Protein AF-A0A5C6DAE5-F1 (afdb_monomer_lite)

pLDDT: mean 75.75, std 17.37, range [28.56, 96.56]

Secondary structure (DSSP, 8-state):
--------SSSSHHHHHHHHHHHHHHHHHHHHHHSPP--SS-S-HHHHHHHHHHH---HHHHHHHHHHHHHHHHHHHHHHHHHHHTTTS-HHHHHHHHHHHHHHHHHHHHHHHHSSPPPHHHHHHHHHHHHHHHHHHHHHTT-HHHHHHHHHHHHHHHHGGG--S--HHHHHHHHHHHHHHHHTTTTSPSBHHHHHHHHHHHHHHHHHHSTTT-SHHHHHHHHHHHHHHHS-HHHHHHTTS---GGGHHHHHHHHHHB-BTTBHHHHHHHHHHHHHHHHHHH-HHHHHHHHHHHHH--SSSS-B-HHHHHHHHHHHHHHHHHHS-HHHHHHHHHHHHT---HHHHS---TT---SB-HHHHHHTS-GGG-HHHHHHHHHHHHHHHT-TTTS-------

Sequence (398 aa):
MEAIVNQSSSGLRPKSERAIWGVCLIAWFVALCVVPDPRPLGAPDWSVAAMRSLFGLSEPAARAVATIALRSLGLGVLGILTSLLLSSVPMRWAVPTVLIAAPLLAVASQWVNYGYFPIQTQWLLGVISAVFGALAGISFRRSQIALIAMAVLGIGLLVWGTSTGISDELDGAARVTAQHLLAHADEIPAGDAGFNALVDSAFTFAADNSHGTDAVLPNEAAILALGVILGEEKVAEVAGRAIDLGRMNEFKALRNRIQLRGRNDLARHFWVSAALRVLSDESRSMAVGIGKEMMDATPGGSGFSFVDLTADRAGTLFAERATINAASAEEVQMQVRRGISSEDLCPEIQGLPEGISRDDFQTVYGGLGGPETAKIVQEIQLRLSTCKALHRGQGSLQ

Radius of gyration: 26.94 Å; chains: 1; bounding box: 65×54×102 Å

Foldseek 3Di:
DDDDDDDDDPPDPPPVQLVVLVVVLVVLLVLLLAQQQDDPPFAAVVQLVVQCVVPVDDSSVSRVVSSLVVLLQSLLQSLLSLLSSCLPPDPVPSLVCSLVVSLVSQQVSVCSNVVHRDDPVRSVSSSVSSNNSNVLNPVCSVPPVSVVVVVVVVVVVVVVSPCLADHPLLLVLLLVLLVQCLVCLVVQAFEQSNVLVLLLSQLLVLVVVCPVPRLQSSLLSSLLSQLCLQADPVSCVSNPDDDPPVCVVSSVVSLVRYYQLRHSLLSHLLSVLLNLLSSCVVRVVSSVVVVVVVVVPPPPDQADWVLSVQSSVLSNLLSCQCRVDRVSVVVLSVVSVVGDGSCLRGFDSPPTDGSAHPCCCCPVQVHCPRPNVVVSVVVSVVRNVSRNSRDDPPPDPD

Organism: NCBI:txid2528016

Structure (mmCIF, N/CA/C/O backbone):
data_AF-A0A5C6DAE5-F1
#
_entry.id   AF-A0A5C6DAE5-F1
#
loop_
_atom_site.group_PDB
_atom_site.id
_atom_site.type_symbol
_atom_site.label_atom_id
_atom_site.label_alt_id
_atom_site.label_comp_id
_atom_site.label_asym_id
_atom_site.label_entity_id
_atom_site.label_seq_id
_atom_site.pdbx_PDB_ins_code
_atom_site.Cartn_x
_atom_site.Cartn_y
_atom_site.Cartn_z
_atom_site.occupancy
_atom_site.B_iso_or_equiv
_atom_site.auth_seq_id
_atom_site.auth_comp_id
_atom_site.auth_asym_id
_atom_site.auth_atom_id
_atom_site.pdbx_PDB_model_num
ATOM 1 N N . MET A 1 1 ? 19.853 26.015 -74.378 1.00 40.41 1 MET A N 1
ATOM 2 C CA . MET A 1 1 ? 19.519 26.901 -73.245 1.00 40.41 1 MET A CA 1
ATOM 3 C C . MET A 1 1 ? 18.985 26.020 -72.122 1.00 40.41 1 MET A C 1
ATOM 5 O O . MET A 1 1 ? 17.813 26.074 -71.801 1.00 40.41 1 MET A O 1
ATOM 9 N N . GLU A 1 2 ? 19.839 25.151 -71.582 1.00 39.53 2 GLU A N 1
ATOM 10 C CA . GLU A 1 2 ? 19.525 24.297 -70.431 1.00 39.53 2 GLU A CA 1
ATOM 11 C C . GLU A 1 2 ? 20.581 24.603 -69.379 1.00 39.53 2 GLU A C 1
ATOM 13 O O . GLU A 1 2 ? 21.715 24.128 -69.418 1.00 39.53 2 GLU A O 1
ATOM 18 N N . ALA A 1 3 ? 20.226 25.554 -68.523 1.00 42.75 3 ALA A N 1
ATOM 19 C CA . ALA A 1 3 ? 21.028 25.951 -67.393 1.00 42.75 3 ALA A CA 1
ATOM 20 C C . ALA A 1 3 ? 20.814 24.937 -66.263 1.00 42.75 3 ALA A C 1
ATOM 22 O O . ALA A 1 3 ? 19.704 24.766 -65.773 1.00 42.75 3 ALA A O 1
ATOM 23 N N . ILE A 1 4 ? 21.906 24.281 -65.875 1.00 48.81 4 ILE A N 1
ATOM 24 C CA . ILE A 1 4 ? 22.367 24.180 -64.486 1.00 48.81 4 ILE A CA 1
ATOM 25 C C . ILE A 1 4 ? 21.236 23.977 -63.459 1.00 48.81 4 ILE A C 1
ATOM 27 O O . ILE A 1 4 ? 20.808 24.912 -62.789 1.00 48.81 4 ILE A O 1
ATOM 31 N N . VAL A 1 5 ? 20.836 22.723 -63.250 1.00 43.25 5 VAL A N 1
ATOM 32 C CA . VAL A 1 5 ? 20.283 22.271 -61.964 1.00 43.25 5 VAL A CA 1
ATOM 33 C C . VAL A 1 5 ? 21.135 21.102 -61.493 1.00 43.25 5 VAL A C 1
ATOM 35 O O . VAL A 1 5 ? 20.778 19.934 -61.585 1.00 43.25 5 VAL A O 1
ATOM 38 N N . ASN A 1 6 ? 22.332 21.440 -61.032 1.00 46.44 6 ASN A N 1
ATOM 39 C CA . ASN A 1 6 ? 23.142 20.561 -60.212 1.00 46.44 6 ASN A CA 1
ATOM 40 C C . ASN A 1 6 ? 23.713 21.408 -59.079 1.00 46.44 6 ASN A C 1
ATOM 42 O O . ASN A 1 6 ? 24.723 22.075 -59.279 1.00 46.44 6 ASN A O 1
ATOM 46 N N . GLN A 1 7 ? 23.019 21.441 -57.937 1.00 43.59 7 GLN A N 1
ATOM 47 C CA . GLN A 1 7 ? 23.599 21.536 -56.593 1.00 43.59 7 GLN A CA 1
ATOM 48 C C . GLN A 1 7 ? 22.512 21.656 -55.515 1.00 43.59 7 GLN A C 1
ATOM 50 O O . GLN A 1 7 ? 21.490 22.303 -55.710 1.00 43.59 7 GLN A O 1
ATOM 55 N N . SER A 1 8 ? 22.842 21.106 -54.339 1.00 41.59 8 SER A N 1
ATOM 56 C CA . SER A 1 8 ? 22.259 21.385 -53.017 1.00 41.59 8 SER A CA 1
ATOM 57 C C . SER A 1 8 ? 21.104 20.498 -52.522 1.00 41.59 8 SER A C 1
ATOM 59 O O . SER A 1 8 ? 19.985 20.961 -52.311 1.00 41.59 8 SER A O 1
ATOM 61 N N . SER A 1 9 ? 21.410 19.252 -52.138 1.00 42.53 9 SER A N 1
ATOM 62 C CA . SER A 1 9 ? 20.609 18.550 -51.113 1.00 42.53 9 SER A CA 1
ATOM 63 C C . SER A 1 9 ? 21.412 17.669 -50.138 1.00 42.53 9 SER A C 1
ATOM 65 O O . SER A 1 9 ? 20.855 16.753 -49.532 1.00 42.53 9 SER A O 1
ATOM 67 N N . SER A 1 10 ? 22.709 17.932 -49.932 1.00 44.72 10 SER A N 1
ATOM 68 C CA . SER A 1 10 ? 23.581 17.093 -49.082 1.00 44.72 10 SER A CA 1
ATOM 69 C C . SER A 1 10 ? 24.294 17.836 -47.939 1.00 44.72 10 SER A C 1
ATOM 71 O O . SER A 1 10 ? 25.328 17.372 -47.469 1.00 44.72 10 SER A O 1
ATOM 73 N N . GLY A 1 11 ? 23.774 18.983 -47.478 1.00 40.56 11 GLY A N 1
ATOM 74 C CA . GLY A 1 11 ? 24.494 19.861 -46.534 1.00 40.56 11 GLY A CA 1
ATOM 75 C C . GLY A 1 11 ? 23.953 19.995 -45.101 1.00 40.56 11 GLY A C 1
ATOM 76 O O . GLY A 1 11 ? 24.667 20.510 -44.249 1.00 40.56 11 GLY A O 1
ATOM 77 N N . LEU A 1 12 ? 22.723 19.561 -44.793 1.00 42.66 12 LEU A N 1
ATOM 78 C CA . LEU A 1 12 ? 22.034 19.974 -43.546 1.00 42.66 12 LEU A CA 1
ATOM 79 C C . LEU A 1 12 ? 21.714 18.851 -42.538 1.00 42.66 12 LEU A C 1
ATOM 81 O O . LEU A 1 12 ? 21.172 19.128 -41.472 1.00 42.66 12 LEU A O 1
ATOM 85 N N . ARG A 1 13 ? 22.084 17.594 -42.812 1.00 52.09 13 ARG A N 1
ATOM 86 C CA . ARG A 1 13 ? 21.663 16.430 -41.999 1.00 52.09 13 ARG A CA 1
ATOM 87 C C . ARG A 1 13 ? 22.359 16.188 -40.633 1.00 52.09 13 ARG A C 1
ATOM 89 O O . ARG A 1 13 ? 21.715 15.592 -39.776 1.00 52.09 13 ARG A O 1
ATOM 96 N N . PRO A 1 14 ? 23.601 16.631 -40.328 1.00 54.12 14 PRO A N 1
ATOM 97 C CA . PRO A 1 14 ? 24.291 16.140 -39.123 1.00 54.12 14 PRO A CA 1
ATOM 98 C C . PRO A 1 14 ? 23.874 16.824 -37.809 1.00 54.12 14 PRO A C 1
ATOM 100 O O . PRO A 1 14 ? 24.087 16.261 -36.735 1.00 54.12 14 PRO A O 1
ATOM 103 N N . LYS A 1 15 ? 23.303 18.039 -37.852 1.00 57.81 15 LYS A N 1
ATOM 104 C CA . LYS A 1 15 ? 22.892 18.764 -36.631 1.00 57.81 15 LYS A CA 1
ATOM 105 C C . LYS A 1 15 ? 21.556 18.266 -36.071 1.00 57.81 15 LYS A C 1
ATOM 107 O O . LYS A 1 15 ? 21.418 18.191 -34.853 1.00 57.81 15 LYS A O 1
ATOM 112 N N . SER A 1 16 ? 20.609 17.893 -36.933 1.00 67.62 16 SER A N 1
ATOM 113 C CA . SER A 1 16 ? 19.294 17.387 -36.518 1.00 67.62 16 SER A CA 1
ATOM 114 C C . SER A 1 16 ? 19.384 16.005 -35.867 1.00 67.62 16 SER A C 1
ATOM 116 O O . SER A 1 16 ? 18.737 15.770 -34.854 1.00 67.62 16 SER A O 1
ATOM 118 N N . GLU A 1 17 ? 20.237 15.113 -36.378 1.00 74.00 17 GLU A N 1
ATOM 119 C CA . GLU A 1 17 ? 20.403 13.761 -35.819 1.00 74.00 17 GLU A CA 1
ATOM 120 C C . GLU A 1 17 ? 21.031 13.772 -34.418 1.00 74.00 17 GLU A C 1
ATOM 122 O O . GLU A 1 17 ? 20.565 13.064 -33.527 1.00 74.00 17 GLU A O 1
ATOM 127 N N . ARG A 1 18 ? 22.041 14.624 -34.175 1.00 80.12 18 ARG A N 1
ATOM 128 C CA . ARG A 1 18 ? 22.619 14.804 -32.827 1.00 80.12 18 ARG A CA 1
ATOM 129 C C . ARG A 1 18 ? 21.577 15.273 -31.816 1.00 80.12 18 ARG A C 1
ATOM 131 O O . ARG A 1 18 ? 21.576 14.796 -30.686 1.00 80.12 18 ARG A O 1
ATOM 138 N N . ALA A 1 19 ? 20.719 16.212 -32.218 1.00 82.75 19 ALA A N 1
ATOM 139 C CA . ALA A 1 19 ? 19.679 16.749 -31.349 1.00 82.75 19 ALA A CA 1
ATOM 140 C C . ALA A 1 19 ? 18.670 15.662 -30.952 1.00 82.75 19 ALA A C 1
ATOM 142 O O . ALA A 1 19 ? 18.341 15.548 -29.776 1.00 82.75 19 ALA A O 1
ATOM 143 N N . ILE A 1 20 ? 18.261 14.813 -31.901 1.00 85.00 20 ILE A N 1
ATOM 144 C CA . ILE A 1 20 ? 17.355 13.684 -31.644 1.00 85.00 20 ILE A CA 1
ATOM 145 C C . ILE A 1 20 ? 17.976 12.711 -30.636 1.00 85.00 20 ILE A C 1
ATOM 147 O O . ILE A 1 20 ? 17.359 12.416 -29.616 1.00 85.00 20 ILE A O 1
ATOM 151 N N . TRP A 1 21 ? 19.220 12.270 -30.859 1.00 86.88 21 TRP A N 1
ATOM 152 C CA . TRP A 1 21 ? 19.885 11.353 -29.926 1.00 86.88 21 TRP A CA 1
ATOM 153 C C . TRP A 1 21 ? 20.117 11.970 -28.548 1.00 86.88 21 TRP A C 1
ATOM 155 O O . TRP A 1 21 ? 20.034 11.262 -27.549 1.00 86.88 21 TRP A O 1
ATOM 165 N N . GLY A 1 22 ? 20.366 13.280 -28.482 1.00 87.25 22 GLY A N 1
ATOM 166 C CA . GLY A 1 22 ? 20.482 14.010 -27.221 1.00 87.25 22 GLY A CA 1
ATOM 167 C C . GLY A 1 22 ? 19.173 14.004 -26.437 1.00 87.25 22 GLY A C 1
ATOM 168 O O . GLY A 1 22 ? 19.177 13.677 -25.254 1.00 87.25 22 GLY A O 1
ATOM 169 N N . VAL A 1 23 ? 18.050 14.285 -27.105 1.00 86.38 23 VAL A N 1
ATOM 170 C CA . VAL A 1 23 ? 16.715 14.218 -26.493 1.00 86.38 23 VAL A CA 1
ATOM 171 C C . VAL A 1 23 ? 16.398 12.795 -26.036 1.00 86.38 23 VAL A C 1
ATOM 173 O O . VAL A 1 23 ? 15.984 12.614 -24.896 1.00 86.38 23 VAL A O 1
ATOM 176 N N . CYS A 1 24 ? 16.653 11.779 -26.866 1.00 85.38 24 CYS A N 1
ATOM 177 C CA . CYS A 1 24 ? 16.439 10.380 -26.490 1.00 85.38 24 CYS A CA 1
ATOM 178 C C . CYS A 1 24 ? 17.307 9.956 -25.297 1.00 85.38 24 CYS A C 1
ATOM 180 O O . CYS A 1 24 ? 16.807 9.283 -24.402 1.00 85.38 24 CYS A O 1
ATOM 182 N N . LEU A 1 25 ? 18.584 10.356 -25.258 1.00 89.38 25 LEU A N 1
ATOM 183 C CA . LEU A 1 25 ? 19.484 10.050 -24.144 1.00 89.38 25 LEU A CA 1
ATOM 184 C C . LEU A 1 25 ? 19.008 10.701 -22.846 1.00 89.38 25 LEU A C 1
ATOM 186 O O . LEU A 1 25 ? 18.979 10.034 -21.819 1.00 89.38 25 LEU A O 1
ATOM 190 N N . ILE A 1 26 ? 18.620 11.979 -22.892 1.00 89.50 26 ILE A N 1
ATOM 191 C CA . ILE A 1 26 ? 18.103 12.695 -21.720 1.00 89.50 26 ILE A CA 1
ATOM 192 C C . ILE A 1 26 ? 16.798 12.053 -21.248 1.00 89.50 26 ILE A C 1
ATOM 194 O O . ILE A 1 26 ? 16.673 11.753 -20.066 1.00 89.50 26 ILE A O 1
ATOM 198 N N . ALA A 1 27 ? 15.855 11.794 -22.156 1.00 84.38 27 ALA A N 1
ATOM 199 C CA . ALA A 1 27 ? 14.585 11.158 -21.822 1.00 84.38 27 ALA A CA 1
ATOM 200 C C . ALA A 1 27 ? 14.795 9.771 -21.194 1.00 84.38 27 ALA A C 1
ATOM 202 O O . ALA A 1 27 ? 14.205 9.474 -20.160 1.00 84.38 27 ALA A O 1
ATOM 203 N N . TRP A 1 28 ? 15.683 8.953 -21.766 1.00 86.38 28 TRP A N 1
ATOM 204 C CA . TRP A 1 28 ? 16.008 7.626 -21.240 1.00 86.38 28 TRP A CA 1
ATOM 205 C C . TRP A 1 28 ? 16.737 7.688 -19.894 1.00 86.38 28 TRP A C 1
ATOM 207 O O . TRP A 1 28 ? 16.429 6.921 -18.989 1.00 86.38 28 TRP A O 1
ATOM 217 N N . PHE A 1 29 ? 17.672 8.625 -19.726 1.00 87.06 29 PHE A N 1
ATOM 218 C CA . PHE A 1 29 ? 18.364 8.846 -18.456 1.00 87.06 29 PHE A CA 1
ATOM 219 C C . PHE A 1 29 ? 17.387 9.268 -17.355 1.00 87.06 29 PHE A C 1
ATOM 221 O O . PHE A 1 29 ? 17.397 8.686 -16.276 1.00 87.06 29 PHE A O 1
ATOM 228 N N . VAL A 1 30 ? 16.507 10.233 -17.637 1.00 82.56 30 VAL A N 1
ATOM 229 C CA . VAL A 1 30 ? 15.461 10.661 -16.698 1.00 82.56 30 VAL A CA 1
ATOM 230 C C . VAL A 1 30 ? 14.520 9.502 -16.376 1.00 82.56 30 VAL A C 1
ATOM 232 O O . VAL A 1 30 ? 14.197 9.304 -15.208 1.00 82.56 30 VAL A O 1
ATOM 235 N N . ALA A 1 31 ? 14.140 8.693 -17.370 1.00 77.81 31 ALA A N 1
ATOM 236 C CA . ALA A 1 31 ? 13.346 7.493 -17.139 1.00 77.81 31 ALA A CA 1
ATOM 237 C C . ALA A 1 31 ? 14.058 6.526 -16.180 1.00 77.81 31 ALA A C 1
ATOM 239 O O . ALA A 1 31 ? 13.460 6.126 -15.193 1.00 77.81 31 ALA A O 1
ATOM 240 N N . LEU A 1 32 ? 15.346 6.223 -16.373 1.00 78.19 32 LEU A N 1
ATOM 241 C CA . LEU A 1 32 ? 16.106 5.370 -15.445 1.00 78.19 32 LEU A CA 1
ATOM 242 C C . LEU A 1 32 ? 16.263 5.984 -14.041 1.00 78.19 32 LEU A C 1
ATOM 244 O O . LEU A 1 32 ? 16.355 5.254 -13.058 1.00 78.19 32 LEU A O 1
ATOM 248 N N . CYS A 1 33 ? 16.274 7.312 -13.922 1.00 78.25 33 CYS A N 1
ATOM 249 C CA . CYS A 1 33 ? 16.315 7.998 -12.630 1.00 78.25 33 CYS A CA 1
ATOM 250 C C . CYS A 1 33 ? 14.985 7.923 -11.864 1.00 78.25 33 CYS A C 1
ATOM 252 O O . CYS A 1 33 ? 15.006 7.903 -10.638 1.00 78.25 33 CYS A O 1
ATOM 254 N N . VAL A 1 34 ? 13.846 7.922 -12.567 1.00 66.19 34 VAL A N 1
ATOM 255 C CA . VAL A 1 34 ? 12.504 8.058 -11.965 1.00 66.19 34 VAL A CA 1
ATOM 256 C C . VAL A 1 34 ? 11.750 6.730 -11.902 1.00 66.19 34 VAL A C 1
ATOM 258 O O . VAL A 1 34 ? 11.001 6.498 -10.955 1.00 66.19 34 VAL A O 1
ATOM 261 N N . VAL A 1 35 ? 11.936 5.851 -12.889 1.00 60.59 35 VAL A N 1
ATOM 262 C CA . VAL A 1 35 ? 11.288 4.537 -12.935 1.00 60.59 35 VAL A CA 1
ATOM 263 C C . VAL A 1 35 ? 11.887 3.675 -11.824 1.00 60.59 35 VAL A C 1
ATOM 265 O O . VAL A 1 35 ? 13.099 3.453 -11.830 1.00 60.59 35 VAL A O 1
ATOM 268 N N . PRO A 1 36 ? 11.086 3.196 -10.859 1.00 53.03 36 PRO A N 1
ATOM 269 C CA . PRO A 1 36 ? 11.596 2.401 -9.753 1.00 53.03 36 PRO A CA 1
ATOM 270 C C . PRO A 1 36 ? 12.278 1.140 -10.290 1.00 53.03 36 PRO A C 1
ATOM 272 O O . PRO A 1 36 ? 11.660 0.292 -10.928 1.00 53.03 36 PRO A O 1
ATOM 275 N N . ASP A 1 37 ? 13.582 1.035 -10.054 1.00 46.72 37 ASP A N 1
ATOM 276 C CA . ASP A 1 37 ? 14.372 -0.122 -10.449 1.00 46.72 37 ASP A CA 1
ATOM 277 C C . ASP A 1 37 ? 14.017 -1.296 -9.512 1.00 46.72 37 ASP A C 1
ATOM 279 O O . ASP A 1 37 ? 14.016 -1.109 -8.288 1.00 46.72 37 ASP A O 1
ATOM 283 N N . PRO A 1 38 ? 13.718 -2.504 -10.028 1.00 42.84 38 PRO A N 1
ATOM 284 C CA . PRO A 1 38 ? 13.190 -3.602 -9.222 1.00 42.84 38 PRO A CA 1
ATOM 285 C C . PRO A 1 38 ? 14.114 -3.966 -8.057 1.00 42.84 38 PRO A C 1
ATOM 287 O O . PRO A 1 38 ? 15.206 -4.511 -8.231 1.00 42.84 38 PRO A O 1
ATOM 290 N N . ARG A 1 39 ? 13.667 -3.698 -6.834 1.00 41.66 39 ARG A N 1
ATOM 291 C CA . ARG A 1 39 ? 14.134 -4.370 -5.617 1.00 41.66 39 ARG A CA 1
ATOM 292 C C . ARG A 1 39 ? 12.960 -5.190 -5.079 1.00 41.66 39 ARG A C 1
ATOM 294 O O . ARG A 1 39 ? 11.820 -4.848 -5.352 1.00 41.66 39 ARG A O 1
ATOM 301 N N . PRO A 1 40 ? 13.221 -6.194 -4.244 1.00 34.19 40 PRO A N 1
ATOM 302 C CA . PRO A 1 40 ? 13.257 -7.636 -4.524 1.00 34.19 40 PRO A CA 1
ATOM 303 C C . PRO A 1 40 ? 11.964 -8.293 -5.083 1.00 34.19 40 PRO A C 1
ATOM 305 O O . PRO A 1 40 ? 11.825 -9.505 -4.963 1.00 34.19 40 PRO A O 1
ATOM 308 N N . LEU A 1 41 ? 11.058 -7.547 -5.720 1.00 33.72 41 LEU A N 1
ATOM 309 C CA . LEU A 1 41 ? 9.794 -8.031 -6.299 1.00 33.72 41 LEU A CA 1
ATOM 310 C C . LEU A 1 41 ? 9.605 -7.471 -7.735 1.00 33.72 41 LEU A C 1
ATOM 312 O O . LEU A 1 41 ? 8.686 -6.721 -8.001 1.00 33.72 41 LEU A O 1
ATOM 316 N N . GLY A 1 42 ? 10.558 -7.543 -8.671 1.00 55.66 42 GLY A N 1
ATOM 317 C CA . GLY A 1 42 ? 10.928 -8.735 -9.442 1.00 55.66 42 GLY A CA 1
ATOM 318 C C . GLY A 1 42 ? 10.317 -8.649 -10.856 1.00 55.66 42 GLY A C 1
ATOM 319 O O . GLY A 1 42 ? 9.166 -8.278 -10.992 1.00 55.66 42 GLY A O 1
ATOM 320 N N . ALA A 1 43 ? 11.098 -8.911 -11.910 1.00 55.22 43 ALA A N 1
ATOM 321 C CA . ALA A 1 43 ? 10.703 -8.786 -13.325 1.00 55.22 43 ALA A CA 1
ATOM 322 C C . ALA A 1 43 ? 9.276 -9.291 -13.680 1.00 55.22 43 ALA A C 1
ATOM 324 O O . ALA A 1 43 ? 8.832 -10.254 -13.062 1.00 55.22 43 ALA A O 1
ATOM 325 N N . PRO A 1 44 ? 8.602 -8.731 -14.714 1.00 58.53 44 PRO A N 1
ATOM 326 C CA . PRO A 1 44 ? 7.220 -9.082 -15.063 1.00 58.53 44 PRO A CA 1
ATOM 327 C C . PRO A 1 44 ? 7.004 -10.587 -15.241 1.00 58.53 44 PRO A C 1
ATOM 329 O O . PRO A 1 44 ? 7.869 -11.258 -15.813 1.00 58.53 44 PRO A O 1
ATOM 332 N N . ASP A 1 45 ? 5.834 -11.105 -14.874 1.00 62.59 45 ASP A N 1
ATOM 333 C CA . ASP A 1 45 ? 5.568 -12.551 -14.871 1.00 62.59 45 ASP A CA 1
ATOM 334 C C . ASP A 1 45 ? 5.739 -13.206 -16.237 1.00 62.59 45 ASP A C 1
ATOM 336 O O . ASP A 1 45 ? 6.257 -14.315 -16.321 1.00 62.59 45 ASP A O 1
ATOM 340 N N . TRP A 1 46 ? 5.429 -12.508 -17.333 1.00 66.31 46 TRP A N 1
ATOM 341 C CA . TRP A 1 46 ? 5.700 -13.019 -18.681 1.00 66.31 46 TRP A CA 1
ATOM 342 C C . TRP A 1 46 ? 7.197 -13.258 -18.921 1.00 66.31 46 TRP A C 1
ATOM 344 O O . TRP A 1 46 ? 7.573 -14.201 -19.613 1.00 66.31 46 TRP A O 1
ATOM 354 N N . SER A 1 47 ? 8.068 -12.424 -18.346 1.00 66.19 47 SER A N 1
ATOM 355 C CA . SER A 1 47 ? 9.520 -12.543 -18.486 1.00 66.19 47 SER A CA 1
ATOM 356 C C . SER A 1 47 ? 10.069 -13.645 -17.585 1.00 66.19 47 SER A C 1
ATOM 358 O O . SER A 1 47 ? 10.951 -14.394 -18.001 1.00 66.19 47 SER A O 1
ATOM 360 N N . VAL A 1 48 ? 9.491 -13.818 -16.393 1.00 69.50 48 VAL A N 1
ATOM 361 C CA . VAL A 1 48 ? 9.788 -14.944 -15.501 1.00 69.50 48 VAL A CA 1
ATOM 362 C C . VAL A 1 48 ? 9.330 -16.249 -16.145 1.00 69.50 48 VAL A C 1
ATOM 364 O O . VAL A 1 48 ? 10.115 -17.187 -16.235 1.00 69.50 48 VAL A O 1
ATOM 367 N N . ALA A 1 49 ? 8.113 -16.300 -16.684 1.00 72.00 49 ALA A N 1
ATOM 368 C CA . ALA A 1 49 ? 7.575 -17.430 -17.434 1.00 72.00 49 ALA A CA 1
ATOM 369 C C . ALA A 1 49 ? 8.416 -17.736 -18.680 1.00 72.00 49 ALA A C 1
ATOM 371 O O . ALA A 1 49 ? 8.727 -18.899 -18.938 1.00 72.00 49 ALA A O 1
ATOM 372 N N . ALA A 1 50 ? 8.877 -16.711 -19.404 1.00 74.44 50 ALA A N 1
ATOM 373 C CA . ALA A 1 50 ? 9.815 -16.881 -20.507 1.00 74.44 50 ALA A CA 1
ATOM 374 C C . ALA A 1 50 ? 11.126 -17.513 -20.018 1.00 74.44 50 ALA A C 1
ATOM 376 O O . ALA A 1 50 ? 11.547 -18.521 -20.577 1.00 74.44 50 ALA A O 1
ATOM 377 N N . MET A 1 51 ? 11.731 -17.012 -18.935 1.00 81.00 51 MET A N 1
ATOM 378 C CA . MET A 1 51 ? 12.954 -17.598 -18.369 1.00 81.00 51 MET A CA 1
ATOM 379 C C . MET A 1 51 ? 12.742 -19.034 -17.866 1.00 81.00 51 MET A C 1
ATOM 381 O O . MET A 1 51 ? 13.606 -19.886 -18.065 1.00 81.00 51 MET A O 1
ATOM 385 N N . ARG A 1 52 ? 11.581 -19.339 -17.276 1.00 82.88 52 ARG A N 1
ATOM 386 C CA . ARG A 1 52 ? 11.202 -20.703 -16.871 1.00 82.88 52 ARG A CA 1
ATOM 387 C C . ARG A 1 52 ? 11.064 -21.623 -18.081 1.00 82.88 52 ARG A C 1
ATOM 389 O O . ARG A 1 52 ? 11.613 -22.717 -18.068 1.00 82.88 52 ARG A O 1
ATOM 396 N N . SER A 1 53 ? 10.381 -21.174 -19.133 1.00 85.00 53 SER A N 1
ATOM 397 C CA . SER A 1 53 ? 10.146 -21.970 -20.345 1.00 85.00 53 SER A CA 1
ATOM 398 C C . SER A 1 53 ? 11.417 -22.199 -21.169 1.00 85.00 53 SER A C 1
ATOM 400 O O . SER A 1 53 ? 11.620 -23.291 -21.687 1.00 85.00 53 SER A O 1
ATOM 402 N N . LEU A 1 54 ? 12.290 -21.191 -21.261 1.00 82.12 54 LEU A N 1
ATOM 403 C CA . LEU A 1 54 ? 13.506 -21.237 -22.072 1.00 82.12 54 LEU A CA 1
ATOM 404 C C . LEU A 1 54 ? 14.654 -21.967 -21.372 1.00 82.12 54 LEU A C 1
ATOM 406 O O . LEU A 1 54 ? 15.445 -22.631 -22.037 1.00 82.12 54 LEU A O 1
ATOM 410 N N . PHE A 1 55 ? 14.762 -21.832 -20.046 1.00 82.12 55 PHE A N 1
ATOM 411 C CA . PHE A 1 55 ? 15.928 -22.295 -19.288 1.00 82.12 55 PHE A CA 1
ATOM 412 C C . PHE A 1 55 ? 15.599 -23.314 -18.189 1.00 82.12 55 PHE A C 1
ATOM 414 O O . PHE A 1 55 ? 16.509 -23.756 -17.492 1.00 82.12 55 PHE A O 1
ATOM 421 N N . GLY A 1 56 ? 14.329 -23.696 -18.008 1.00 84.38 56 GLY A N 1
ATOM 422 C CA . GLY A 1 56 ? 13.918 -24.688 -17.005 1.00 84.38 56 GLY A CA 1
ATOM 423 C C . GLY A 1 56 ? 14.197 -24.264 -15.558 1.00 84.38 56 GLY A C 1
ATOM 424 O O . GLY A 1 56 ? 14.409 -25.110 -14.693 1.00 84.38 56 GLY A O 1
ATOM 425 N N . LEU A 1 57 ? 14.263 -22.957 -15.296 1.00 78.38 57 LEU A N 1
ATOM 426 C CA . LEU A 1 57 ? 14.642 -22.408 -13.994 1.00 78.38 57 LEU A CA 1
ATOM 427 C C . LEU A 1 57 ? 13.507 -22.531 -12.967 1.00 78.38 57 LEU A C 1
ATOM 429 O O . LEU A 1 57 ? 12.327 -22.457 -13.314 1.00 78.38 57 LEU A O 1
ATOM 433 N N . SER A 1 58 ? 13.869 -22.640 -11.684 1.00 74.56 58 SER A N 1
ATOM 434 C CA . SER A 1 58 ? 12.918 -22.423 -10.589 1.00 74.56 58 SER A CA 1
ATOM 435 C C . SER A 1 58 ? 12.421 -20.978 -10.608 1.00 74.56 58 SER A C 1
ATOM 437 O O . SER A 1 58 ? 13.120 -20.083 -11.077 1.00 74.56 58 SER A O 1
ATOM 439 N N . GLU A 1 59 ? 11.221 -20.723 -10.095 1.00 73.00 59 GLU A N 1
ATOM 440 C CA . GLU A 1 59 ? 10.626 -19.384 -10.118 1.00 73.00 59 GLU A CA 1
ATOM 441 C C . GLU A 1 59 ? 11.502 -18.293 -9.470 1.00 73.00 59 GLU A C 1
ATOM 443 O O . GLU A 1 59 ? 11.710 -17.261 -10.116 1.00 73.00 59 GLU A O 1
ATOM 448 N N . PRO A 1 60 ? 12.144 -18.522 -8.303 1.00 59.53 60 PRO A N 1
ATOM 449 C CA . PRO A 1 60 ? 13.066 -17.542 -7.729 1.00 59.53 60 PRO A CA 1
ATOM 450 C C . PRO A 1 60 ? 14.280 -17.275 -8.629 1.00 59.53 60 PRO A C 1
ATOM 452 O O . PRO A 1 60 ? 14.706 -16.129 -8.789 1.00 59.53 60 PRO A O 1
ATOM 455 N N . ALA A 1 61 ? 14.827 -18.321 -9.259 1.00 67.44 61 ALA A N 1
ATOM 456 C CA . ALA A 1 61 ? 15.962 -18.193 -10.167 1.00 67.44 61 ALA A CA 1
ATOM 457 C C . ALA A 1 61 ? 15.565 -17.481 -11.468 1.00 67.44 61 ALA A C 1
ATOM 459 O O . ALA A 1 61 ? 16.281 -16.597 -11.930 1.00 67.44 61 ALA A O 1
ATOM 460 N N . ALA A 1 62 ? 14.402 -17.807 -12.029 1.00 70.38 62 ALA A N 1
ATOM 461 C CA . ALA A 1 62 ? 13.853 -17.159 -13.211 1.00 70.38 62 ALA A CA 1
ATOM 462 C C . ALA A 1 62 ? 13.589 -15.669 -12.965 1.00 70.38 62 ALA A C 1
ATOM 464 O O . ALA A 1 62 ? 13.954 -14.844 -13.799 1.00 70.38 62 ALA A O 1
ATOM 465 N N . ARG A 1 63 ? 13.033 -15.314 -11.800 1.00 68.56 63 ARG A N 1
ATOM 466 C CA . ARG A 1 63 ? 12.783 -13.925 -11.392 1.00 68.56 63 ARG A CA 1
ATOM 467 C C . ARG A 1 63 ? 14.085 -13.149 -11.208 1.00 68.56 63 ARG A C 1
ATOM 469 O O . ARG A 1 63 ? 14.203 -12.028 -11.707 1.00 68.56 63 ARG A O 1
ATOM 476 N N . ALA A 1 64 ? 15.095 -13.753 -10.581 1.00 63.00 64 ALA A N 1
ATOM 477 C CA . ALA A 1 64 ? 16.421 -13.151 -10.449 1.00 63.00 64 ALA A CA 1
ATOM 478 C C . ALA A 1 64 ? 17.090 -12.925 -11.817 1.00 63.00 64 ALA A C 1
ATOM 480 O O . ALA A 1 64 ? 17.564 -11.824 -12.104 1.00 63.00 64 ALA A O 1
ATOM 481 N N . VAL A 1 65 ? 17.079 -13.938 -12.686 1.00 72.00 65 VAL A N 1
ATOM 482 C CA . VAL A 1 65 ? 17.682 -13.875 -14.026 1.00 72.00 65 VAL A CA 1
ATOM 483 C C . VAL A 1 65 ? 16.970 -12.852 -14.907 1.00 72.00 65 VAL A C 1
ATOM 485 O O . VAL A 1 65 ? 17.635 -12.010 -15.507 1.00 72.00 65 VAL A O 1
ATOM 488 N N . ALA A 1 66 ? 15.637 -12.864 -14.942 1.00 72.19 66 ALA A N 1
ATOM 489 C CA . ALA A 1 66 ? 14.845 -11.894 -15.694 1.00 72.19 66 ALA A CA 1
ATOM 490 C C . ALA A 1 66 ? 15.122 -10.458 -15.220 1.00 72.19 66 ALA A C 1
ATOM 492 O O . ALA A 1 66 ? 15.318 -9.556 -16.035 1.00 72.19 66 ALA A O 1
ATOM 493 N N . THR A 1 67 ? 15.240 -10.253 -13.906 1.00 68.75 67 THR A N 1
ATOM 494 C CA . THR A 1 67 ? 15.545 -8.941 -13.318 1.00 68.75 67 THR A CA 1
ATOM 495 C C . THR A 1 67 ? 16.933 -8.446 -13.725 1.00 68.75 67 THR A C 1
ATOM 497 O O . THR A 1 67 ? 17.093 -7.298 -14.141 1.00 68.75 67 THR A O 1
ATOM 500 N N . ILE A 1 68 ? 17.948 -9.311 -13.643 1.00 71.69 68 ILE A N 1
ATOM 501 C CA . ILE A 1 68 ? 19.320 -8.984 -14.055 1.00 71.69 68 ILE A CA 1
ATOM 502 C C . ILE A 1 68 ? 19.379 -8.693 -15.558 1.00 71.69 68 ILE A C 1
ATOM 504 O O . ILE A 1 68 ? 20.023 -7.724 -15.968 1.00 71.69 68 ILE A O 1
ATOM 508 N N . ALA A 1 69 ? 18.697 -9.492 -16.378 1.00 76.69 69 ALA A N 1
ATOM 509 C CA . ALA A 1 69 ? 18.660 -9.320 -17.825 1.00 76.69 69 ALA A CA 1
ATOM 510 C C . ALA A 1 69 ? 18.035 -7.973 -18.224 1.00 76.69 69 ALA A C 1
ATOM 512 O O . ALA A 1 69 ? 18.645 -7.216 -18.980 1.00 76.69 69 ALA A O 1
ATOM 513 N N . LEU A 1 70 ? 16.866 -7.633 -17.672 1.00 74.38 70 LEU A N 1
ATOM 514 C CA . LEU A 1 70 ? 16.170 -6.378 -17.977 1.00 74.38 70 LEU A CA 1
ATOM 515 C C . LEU A 1 70 ? 16.966 -5.148 -17.526 1.00 74.38 70 LEU A C 1
ATOM 517 O O . LEU A 1 70 ? 17.098 -4.186 -18.282 1.00 74.38 70 LEU A O 1
ATOM 521 N N . ARG A 1 71 ? 17.575 -5.201 -16.336 1.00 75.44 71 ARG A N 1
ATOM 522 C CA . ARG A 1 71 ? 18.475 -4.144 -15.845 1.00 75.44 71 ARG A CA 1
ATOM 523 C C . ARG A 1 71 ? 19.665 -3.927 -16.761 1.00 75.44 71 ARG A C 1
ATOM 525 O O . ARG A 1 71 ? 19.994 -2.793 -17.110 1.00 75.44 71 ARG A O 1
ATOM 532 N N . SER A 1 72 ? 20.295 -5.026 -17.166 1.00 80.81 72 SER A N 1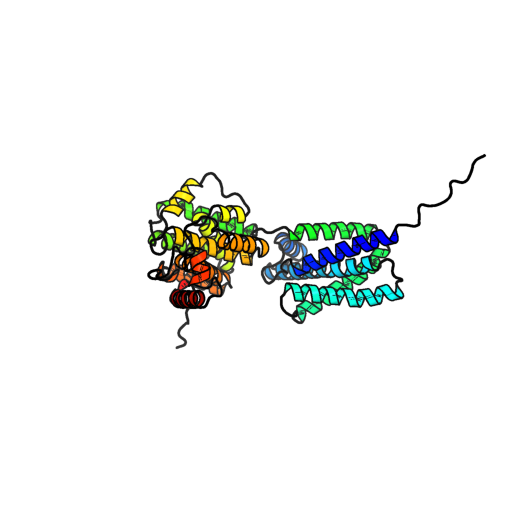
ATOM 533 C CA . SER A 1 72 ? 21.448 -4.974 -18.061 1.00 80.81 72 SER A CA 1
ATOM 534 C C . SER A 1 72 ? 21.064 -4.369 -19.409 1.00 80.81 72 SER A C 1
ATOM 536 O O . SER A 1 72 ? 21.808 -3.581 -19.986 1.00 80.81 72 SER A O 1
ATOM 538 N N . LEU A 1 73 ? 19.863 -4.680 -19.893 1.00 81.88 73 LEU A N 1
ATOM 539 C CA . LEU A 1 73 ? 19.337 -4.139 -21.135 1.00 81.88 73 LEU A CA 1
ATOM 540 C C . LEU A 1 73 ? 19.075 -2.629 -21.040 1.00 81.88 73 LEU A C 1
ATOM 542 O O . LEU A 1 73 ? 19.545 -1.882 -21.895 1.00 81.88 73 LEU A O 1
ATOM 546 N N . GLY A 1 74 ? 18.397 -2.161 -19.985 1.00 82.06 74 GLY A N 1
ATOM 547 C CA . GLY A 1 74 ? 18.095 -0.738 -19.794 1.00 82.06 74 GLY A CA 1
ATOM 548 C C . GLY A 1 74 ? 19.349 0.137 -19.671 1.00 82.06 74 GLY A C 1
ATOM 549 O O . GLY A 1 74 ? 19.457 1.180 -20.324 1.00 82.06 74 GLY A O 1
ATOM 550 N N . LEU A 1 75 ? 20.343 -0.331 -18.911 1.00 86.69 75 LEU A N 1
ATOM 551 C CA . LEU A 1 75 ? 21.650 0.324 -18.769 1.00 86.69 75 LEU A CA 1
ATOM 552 C C . LEU A 1 75 ? 22.490 0.206 -20.053 1.00 86.69 75 LEU A C 1
ATOM 554 O O . LEU A 1 75 ? 23.226 1.126 -20.412 1.00 86.69 75 LEU A O 1
ATOM 558 N N . GLY A 1 76 ? 22.343 -0.891 -20.798 1.00 86.94 76 GLY A N 1
ATOM 559 C CA . GLY A 1 76 ? 22.942 -1.059 -22.120 1.00 86.94 76 GLY A CA 1
ATOM 560 C C . GLY A 1 76 ? 22.399 -0.064 -23.149 1.00 86.94 76 GLY A C 1
ATOM 561 O O . GLY A 1 76 ? 23.176 0.538 -23.892 1.00 86.94 76 GLY A O 1
ATOM 562 N N . VAL A 1 77 ? 21.088 0.193 -23.159 1.00 86.38 77 VAL A N 1
ATOM 563 C CA . VAL A 1 77 ? 20.466 1.201 -24.039 1.00 86.38 77 VAL A CA 1
ATOM 564 C C . VAL A 1 77 ? 21.054 2.591 -23.788 1.00 86.38 77 VAL A C 1
ATOM 566 O O . VAL A 1 77 ? 21.358 3.303 -24.745 1.00 86.38 77 VAL A O 1
ATOM 569 N N . LEU A 1 78 ? 21.324 2.953 -22.531 1.00 88.75 78 LEU A N 1
ATOM 570 C CA . LEU A 1 78 ? 22.008 4.205 -22.188 1.00 88.75 78 LEU A CA 1
ATOM 571 C C . LEU A 1 78 ? 23.393 4.307 -22.862 1.00 88.75 78 LEU A C 1
ATOM 573 O O . LEU A 1 78 ? 23.745 5.347 -23.430 1.00 88.75 78 LEU A O 1
ATOM 577 N N . GLY A 1 79 ? 24.164 3.214 -22.864 1.00 89.38 79 GLY A N 1
ATOM 578 C CA . GLY A 1 79 ? 25.447 3.132 -23.568 1.00 89.38 79 GLY A CA 1
ATOM 579 C C . GLY A 1 79 ? 25.315 3.274 -25.086 1.00 89.38 79 GLY A C 1
ATOM 580 O O . GLY A 1 79 ? 26.088 4.004 -25.715 1.00 89.38 79 GLY A O 1
ATOM 581 N N . ILE A 1 80 ? 24.293 2.650 -25.676 1.00 88.25 80 ILE A N 1
ATOM 582 C CA . ILE A 1 80 ? 23.989 2.758 -27.110 1.00 88.25 80 ILE A CA 1
ATOM 583 C C . ILE A 1 80 ? 23.650 4.207 -27.476 1.00 88.25 80 ILE A C 1
ATOM 585 O O . ILE A 1 80 ? 24.247 4.758 -28.401 1.00 88.25 80 ILE A O 1
ATOM 589 N N . LEU A 1 81 ? 22.749 4.852 -26.732 1.00 88.88 81 LEU A N 1
ATOM 590 C CA . LEU A 1 81 ? 22.330 6.236 -26.972 1.00 88.88 81 LEU A CA 1
ATOM 591 C C . LEU A 1 81 ? 23.499 7.219 -26.831 1.00 88.88 81 LEU A C 1
ATOM 593 O O . LEU A 1 81 ? 23.664 8.106 -27.669 1.00 88.88 81 LEU A O 1
ATOM 597 N N . THR A 1 82 ? 24.371 7.008 -25.842 1.00 90.88 82 THR A N 1
ATOM 598 C CA . THR A 1 82 ? 25.608 7.791 -25.681 1.00 90.88 82 THR A CA 1
ATOM 599 C C . THR A 1 82 ? 26.518 7.648 -26.908 1.00 90.88 82 THR A C 1
ATOM 601 O O . THR A 1 82 ? 27.071 8.632 -27.407 1.00 90.88 82 THR A O 1
ATOM 604 N N . SER A 1 83 ? 26.637 6.435 -27.458 1.00 89.25 83 SER A N 1
ATOM 605 C CA . SER A 1 83 ? 27.394 6.195 -28.689 1.00 89.25 83 SER A CA 1
ATOM 606 C C . SER A 1 83 ? 26.773 6.867 -29.915 1.00 89.25 83 SER A C 1
ATOM 608 O O . SER A 1 83 ? 27.501 7.439 -30.732 1.00 89.25 83 SER A O 1
ATOM 610 N N . LEU A 1 84 ? 25.446 6.839 -30.049 1.00 87.94 84 LEU A N 1
ATOM 611 C CA . LEU A 1 84 ? 24.730 7.453 -31.170 1.00 87.94 84 LEU A CA 1
ATOM 612 C C . LEU A 1 84 ? 24.767 8.986 -31.120 1.00 87.94 84 LEU A C 1
ATOM 614 O O . LEU A 1 84 ? 24.937 9.623 -32.162 1.00 87.94 84 LEU A O 1
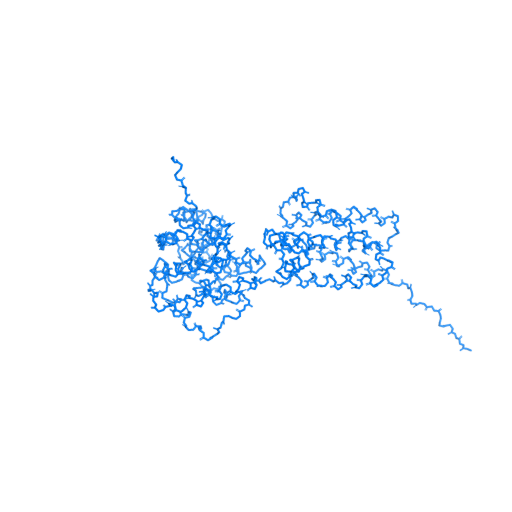ATOM 618 N N . LEU A 1 85 ? 24.742 9.587 -29.927 1.00 89.19 85 LEU A N 1
ATOM 619 C CA . LEU A 1 85 ? 24.950 11.027 -29.736 1.00 89.19 85 LEU A CA 1
ATOM 620 C C . LEU A 1 85 ? 26.309 11.486 -30.293 1.00 89.19 85 LEU A C 1
ATOM 622 O O . LEU A 1 85 ? 26.421 12.535 -30.930 1.00 89.19 85 LEU A O 1
ATOM 626 N N . LEU A 1 86 ? 27.341 10.660 -30.110 1.00 88.50 86 LEU A N 1
ATOM 627 C CA . LEU A 1 86 ? 28.708 10.907 -30.575 1.00 88.50 86 LEU A CA 1
ATOM 628 C C . LEU A 1 86 ? 28.976 10.352 -31.990 1.00 88.50 86 LEU A C 1
ATOM 630 O O . LEU A 1 86 ? 30.135 10.284 -32.409 1.00 88.50 86 LEU A O 1
ATOM 634 N N . SER A 1 87 ? 27.939 9.945 -32.738 1.00 84.38 87 SER A N 1
ATOM 635 C CA . SER A 1 87 ? 28.021 9.320 -34.081 1.00 84.38 87 SER A CA 1
ATOM 636 C C . SER A 1 87 ? 28.861 10.095 -35.093 1.00 84.38 87 SER A C 1
ATOM 638 O O . SER A 1 87 ? 29.548 9.514 -35.928 1.00 84.38 87 SER A O 1
ATOM 640 N N . SER A 1 88 ? 28.847 11.413 -34.977 1.00 83.12 88 SER A N 1
ATOM 641 C CA . SER A 1 88 ? 29.467 12.361 -35.905 1.00 83.12 88 SER A CA 1
ATOM 642 C C . SER A 1 88 ? 30.767 12.959 -35.359 1.00 83.12 88 SER A C 1
ATOM 644 O O . SER A 1 88 ? 31.321 13.884 -35.950 1.00 83.12 88 SER A O 1
ATOM 646 N N . VAL A 1 89 ? 31.254 12.446 -34.226 1.00 86.06 89 VAL A N 1
ATOM 647 C CA . VAL A 1 89 ? 32.616 12.672 -33.731 1.00 86.06 89 VAL A CA 1
ATOM 648 C C . VAL A 1 89 ? 33.528 11.574 -34.299 1.00 86.06 89 VAL A C 1
ATOM 650 O O . VAL A 1 89 ? 33.114 10.409 -34.345 1.00 86.06 89 VAL A O 1
ATOM 653 N N . PRO A 1 90 ? 34.768 11.895 -34.722 1.00 88.12 90 PRO A N 1
ATOM 654 C CA . PRO A 1 90 ? 35.712 10.899 -35.220 1.00 88.12 90 PRO A CA 1
ATOM 655 C C . PRO A 1 90 ? 35.958 9.775 -34.208 1.00 88.12 90 PRO A C 1
ATOM 657 O O . PRO A 1 90 ? 36.120 10.036 -33.017 1.00 88.12 90 PRO A O 1
ATOM 660 N N . MET A 1 91 ? 36.074 8.535 -34.692 1.00 83.62 91 MET A N 1
ATOM 661 C CA . MET A 1 91 ? 36.164 7.323 -33.861 1.00 83.62 91 MET A CA 1
ATOM 662 C C . MET A 1 91 ? 37.244 7.396 -32.767 1.00 83.62 91 MET A C 1
ATOM 664 O O . MET A 1 91 ? 36.997 6.998 -31.635 1.00 83.62 91 MET A O 1
ATOM 668 N N . ARG A 1 92 ? 38.412 7.975 -33.085 1.00 87.12 92 ARG A N 1
ATOM 669 C CA . ARG A 1 92 ? 39.548 8.131 -32.156 1.00 87.12 92 ARG A CA 1
ATOM 670 C C . ARG A 1 92 ? 39.204 8.917 -30.882 1.00 87.12 92 ARG A C 1
ATOM 672 O O . ARG A 1 92 ? 39.817 8.690 -29.850 1.00 87.12 92 ARG A O 1
ATOM 679 N N . TRP A 1 93 ? 38.228 9.820 -30.971 1.00 87.88 93 TRP A N 1
ATOM 680 C CA . TRP A 1 93 ? 37.735 10.621 -29.852 1.00 87.88 93 TRP A CA 1
ATOM 681 C C . TRP A 1 93 ? 36.417 10.069 -29.316 1.00 87.88 93 TRP A C 1
ATOM 683 O O . TRP A 1 93 ? 36.228 9.998 -28.111 1.00 87.88 93 TRP A O 1
ATOM 693 N N . ALA A 1 94 ? 35.529 9.607 -30.198 1.00 84.06 94 ALA A N 1
ATOM 694 C CA . ALA A 1 94 ? 34.236 9.074 -29.792 1.00 84.06 94 ALA A CA 1
ATOM 695 C C . ALA A 1 94 ? 34.367 7.839 -28.886 1.00 84.06 94 ALA A C 1
ATOM 697 O O . ALA A 1 94 ? 33.682 7.765 -27.875 1.00 84.06 94 ALA A O 1
ATOM 698 N N . VAL A 1 95 ? 35.253 6.891 -29.207 1.00 84.75 95 VAL A N 1
ATOM 699 C CA . VAL A 1 95 ? 35.403 5.644 -28.437 1.00 84.75 95 VAL A CA 1
ATOM 700 C C . VAL A 1 95 ? 35.798 5.894 -26.974 1.00 84.75 95 VAL A C 1
ATOM 702 O O . VAL A 1 95 ? 35.044 5.461 -26.102 1.00 84.75 95 VAL A O 1
ATOM 705 N N . PRO A 1 96 ? 36.901 6.605 -26.656 1.00 90.12 96 PRO A N 1
ATOM 706 C CA . PRO A 1 96 ? 37.259 6.852 -25.259 1.00 90.12 96 PRO A CA 1
ATOM 707 C C . PRO A 1 96 ? 36.206 7.701 -24.537 1.00 90.12 96 PRO A C 1
ATOM 709 O O . PRO A 1 96 ? 35.893 7.423 -23.383 1.00 90.12 96 PRO A O 1
ATOM 712 N N . THR A 1 97 ? 35.598 8.686 -25.210 1.00 90.00 97 THR A N 1
ATOM 713 C CA . THR A 1 97 ? 34.549 9.512 -24.597 1.00 90.00 97 THR A CA 1
ATOM 714 C C . THR A 1 97 ? 33.312 8.693 -24.234 1.00 90.00 97 THR A C 1
ATOM 716 O O . THR A 1 97 ? 32.811 8.832 -23.124 1.00 90.00 97 THR A O 1
ATOM 719 N N . VAL A 1 98 ? 32.828 7.814 -25.119 1.00 88.38 98 VAL A N 1
ATOM 720 C CA . VAL A 1 98 ? 31.652 6.972 -24.839 1.00 88.38 98 VAL A CA 1
ATOM 721 C C . VAL A 1 98 ? 31.955 5.968 -23.724 1.00 88.38 98 VAL A C 1
ATOM 723 O O . VAL A 1 98 ? 31.133 5.803 -22.828 1.00 88.38 98 VAL A O 1
ATOM 726 N N . LEU A 1 99 ? 33.129 5.324 -23.746 1.00 88.69 99 LEU A N 1
ATOM 727 C CA . LEU A 1 99 ? 33.508 4.318 -22.745 1.00 88.69 99 LEU A CA 1
ATOM 728 C C . LEU A 1 99 ? 33.673 4.892 -21.331 1.00 88.69 99 LEU A C 1
ATOM 730 O O . LEU A 1 99 ? 33.586 4.138 -20.369 1.00 88.69 99 LEU A O 1
ATOM 734 N N . ILE A 1 100 ? 33.875 6.204 -21.198 1.00 90.81 100 ILE A N 1
ATOM 735 C CA . ILE A 1 100 ? 33.903 6.901 -19.905 1.00 90.81 100 ILE A CA 1
ATOM 736 C C . ILE A 1 100 ? 32.516 7.457 -19.558 1.00 90.81 100 ILE A C 1
ATOM 738 O O . ILE A 1 100 ? 32.027 7.262 -18.447 1.00 90.81 100 ILE A O 1
ATOM 742 N N . ALA A 1 101 ? 31.857 8.134 -20.501 1.00 92.31 101 ALA A N 1
ATOM 743 C CA . ALA A 1 101 ? 30.592 8.816 -20.245 1.00 92.31 101 ALA A CA 1
ATOM 744 C C . ALA A 1 101 ? 29.436 7.843 -19.970 1.00 92.31 101 ALA A C 1
ATOM 746 O O . ALA A 1 101 ? 28.642 8.094 -19.068 1.00 92.31 101 ALA A O 1
ATOM 747 N N . ALA A 1 102 ? 29.342 6.729 -20.704 1.00 91.31 102 ALA A N 1
ATOM 748 C CA . ALA A 1 102 ? 28.234 5.789 -20.546 1.00 91.31 102 ALA A CA 1
ATOM 749 C C . ALA A 1 102 ? 28.208 5.123 -19.153 1.00 91.31 102 ALA A C 1
ATOM 751 O O . ALA A 1 102 ? 27.151 5.146 -18.523 1.00 91.31 102 ALA A O 1
ATOM 752 N N . PRO A 1 103 ? 29.330 4.605 -18.609 1.00 91.19 103 PRO A N 1
ATOM 753 C CA . PRO A 1 103 ? 29.365 4.091 -17.239 1.00 91.19 103 PRO A CA 1
ATOM 754 C C . PRO A 1 103 ? 29.074 5.148 -16.174 1.00 91.19 103 PRO A C 1
ATOM 756 O O . PRO A 1 103 ? 28.368 4.858 -15.212 1.00 91.19 103 PRO A O 1
ATOM 759 N N . LEU A 1 104 ? 29.575 6.377 -16.345 1.00 94.25 104 LEU A N 1
ATOM 760 C CA . LEU A 1 104 ? 29.299 7.468 -15.406 1.00 94.25 104 LEU A CA 1
ATOM 761 C C . LEU A 1 104 ? 27.812 7.822 -15.381 1.00 94.25 104 LEU A C 1
ATOM 763 O O . LEU A 1 104 ? 27.245 7.972 -14.304 1.00 94.25 104 LEU A O 1
ATOM 767 N N . LEU A 1 105 ? 27.168 7.904 -16.549 1.00 93.12 105 LEU A N 1
ATOM 768 C CA . LEU A 1 105 ? 25.726 8.128 -16.641 1.00 93.12 105 LEU A CA 1
ATOM 769 C C . LEU A 1 105 ? 24.938 6.947 -16.057 1.00 93.12 105 LEU A C 1
ATOM 771 O O . LEU A 1 105 ? 23.953 7.169 -15.364 1.00 93.12 105 LEU A O 1
ATOM 775 N N . ALA A 1 106 ? 25.376 5.705 -16.268 1.00 87.19 106 ALA A N 1
ATOM 776 C CA . ALA A 1 106 ? 24.727 4.534 -15.679 1.00 87.19 106 ALA A CA 1
ATOM 777 C C . ALA A 1 106 ? 24.764 4.587 -14.144 1.00 87.19 106 ALA A C 1
ATOM 779 O O . ALA A 1 106 ? 23.716 4.519 -13.503 1.00 87.19 106 ALA A O 1
ATOM 780 N N . VAL A 1 107 ? 25.941 4.816 -13.556 1.00 87.81 107 VAL A N 1
ATOM 781 C CA . VAL A 1 107 ? 26.101 4.939 -12.099 1.00 87.81 107 VAL A CA 1
ATOM 782 C C . VAL A 1 107 ? 25.351 6.156 -11.554 1.00 87.81 107 VAL A C 1
ATOM 784 O O . VAL A 1 107 ? 24.709 6.054 -10.513 1.00 87.81 107 VAL A O 1
ATOM 787 N N . ALA A 1 108 ? 25.374 7.290 -12.260 1.00 90.25 108 ALA A N 1
ATOM 788 C CA . ALA A 1 108 ? 24.621 8.479 -11.870 1.00 90.25 108 ALA A CA 1
ATOM 789 C C . ALA A 1 108 ? 23.109 8.220 -11.875 1.00 90.25 108 ALA A C 1
ATOM 791 O O . ALA A 1 108 ? 22.431 8.600 -10.925 1.00 90.25 108 ALA A O 1
ATOM 792 N N . SER A 1 109 ? 22.589 7.526 -12.895 1.00 85.12 109 SER A N 1
ATOM 793 C CA . SER A 1 109 ? 21.167 7.174 -12.958 1.00 85.12 109 SER A CA 1
ATOM 794 C C . SER A 1 109 ? 20.758 6.266 -11.800 1.00 85.12 109 SER A C 1
ATOM 796 O O . SER A 1 109 ? 19.759 6.532 -11.140 1.00 85.12 109 SER A O 1
ATOM 798 N N . GLN A 1 110 ? 21.583 5.266 -11.470 1.00 79.31 110 GLN A N 1
ATOM 799 C CA . GLN A 1 110 ? 21.363 4.387 -10.323 1.00 79.31 110 GLN A CA 1
ATOM 800 C C . GLN A 1 110 ? 21.435 5.150 -8.999 1.00 79.31 110 GLN A C 1
ATOM 802 O O . GLN A 1 110 ? 20.601 4.940 -8.131 1.00 79.31 110 GLN A O 1
ATOM 807 N N . TRP A 1 111 ? 22.400 6.056 -8.831 1.00 80.69 111 TRP A N 1
ATOM 808 C CA . TRP A 1 111 ? 22.529 6.846 -7.607 1.00 80.69 111 TRP A CA 1
ATOM 809 C C . TRP A 1 111 ? 21.305 7.741 -7.379 1.00 80.69 111 TRP A C 1
ATOM 811 O O . TRP A 1 111 ? 20.743 7.742 -6.284 1.00 80.69 111 TRP A O 1
ATOM 821 N N . VAL A 1 112 ? 20.849 8.446 -8.419 1.00 79.62 112 VAL A N 1
ATOM 822 C CA . VAL A 1 112 ? 19.627 9.262 -8.353 1.00 79.62 112 VAL A CA 1
ATOM 823 C C . VAL A 1 112 ? 18.410 8.387 -8.047 1.00 79.62 112 VAL A C 1
ATOM 825 O O . VAL A 1 112 ? 17.641 8.722 -7.152 1.00 79.62 112 VAL A O 1
ATOM 828 N N . ASN A 1 113 ? 18.277 7.243 -8.723 1.00 71.94 113 ASN A N 1
ATOM 829 C CA . ASN A 1 113 ? 17.176 6.301 -8.517 1.00 71.94 113 ASN A CA 1
ATOM 830 C C . ASN A 1 113 ? 17.147 5.720 -7.091 1.00 71.94 113 ASN A C 1
ATOM 832 O O . ASN A 1 113 ? 16.092 5.566 -6.481 1.00 71.94 113 ASN A O 1
ATOM 836 N N . TYR A 1 114 ? 18.316 5.392 -6.542 1.00 66.38 114 TYR A N 1
ATOM 837 C CA . TYR A 1 114 ? 18.447 4.712 -5.257 1.00 66.38 114 TYR A CA 1
ATOM 838 C C . TYR A 1 114 ? 18.414 5.660 -4.059 1.00 66.38 114 TYR A C 1
ATOM 840 O O . TYR A 1 114 ? 18.185 5.193 -2.944 1.00 66.38 114 TYR A O 1
ATOM 848 N N . GLY A 1 115 ? 18.689 6.952 -4.261 1.00 67.69 115 GLY A N 1
ATOM 849 C CA . GLY A 1 115 ? 18.883 7.925 -3.183 1.00 67.69 115 GLY A CA 1
ATOM 850 C C . GLY A 1 115 ? 20.172 7.714 -2.373 1.00 67.69 115 GLY A C 1
ATOM 851 O O . GLY A 1 115 ? 20.439 8.458 -1.435 1.00 67.69 115 GLY A O 1
ATOM 852 N N . TYR A 1 116 ? 20.987 6.715 -2.728 1.00 69.00 116 TYR A N 1
ATOM 853 C CA . TYR A 1 116 ? 22.287 6.412 -2.130 1.00 69.00 116 TYR A CA 1
ATOM 854 C C . TYR A 1 116 ? 23.232 5.813 -3.179 1.00 69.00 116 TYR A C 1
ATOM 856 O O . TYR A 1 116 ? 22.801 5.363 -4.242 1.00 69.00 116 TYR A O 1
ATOM 864 N N . PHE A 1 117 ? 24.534 5.817 -2.893 1.00 69.69 117 PHE A N 1
ATOM 865 C CA . PHE A 1 117 ? 25.531 5.325 -3.840 1.00 69.69 117 PHE A CA 1
ATOM 866 C C . PHE A 1 117 ? 25.420 3.795 -4.040 1.00 69.69 117 PHE A C 1
ATOM 868 O O . PHE A 1 117 ? 25.424 3.069 -3.045 1.00 69.69 117 PHE A O 1
ATOM 875 N N . PRO A 1 118 ? 25.345 3.271 -5.280 1.00 66.88 118 PRO A N 1
ATOM 876 C CA . PRO A 1 118 ? 25.057 1.854 -5.515 1.00 66.88 118 PRO A CA 1
ATOM 877 C C . PRO A 1 118 ? 26.076 0.902 -4.868 1.00 66.88 118 PRO A C 1
ATOM 879 O O . PRO A 1 118 ? 27.284 1.145 -4.896 1.00 66.88 118 PRO A O 1
ATOM 882 N N . ILE A 1 119 ? 25.599 -0.227 -4.330 1.00 64.94 119 ILE A N 1
ATOM 883 C CA . ILE A 1 119 ? 26.480 -1.260 -3.752 1.00 64.94 119 ILE A CA 1
ATOM 884 C C . ILE A 1 119 ? 27.309 -1.957 -4.839 1.00 64.94 119 ILE A C 1
ATOM 886 O O . ILE A 1 119 ? 26.997 -1.867 -6.028 1.00 64.94 119 ILE A O 1
ATOM 890 N N . GLN A 1 120 ? 28.353 -2.690 -4.436 1.00 66.06 120 GLN A N 1
ATOM 891 C CA . GLN A 1 120 ? 29.374 -3.209 -5.354 1.00 66.06 120 GLN A CA 1
ATOM 892 C C . GLN A 1 120 ? 28.815 -3.961 -6.569 1.00 66.06 120 GLN A C 1
ATOM 894 O O . GLN A 1 120 ? 29.233 -3.732 -7.700 1.00 66.06 120 GLN A O 1
ATOM 899 N N . THR A 1 121 ? 27.839 -4.834 -6.342 1.00 62.28 121 THR A N 1
ATOM 900 C CA . THR A 1 121 ? 27.202 -5.634 -7.393 1.00 62.28 121 THR A CA 1
ATOM 901 C C . THR A 1 121 ? 26.358 -4.792 -8.354 1.00 62.28 121 THR A C 1
ATOM 903 O O . THR A 1 121 ? 26.309 -5.091 -9.545 1.00 62.28 121 THR A O 1
ATOM 906 N N . GLN A 1 122 ? 25.731 -3.719 -7.869 1.00 66.25 122 GLN A N 1
ATOM 907 C CA . GLN A 1 122 ? 24.841 -2.857 -8.650 1.00 66.25 122 GLN A CA 1
ATOM 908 C C . GLN A 1 122 ? 25.612 -1.916 -9.575 1.00 66.25 122 GLN A C 1
ATOM 910 O O . GLN A 1 122 ? 25.269 -1.825 -10.756 1.00 66.25 122 GLN A O 1
ATOM 915 N N . TRP A 1 123 ? 26.662 -1.250 -9.075 1.00 77.06 123 TRP A N 1
ATOM 916 C CA . TRP A 1 123 ? 27.468 -0.382 -9.940 1.00 77.06 123 TRP A CA 1
ATOM 917 C C . TRP A 1 123 ? 28.292 -1.207 -10.933 1.00 77.06 123 TRP A C 1
ATOM 919 O O . TRP A 1 123 ? 28.406 -0.807 -12.087 1.00 77.06 123 TRP A O 1
ATOM 929 N N . LEU A 1 124 ? 28.795 -2.389 -10.545 1.00 73.75 124 LEU A N 1
ATOM 930 C CA . LEU A 1 124 ? 29.513 -3.276 -11.467 1.00 73.75 124 LEU A CA 1
ATOM 931 C C . LEU A 1 124 ? 28.619 -3.717 -12.636 1.00 73.75 124 LEU A C 1
ATOM 933 O O . LEU A 1 124 ? 29.037 -3.635 -13.792 1.00 73.75 124 LEU A O 1
ATOM 937 N N . LEU A 1 125 ? 27.376 -4.123 -12.351 1.00 75.62 125 LEU A N 1
ATOM 938 C CA . LEU A 1 125 ? 26.390 -4.466 -13.380 1.00 75.62 125 LEU A CA 1
ATOM 939 C C . LEU A 1 125 ? 26.102 -3.273 -14.303 1.00 75.62 125 LEU A C 1
ATOM 941 O O . LEU A 1 125 ? 26.075 -3.438 -15.524 1.00 75.62 125 LEU A O 1
ATOM 945 N N . GLY A 1 126 ? 25.930 -2.078 -13.729 1.00 80.44 126 GLY A N 1
ATOM 946 C CA . GLY A 1 126 ? 25.704 -0.837 -14.471 1.00 80.44 126 GLY A CA 1
ATOM 947 C C . GLY A 1 126 ? 26.850 -0.493 -15.416 1.00 80.44 126 GLY A C 1
ATOM 948 O O . GLY A 1 126 ? 26.620 -0.262 -16.603 1.00 80.44 126 GLY A O 1
ATOM 949 N N . VAL A 1 127 ? 28.089 -0.535 -14.920 1.00 81.88 127 VAL A N 1
ATOM 950 C CA . VAL A 1 127 ? 29.290 -0.267 -15.719 1.00 81.88 127 VAL A CA 1
ATOM 951 C C . VAL A 1 127 ? 29.427 -1.274 -16.855 1.00 81.88 127 VAL A C 1
ATOM 953 O O . VAL A 1 127 ? 29.566 -0.866 -18.007 1.00 81.88 127 VAL A O 1
ATOM 956 N N . ILE A 1 128 ? 29.355 -2.577 -16.563 1.00 76.00 128 ILE A N 1
ATOM 957 C CA . ILE A 1 128 ? 29.513 -3.628 -17.579 1.00 76.00 128 ILE A CA 1
ATOM 958 C C . ILE A 1 128 ? 28.453 -3.470 -18.673 1.00 76.00 128 ILE A C 1
ATOM 960 O O . ILE A 1 128 ? 28.785 -3.421 -19.858 1.00 76.00 128 ILE A O 1
ATOM 964 N N . SER A 1 129 ? 27.189 -3.317 -18.282 1.00 84.50 129 SER A N 1
ATOM 965 C CA . SER A 1 129 ? 26.068 -3.189 -19.214 1.00 84.50 129 SER A CA 1
ATOM 966 C C . SER A 1 129 ? 26.200 -1.958 -20.108 1.00 84.50 129 SER A C 1
ATOM 968 O O . SER A 1 129 ? 26.058 -2.057 -21.328 1.00 84.50 129 SER A O 1
ATOM 970 N N . ALA A 1 130 ? 26.553 -0.809 -19.526 1.00 87.06 130 ALA A N 1
ATOM 971 C CA . ALA A 1 130 ? 26.755 0.431 -20.266 1.00 87.06 130 ALA A CA 1
ATOM 972 C C . ALA A 1 130 ? 27.944 0.351 -21.237 1.00 87.06 130 ALA A C 1
ATOM 974 O O . ALA A 1 130 ? 27.854 0.868 -22.351 1.00 87.06 130 ALA A O 1
ATOM 975 N N . VAL A 1 131 ? 29.036 -0.330 -20.864 1.00 81.56 131 VAL A N 1
ATOM 976 C CA . VAL A 1 131 ? 30.185 -0.574 -21.755 1.00 81.56 131 VAL A CA 1
ATOM 977 C C . VAL A 1 131 ? 29.792 -1.474 -22.928 1.00 81.56 131 VAL A C 1
ATOM 979 O O . VAL A 1 131 ? 30.087 -1.140 -24.076 1.00 81.56 131 VAL A O 1
ATOM 982 N N . PHE A 1 132 ? 29.089 -2.582 -22.683 1.00 81.62 132 PHE A N 1
ATOM 983 C CA . PHE A 1 132 ? 28.602 -3.449 -23.762 1.00 81.62 132 PHE A CA 1
ATOM 984 C C . PHE A 1 132 ? 27.641 -2.706 -24.695 1.00 81.62 132 PHE A C 1
ATOM 986 O O . PHE A 1 132 ? 27.776 -2.790 -25.917 1.00 81.62 132 PHE A O 1
ATOM 993 N N . GLY A 1 133 ? 26.734 -1.908 -24.131 1.00 86.06 133 GLY A N 1
ATOM 994 C CA . GLY A 1 133 ? 25.857 -1.022 -24.886 1.00 86.06 133 GLY A CA 1
ATOM 995 C C . GLY A 1 133 ? 26.619 -0.005 -25.738 1.00 86.06 133 GLY A C 1
ATOM 996 O O . GLY A 1 133 ? 26.342 0.158 -26.924 1.00 86.06 133 GLY A O 1
ATOM 997 N N . ALA A 1 134 ? 27.639 0.640 -25.176 1.00 86.06 134 ALA A N 1
ATOM 998 C CA . ALA A 1 134 ? 28.507 1.565 -25.899 1.00 86.06 134 ALA A CA 1
ATOM 999 C C . ALA A 1 134 ? 29.177 0.907 -27.114 1.00 86.06 134 ALA A C 1
ATOM 1001 O O . ALA A 1 134 ? 29.132 1.454 -28.221 1.00 86.06 134 ALA A O 1
ATOM 1002 N N . LEU A 1 135 ? 29.755 -0.283 -26.928 1.00 82.94 135 LEU A N 1
ATOM 1003 C CA . LEU A 1 135 ? 30.394 -1.061 -27.994 1.00 82.94 135 LEU A CA 1
ATOM 1004 C C . LEU A 1 135 ? 29.386 -1.505 -29.068 1.00 82.94 135 LEU A C 1
ATOM 1006 O O . LEU A 1 135 ? 29.672 -1.404 -30.267 1.00 82.94 135 LEU A O 1
ATOM 1010 N N . ALA A 1 136 ? 28.185 -1.925 -28.660 1.00 82.75 136 ALA A N 1
ATOM 1011 C CA . ALA A 1 136 ? 27.093 -2.251 -29.573 1.00 82.75 136 ALA A CA 1
ATOM 1012 C C . ALA A 1 136 ? 26.663 -1.022 -30.389 1.00 82.75 136 ALA A C 1
ATOM 1014 O O . ALA A 1 136 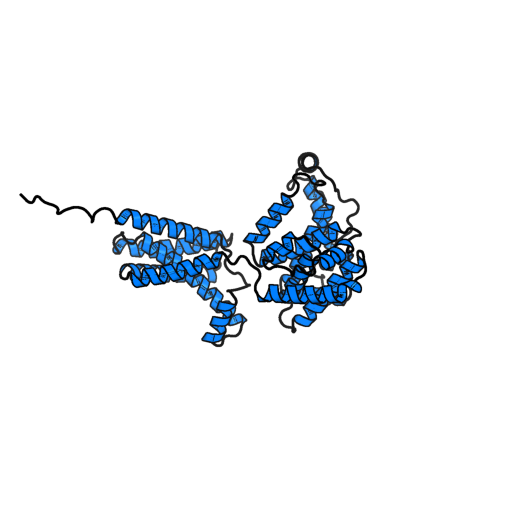? 26.618 -1.081 -31.615 1.00 82.75 136 ALA A O 1
ATOM 1015 N N . GLY A 1 137 ? 26.469 0.132 -29.746 1.00 82.56 137 GLY A N 1
ATOM 1016 C CA . GLY A 1 137 ? 26.125 1.386 -30.420 1.00 82.56 137 GLY A CA 1
ATOM 1017 C C . GLY A 1 137 ? 27.203 1.856 -31.400 1.00 82.56 137 GLY A C 1
ATOM 1018 O O . GLY A 1 137 ? 26.885 2.325 -32.491 1.00 82.56 137 GLY A O 1
ATOM 1019 N N . ILE A 1 138 ? 28.489 1.678 -31.060 1.00 82.25 138 ILE A N 1
ATOM 1020 C CA . ILE A 1 138 ? 29.610 1.946 -31.980 1.00 82.25 138 ILE A CA 1
ATOM 1021 C C . ILE A 1 138 ? 29.505 1.046 -33.221 1.00 82.25 138 ILE A C 1
ATOM 1023 O O . ILE A 1 138 ? 29.719 1.511 -34.343 1.00 82.25 138 ILE A O 1
ATOM 1027 N N . SER A 1 139 ? 29.139 -0.221 -33.027 1.00 76.88 139 SER A N 1
ATOM 1028 C CA . SER A 1 139 ? 28.947 -1.194 -34.106 1.00 76.88 139 SER A CA 1
ATOM 1029 C C . SER A 1 139 ? 27.723 -0.859 -34.970 1.00 76.88 139 SER A C 1
ATOM 1031 O O . SER A 1 139 ? 27.788 -0.954 -36.196 1.00 76.88 139 SER A O 1
ATOM 1033 N N . PHE A 1 140 ? 26.638 -0.366 -34.366 1.00 75.12 140 PHE A N 1
ATOM 1034 C CA . PHE A 1 140 ? 25.405 0.025 -35.059 1.00 75.12 140 PHE A CA 1
ATOM 1035 C C . PHE A 1 140 ? 25.545 1.273 -35.930 1.00 75.12 140 PHE A C 1
ATOM 1037 O O . PHE A 1 140 ? 24.790 1.418 -36.888 1.00 75.12 140 PHE A O 1
ATOM 1044 N N . ARG A 1 141 ? 26.582 2.101 -35.726 1.00 71.31 141 ARG A N 1
ATOM 1045 C CA . ARG A 1 141 ? 26.950 3.158 -36.692 1.00 71.31 141 ARG A CA 1
ATOM 1046 C C . ARG A 1 141 ? 27.166 2.620 -38.114 1.00 71.31 141 ARG A C 1
ATOM 1048 O O . ARG A 1 141 ? 27.149 3.398 -39.061 1.00 71.31 141 ARG A O 1
ATOM 1055 N N . ARG A 1 142 ? 27.400 1.310 -38.269 1.00 68.62 142 ARG A N 1
ATOM 1056 C CA . ARG A 1 142 ? 27.633 0.652 -39.559 1.00 68.62 142 ARG A CA 1
ATOM 1057 C C . ARG A 1 142 ? 26.387 -0.001 -40.177 1.00 68.62 142 ARG A C 1
ATOM 1059 O O . ARG A 1 142 ? 26.470 -0.395 -41.333 1.00 68.62 142 ARG A O 1
ATOM 1066 N N . SER A 1 143 ? 25.258 -0.130 -39.464 1.00 70.31 143 SER A N 1
ATOM 1067 C CA . SER A 1 143 ? 24.067 -0.846 -39.965 1.00 70.31 143 SER A CA 1
ATOM 1068 C C . SER A 1 143 ? 22.744 -0.212 -39.523 1.00 70.31 143 SER A C 1
ATOM 1070 O O . SER A 1 143 ? 22.437 -0.146 -38.334 1.00 70.31 143 SER A O 1
ATOM 1072 N N . GLN A 1 144 ? 21.914 0.187 -40.494 1.00 63.44 144 GLN A N 1
ATOM 1073 C CA . GLN A 1 144 ? 20.593 0.775 -40.232 1.00 63.44 144 GLN A CA 1
ATOM 1074 C C . GLN A 1 144 ? 19.549 -0.240 -39.741 1.00 63.44 144 GLN A C 1
ATOM 1076 O O . GLN A 1 144 ? 18.666 0.121 -38.969 1.00 63.44 144 GLN A O 1
ATOM 1081 N N . ILE A 1 145 ? 19.671 -1.515 -40.120 1.00 66.81 145 ILE A N 1
ATOM 1082 C CA . ILE A 1 145 ? 18.751 -2.577 -39.674 1.00 66.81 145 ILE A CA 1
ATOM 1083 C C . ILE A 1 145 ? 18.887 -2.797 -38.162 1.00 66.81 145 ILE A C 1
ATOM 1085 O O . ILE A 1 145 ? 17.888 -2.927 -37.458 1.00 66.81 145 ILE A O 1
ATOM 1089 N N . ALA A 1 146 ? 20.119 -2.766 -37.647 1.00 61.28 146 ALA A N 1
ATOM 1090 C CA . ALA A 1 146 ? 20.376 -2.908 -36.218 1.00 61.28 146 ALA A CA 1
ATOM 1091 C C . ALA A 1 146 ? 19.836 -1.714 -35.408 1.00 61.28 146 ALA A C 1
ATOM 1093 O O . ALA A 1 146 ? 19.312 -1.895 -34.313 1.00 61.28 146 ALA A O 1
ATOM 1094 N N . LEU A 1 147 ? 19.888 -0.506 -35.978 1.00 60.56 147 LEU A N 1
ATOM 1095 C CA . LEU A 1 147 ? 19.278 0.700 -35.409 1.00 60.56 147 LEU A CA 1
ATOM 1096 C C . LEU A 1 147 ? 17.749 0.592 -35.303 1.00 60.56 147 LEU A C 1
ATOM 1098 O O . LEU A 1 147 ? 17.190 0.947 -34.269 1.00 60.56 147 LEU A O 1
ATOM 1102 N N . ILE A 1 148 ? 17.078 0.072 -36.336 1.00 62.06 148 ILE A N 1
ATOM 1103 C CA . ILE A 1 148 ? 15.618 -0.120 -36.333 1.00 62.06 148 ILE A CA 1
ATOM 1104 C C . ILE A 1 148 ? 15.211 -1.209 -35.333 1.00 62.06 148 ILE A C 1
ATOM 1106 O O . ILE A 1 148 ? 14.303 -0.988 -34.535 1.00 62.06 148 ILE A O 1
ATOM 1110 N N . ALA A 1 149 ? 15.907 -2.352 -35.315 1.00 61.69 149 ALA A N 1
ATOM 1111 C CA . ALA A 1 149 ? 15.654 -3.420 -34.344 1.00 61.69 149 ALA A CA 1
ATOM 1112 C C . ALA A 1 149 ? 15.801 -2.921 -32.893 1.00 61.69 149 ALA A C 1
ATOM 1114 O O . ALA A 1 149 ? 14.985 -3.245 -32.033 1.00 61.69 149 ALA A O 1
ATOM 1115 N N . MET A 1 150 ? 16.788 -2.058 -32.638 1.00 62.12 150 MET A N 1
ATOM 1116 C CA . MET A 1 150 ? 16.974 -1.409 -31.341 1.00 62.12 150 MET A CA 1
ATOM 1117 C C . MET A 1 150 ? 15.904 -0.368 -31.017 1.00 62.12 150 MET A C 1
ATOM 1119 O O . MET A 1 150 ? 15.509 -0.273 -29.862 1.00 62.12 150 MET A O 1
ATOM 1123 N N . ALA A 1 151 ? 15.427 0.408 -31.994 1.00 58.44 151 ALA A N 1
ATOM 1124 C CA . ALA A 1 151 ? 14.333 1.352 -31.777 1.00 58.44 151 ALA A CA 1
ATOM 1125 C C . ALA A 1 151 ? 13.045 0.617 -31.375 1.00 58.44 151 ALA A C 1
ATOM 1127 O O . ALA A 1 151 ? 12.370 1.043 -30.448 1.00 58.44 151 ALA A O 1
ATOM 1128 N N . VAL A 1 152 ? 12.753 -0.529 -32.000 1.00 61.97 152 VAL A N 1
ATOM 1129 C CA . VAL A 1 152 ? 11.626 -1.399 -31.621 1.00 61.97 152 VAL A CA 1
ATOM 1130 C C . VAL A 1 152 ? 11.807 -1.953 -30.206 1.00 61.97 152 VAL A C 1
ATOM 1132 O O . VAL A 1 152 ? 10.880 -1.899 -29.402 1.00 61.97 152 VAL A O 1
ATOM 1135 N N . LEU A 1 153 ? 13.009 -2.427 -29.873 1.00 56.69 153 LEU A N 1
ATOM 1136 C CA . LEU A 1 153 ? 13.325 -2.959 -28.547 1.00 56.69 153 LEU A CA 1
ATOM 1137 C C . LEU A 1 153 ? 13.260 -1.867 -27.459 1.00 56.69 153 LEU A C 1
ATOM 1139 O O . LEU A 1 153 ? 12.728 -2.100 -26.379 1.00 56.69 153 LEU A O 1
ATOM 1143 N N . GLY A 1 154 ? 13.715 -0.651 -27.773 1.00 51.84 154 GLY A N 1
ATOM 1144 C CA . GLY A 1 154 ? 13.614 0.534 -26.920 1.00 51.84 154 GLY A CA 1
ATOM 1145 C C . GLY A 1 154 ? 12.184 1.056 -26.762 1.00 51.84 154 GLY A C 1
ATOM 1146 O O . GLY A 1 154 ? 11.820 1.457 -25.666 1.00 51.84 154 GLY A O 1
ATOM 1147 N N . ILE A 1 155 ? 11.348 1.003 -27.805 1.00 53.09 155 ILE A N 1
ATOM 1148 C CA . ILE A 1 155 ? 9.912 1.329 -27.723 1.00 53.09 155 ILE A CA 1
ATOM 1149 C C . ILE A 1 155 ? 9.176 0.292 -26.867 1.00 53.09 155 ILE A C 1
ATOM 1151 O O . ILE A 1 155 ? 8.378 0.677 -26.016 1.00 53.09 155 ILE A O 1
ATOM 1155 N N . GLY A 1 156 ? 9.485 -1.001 -27.014 1.00 50.81 156 GLY A N 1
ATOM 1156 C CA . GLY A 1 156 ? 8.966 -2.050 -26.127 1.00 50.81 156 GLY A CA 1
ATOM 1157 C C . GLY A 1 156 ? 9.338 -1.804 -24.662 1.00 50.81 156 GLY A C 1
ATOM 1158 O O . GLY A 1 156 ? 8.499 -1.940 -23.774 1.00 50.81 156 GLY A O 1
ATOM 1159 N N . LEU A 1 157 ? 10.563 -1.330 -24.418 1.00 50.69 157 LEU A N 1
ATOM 1160 C CA . LEU A 1 157 ? 11.013 -0.881 -23.101 1.00 50.69 157 LEU A CA 1
ATOM 1161 C C . LEU A 1 157 ? 10.508 0.523 -22.701 1.00 50.69 157 LEU A C 1
ATOM 1163 O O . LEU A 1 157 ? 10.695 0.918 -21.564 1.00 50.69 157 LEU A O 1
ATOM 1167 N N . LEU A 1 158 ? 9.875 1.317 -23.563 1.00 41.25 158 LEU A N 1
ATOM 1168 C CA . LEU A 1 158 ? 9.201 2.560 -23.149 1.00 41.25 158 LEU A CA 1
ATOM 1169 C C . LEU A 1 158 ? 7.750 2.280 -22.751 1.00 41.25 158 LEU A C 1
ATOM 1171 O O . LEU A 1 158 ? 7.276 2.815 -21.753 1.00 41.25 158 LEU A O 1
ATOM 1175 N N . VAL A 1 159 ? 7.077 1.378 -23.473 1.00 44.69 159 VAL A N 1
ATOM 1176 C CA . VAL A 1 159 ? 5.759 0.839 -23.093 1.00 44.69 159 VAL A CA 1
ATOM 1177 C C . VAL A 1 159 ? 5.843 0.098 -21.743 1.00 44.69 159 VAL A C 1
ATOM 1179 O O . VAL A 1 159 ? 4.938 0.220 -20.921 1.00 44.69 159 VAL A O 1
ATOM 1182 N N . TRP A 1 160 ? 6.977 -0.557 -21.456 1.00 44.34 160 TRP A N 1
ATOM 1183 C CA . TRP A 1 160 ? 7.361 -1.129 -20.149 1.00 44.34 160 TRP A CA 1
ATOM 1184 C C . TRP A 1 160 ? 7.200 -0.177 -18.951 1.00 44.34 160 TRP A C 1
ATOM 1186 O O . TRP A 1 160 ? 6.752 -0.614 -17.898 1.00 44.34 160 TRP A O 1
ATOM 1196 N N . GLY A 1 161 ? 7.514 1.116 -19.092 1.00 38.81 161 GLY A N 1
ATOM 1197 C CA . GLY A 1 161 ? 7.452 2.084 -17.985 1.00 38.81 161 GLY A CA 1
ATOM 1198 C C . GLY A 1 161 ? 6.037 2.526 -17.592 1.00 38.81 161 GLY A C 1
ATOM 1199 O O . GLY A 1 161 ? 5.887 3.342 -16.687 1.00 38.81 161 GLY A O 1
ATOM 1200 N N . THR A 1 162 ? 5.009 2.021 -18.281 1.00 38.53 162 THR A N 1
ATOM 1201 C CA . THR A 1 162 ? 3.606 2.426 -18.091 1.00 38.53 162 THR A CA 1
ATOM 1202 C C . THR A 1 162 ? 2.708 1.334 -17.514 1.00 38.53 162 THR A C 1
ATOM 1204 O O . THR A 1 162 ? 1.529 1.597 -17.293 1.00 38.53 162 THR A O 1
ATOM 1207 N N . SER A 1 163 ? 3.224 0.132 -17.209 1.00 41.28 163 SER A N 1
ATOM 1208 C CA . SER A 1 163 ? 2.442 -0.863 -16.459 1.00 41.28 163 SER A CA 1
ATOM 1209 C C . SER A 1 163 ? 2.422 -0.494 -14.973 1.00 41.28 163 SER A C 1
ATOM 1211 O O . SER A 1 163 ? 3.104 -1.090 -14.145 1.00 41.28 163 SER A O 1
ATOM 1213 N N . THR A 1 164 ? 1.671 0.548 -14.640 1.00 45.69 164 THR A N 1
ATOM 1214 C CA . THR A 1 164 ? 1.470 1.057 -13.279 1.00 45.69 164 THR A CA 1
ATOM 1215 C C . THR A 1 164 ? 0.346 0.303 -12.558 1.00 45.69 164 THR A C 1
ATOM 1217 O O . THR A 1 164 ? -0.491 0.936 -11.927 1.00 45.69 164 THR A O 1
ATOM 1220 N N . GLY A 1 165 ? 0.264 -1.022 -12.708 1.00 51.31 165 GLY A N 1
ATOM 1221 C CA . GLY A 1 165 ? -0.842 -1.835 -12.190 1.00 51.31 165 GLY A CA 1
ATOM 1222 C C . GLY A 1 165 ? -0.370 -3.010 -11.339 1.00 51.31 165 GLY A C 1
ATOM 1223 O O . GLY A 1 165 ? 0.759 -3.467 -11.491 1.00 51.31 165 GLY A O 1
ATOM 1224 N N . ILE A 1 166 ? -1.263 -3.482 -10.468 1.00 55.16 166 ILE A N 1
ATOM 1225 C CA . ILE A 1 166 ? -1.129 -4.709 -9.668 1.00 55.16 166 ILE A CA 1
ATOM 1226 C C . ILE A 1 166 ? -0.842 -5.907 -10.598 1.00 55.16 166 ILE A C 1
ATOM 1228 O O . ILE A 1 166 ? -1.363 -5.939 -11.719 1.00 55.16 166 ILE A O 1
ATOM 1232 N N . SER A 1 167 ? -0.042 -6.888 -10.159 1.00 64.06 167 SER A N 1
ATOM 1233 C CA . SER A 1 167 ? 0.164 -8.133 -10.919 1.00 64.06 167 SER A CA 1
ATOM 1234 C C . SER A 1 167 ? -1.166 -8.856 -11.187 1.00 64.06 167 SER A C 1
ATOM 1236 O O . SER A 1 167 ? -2.102 -8.786 -10.387 1.00 64.06 167 SER A O 1
ATOM 1238 N N . ASP A 1 168 ? -1.265 -9.571 -12.315 1.00 65.88 168 ASP A N 1
ATOM 1239 C CA . ASP A 1 168 ? -2.474 -10.341 -12.661 1.00 65.88 168 ASP A CA 1
ATOM 1240 C C . ASP A 1 168 ? -2.827 -11.374 -11.580 1.00 65.88 168 ASP A C 1
ATOM 1242 O O . ASP A 1 168 ? -4.000 -11.670 -11.347 1.00 65.88 168 ASP A O 1
ATOM 1246 N N . GLU A 1 169 ? -1.803 -11.903 -10.911 1.00 66.38 169 GLU A N 1
ATOM 1247 C CA . GLU A 1 169 ? -1.931 -12.870 -9.828 1.00 66.38 169 GLU A CA 1
ATOM 1248 C C . GLU A 1 169 ? -2.521 -12.238 -8.561 1.00 66.38 169 GLU A C 1
ATOM 1250 O O . GLU A 1 169 ? -3.498 -12.757 -8.021 1.00 66.38 169 GLU A O 1
ATOM 1255 N N . LEU A 1 170 ? -1.993 -11.089 -8.123 1.00 74.56 170 LEU A N 1
ATOM 1256 C CA . LEU A 1 170 ? -2.465 -10.399 -6.921 1.00 74.56 170 LEU A CA 1
ATOM 1257 C C . LEU A 1 170 ? -3.886 -9.845 -7.106 1.00 74.56 170 LEU A C 1
ATOM 1259 O O . LEU A 1 170 ? -4.724 -9.960 -6.215 1.00 74.56 170 LEU A O 1
ATOM 1263 N N . ASP A 1 171 ? -4.197 -9.313 -8.286 1.00 71.69 171 ASP A N 1
ATOM 1264 C CA . ASP A 1 171 ? -5.549 -8.883 -8.655 1.00 71.69 171 ASP A CA 1
ATOM 1265 C C . ASP A 1 171 ? -6.535 -10.070 -8.721 1.00 71.69 171 ASP A C 1
ATOM 1267 O O . ASP A 1 171 ? -7.663 -9.990 -8.222 1.00 71.69 171 ASP A O 1
ATOM 1271 N N . GLY A 1 172 ? -6.108 -11.213 -9.269 1.00 72.31 172 GLY A N 1
ATOM 1272 C CA . GLY A 1 172 ? -6.879 -12.457 -9.232 1.00 72.31 172 GLY A CA 1
ATOM 1273 C C . GLY A 1 172 ? -7.157 -12.931 -7.802 1.00 72.31 172 GLY A C 1
ATOM 1274 O O . GLY A 1 172 ? -8.308 -13.201 -7.451 1.00 72.31 172 GLY A O 1
ATOM 1275 N N . ALA A 1 173 ? -6.126 -12.969 -6.958 1.00 80.88 173 ALA A N 1
ATOM 1276 C CA . ALA A 1 173 ? -6.228 -13.383 -5.563 1.00 80.88 173 ALA A CA 1
ATOM 1277 C C . ALA A 1 173 ? -7.121 -12.437 -4.744 1.00 80.88 173 ALA A C 1
ATOM 1279 O O . ALA A 1 173 ? -8.012 -12.898 -4.030 1.00 80.88 173 ALA A O 1
ATOM 1280 N N . ALA A 1 174 ? -6.960 -11.118 -4.894 1.00 84.44 174 ALA A N 1
ATOM 1281 C CA . ALA A 1 174 ? -7.786 -10.124 -4.208 1.00 84.44 174 ALA A CA 1
ATOM 1282 C C . ALA A 1 174 ? -9.269 -10.266 -4.579 1.00 84.44 174 ALA A C 1
ATOM 1284 O O . ALA A 1 174 ? -10.143 -10.170 -3.715 1.00 84.44 174 ALA A O 1
ATOM 1285 N N . ARG A 1 175 ? -9.575 -10.564 -5.850 1.00 81.62 175 ARG A N 1
ATOM 1286 C CA . ARG A 1 175 ? -10.950 -10.831 -6.293 1.00 81.62 175 ARG A CA 1
ATOM 1287 C C . ARG A 1 175 ? -11.540 -12.088 -5.677 1.00 81.62 175 ARG A C 1
ATOM 1289 O O . ARG A 1 175 ? -12.688 -12.050 -5.236 1.00 81.62 175 ARG A O 1
ATOM 1296 N N . VAL A 1 176 ? -10.779 -13.179 -5.633 1.00 82.44 176 VAL A N 1
ATOM 1297 C CA . VAL A 1 176 ? -11.225 -14.429 -5.002 1.00 82.44 176 VAL A CA 1
ATOM 1298 C C . VAL A 1 176 ? -11.492 -14.204 -3.511 1.00 82.44 176 VAL A C 1
ATOM 1300 O O . VAL A 1 176 ? -12.553 -14.587 -3.018 1.00 82.44 176 VAL A O 1
ATOM 1303 N N . THR A 1 177 ? -10.601 -13.498 -2.812 1.00 88.38 177 THR A N 1
ATOM 1304 C CA . THR A 1 177 ? -10.801 -13.145 -1.400 1.00 88.38 177 THR A CA 1
ATOM 1305 C C . THR A 1 177 ? -12.033 -12.260 -1.207 1.00 88.38 177 THR A C 1
ATOM 1307 O O . THR A 1 177 ? -12.858 -12.534 -0.339 1.00 88.38 177 THR A O 1
ATOM 1310 N N . ALA A 1 178 ? -12.235 -11.239 -2.047 1.00 86.75 178 ALA A N 1
ATOM 1311 C CA . ALA A 1 178 ? -13.421 -10.388 -1.966 1.00 86.75 178 ALA A CA 1
ATOM 1312 C C . ALA A 1 178 ? -14.721 -11.181 -2.187 1.00 86.75 178 ALA A C 1
ATOM 1314 O O . ALA A 1 178 ? -15.696 -10.987 -1.463 1.00 86.75 178 ALA A O 1
ATOM 1315 N N . GLN A 1 179 ? -14.741 -12.106 -3.150 1.00 85.12 179 GLN A N 1
ATOM 1316 C CA . GLN A 1 179 ? -15.887 -12.986 -3.386 1.00 85.12 179 GLN A CA 1
ATOM 1317 C C . GLN A 1 179 ? -16.170 -13.897 -2.187 1.00 85.12 179 GLN A C 1
ATOM 1319 O O . GLN A 1 179 ? -17.336 -14.053 -1.823 1.00 85.12 179 GLN A O 1
ATOM 1324 N N . HIS A 1 180 ? -15.128 -14.451 -1.559 1.00 88.88 180 HIS A N 1
ATOM 1325 C CA . HIS A 1 180 ? -15.253 -15.259 -0.347 1.00 88.88 180 HIS A CA 1
ATOM 1326 C C . HIS A 1 180 ? -15.887 -14.464 0.804 1.00 88.88 180 HIS A C 1
ATOM 1328 O O . HIS A 1 180 ? -16.840 -14.937 1.425 1.00 88.88 180 HIS A O 1
ATOM 1334 N N . LEU A 1 181 ? -15.419 -13.234 1.037 1.00 90.12 181 LEU A N 1
ATOM 1335 C CA . LEU A 1 181 ? -15.953 -12.349 2.076 1.00 90.12 181 LEU A CA 1
ATOM 1336 C C . LEU A 1 181 ? -17.415 -11.970 1.817 1.00 90.12 181 LEU A C 1
ATOM 1338 O O . LEU A 1 181 ? -18.238 -11.991 2.730 1.00 90.12 181 LEU A O 1
ATOM 1342 N N . LEU A 1 182 ? -17.763 -11.658 0.567 1.00 86.25 182 LEU A N 1
ATOM 1343 C CA . LEU A 1 182 ? -19.136 -11.302 0.205 1.00 86.25 182 LEU A CA 1
ATOM 1344 C C . LEU A 1 182 ? -20.100 -12.486 0.268 1.00 86.25 182 LEU A C 1
ATOM 1346 O O . LEU A 1 182 ? -21.281 -12.286 0.527 1.00 86.25 182 LEU A O 1
ATOM 1350 N N . ALA A 1 183 ? -19.628 -13.710 0.016 1.00 87.44 183 ALA A N 1
ATOM 1351 C CA . ALA A 1 183 ? -20.459 -14.908 0.126 1.00 87.44 183 ALA A CA 1
ATOM 1352 C C . ALA A 1 183 ? -20.942 -15.160 1.565 1.00 87.44 183 ALA A C 1
ATOM 1354 O O . ALA A 1 183 ? -22.006 -15.741 1.747 1.00 87.44 183 ALA A O 1
ATOM 1355 N N . HIS A 1 184 ? -20.198 -14.673 2.562 1.00 87.81 184 HIS A N 1
ATOM 1356 C CA . HIS A 1 184 ? -20.522 -14.794 3.987 1.00 87.81 184 HIS A CA 1
ATOM 1357 C C . HIS A 1 184 ? -20.919 -13.444 4.608 1.00 87.81 184 HIS A C 1
ATOM 1359 O O . HIS A 1 184 ? -20.971 -13.305 5.829 1.00 87.81 184 HIS A O 1
ATOM 1365 N N . ALA A 1 185 ? -21.208 -12.425 3.788 1.00 85.94 185 ALA A N 1
ATOM 1366 C CA . ALA A 1 185 ? -21.471 -11.072 4.272 1.00 85.94 185 ALA A CA 1
ATOM 1367 C C . ALA A 1 185 ? -22.683 -10.988 5.208 1.00 85.94 185 ALA A C 1
ATOM 1369 O O . ALA A 1 185 ? -22.693 -10.124 6.081 1.00 85.94 185 ALA A O 1
ATOM 1370 N N . ASP A 1 186 ? -23.676 -11.865 5.061 1.00 86.69 186 ASP A N 1
ATOM 1371 C CA . ASP A 1 186 ? -24.866 -11.894 5.921 1.00 86.69 186 ASP A CA 1
ATOM 1372 C C . ASP A 1 186 ? -24.566 -12.405 7.342 1.00 86.69 186 ASP A C 1
ATOM 1374 O O . ASP A 1 186 ? -25.293 -12.087 8.283 1.00 86.69 186 ASP A O 1
ATOM 1378 N N . GLU A 1 187 ? -23.473 -13.152 7.519 1.00 90.06 187 GLU A N 1
ATOM 1379 C CA . GLU A 1 187 ? -23.047 -13.719 8.807 1.00 90.06 187 GLU A CA 1
ATOM 1380 C C . GLU A 1 187 ? -22.183 -12.742 9.618 1.00 90.06 187 GLU A C 1
ATOM 1382 O O . GLU A 1 187 ? -22.057 -12.864 10.838 1.00 90.06 187 GLU A O 1
ATOM 1387 N N . ILE A 1 188 ? -21.604 -11.737 8.956 1.00 92.44 188 ILE A N 1
ATOM 1388 C CA . ILE A 1 188 ? -20.750 -10.738 9.599 1.00 92.44 188 ILE A CA 1
ATOM 1389 C C . ILE A 1 188 ? -21.615 -9.848 10.510 1.00 92.44 188 ILE A C 1
ATOM 1391 O O . ILE A 1 188 ? -22.585 -9.263 10.027 1.00 92.44 188 ILE A O 1
ATOM 1395 N N . PRO A 1 189 ? -21.299 -9.662 11.803 1.00 94.75 189 PRO A N 1
ATOM 1396 C CA . PRO A 1 189 ? -22.045 -8.754 12.679 1.00 94.75 189 PRO A CA 1
ATOM 1397 C C . PRO A 1 189 ? -21.821 -7.275 12.312 1.00 94.75 189 PRO A C 1
ATOM 1399 O O . PRO A 1 189 ? -20.963 -6.939 11.503 1.00 94.75 189 PRO A O 1
ATOM 1402 N N . ALA A 1 190 ? -22.627 -6.361 12.853 1.00 95.00 190 ALA A N 1
ATOM 1403 C CA . ALA A 1 190 ? -22.405 -4.919 12.687 1.00 95.00 190 ALA A CA 1
ATOM 1404 C C . ALA A 1 190 ? -21.399 -4.375 13.722 1.00 95.00 190 ALA A C 1
ATOM 1406 O O . ALA A 1 190 ? -21.083 -5.038 14.712 1.00 95.00 190 ALA A O 1
ATOM 1407 N N . GLY A 1 191 ? -20.927 -3.148 13.506 1.00 95.94 191 GLY A N 1
ATOM 1408 C CA . GLY A 1 191 ? -20.015 -2.450 14.409 1.00 95.94 191 GLY A CA 1
ATOM 1409 C C . GLY A 1 191 ? -18.588 -3.005 14.379 1.00 95.94 191 GLY A C 1
ATOM 1410 O O . GLY A 1 191 ? -18.159 -3.598 13.386 1.00 95.94 191 GLY A O 1
ATOM 1411 N N . ASP A 1 192 ? -17.872 -2.827 15.488 1.00 96.06 192 ASP A N 1
ATOM 1412 C CA . ASP A 1 192 ? -16.480 -3.270 15.665 1.00 96.06 192 ASP A CA 1
ATOM 1413 C C . ASP A 1 192 ? -16.340 -4.798 15.598 1.00 96.06 192 ASP A C 1
ATOM 1415 O O . ASP A 1 192 ? -15.374 -5.323 15.048 1.00 96.06 192 ASP A O 1
ATOM 1419 N N . ALA A 1 193 ? -17.350 -5.537 16.072 1.00 96.00 193 ALA A N 1
ATOM 1420 C CA . ALA A 1 193 ? -17.385 -6.992 15.941 1.00 96.00 193 ALA A CA 1
ATOM 1421 C C . ALA A 1 193 ? -17.364 -7.430 14.468 1.00 96.00 193 ALA A C 1
ATOM 1423 O O . ALA A 1 193 ? -16.732 -8.428 14.126 1.00 96.00 193 ALA A O 1
ATOM 1424 N N . GLY A 1 194 ? -18.030 -6.670 13.593 1.00 95.75 194 GLY A N 1
ATOM 1425 C CA . GLY A 1 194 ? -18.021 -6.919 12.157 1.00 95.75 194 GLY A CA 1
ATOM 1426 C C . GLY A 1 194 ? -16.652 -6.693 11.530 1.00 95.75 194 GLY A C 1
ATOM 1427 O O . GLY A 1 194 ? -16.222 -7.479 10.691 1.00 95.75 194 GLY A O 1
ATOM 1428 N N . PHE A 1 195 ? -15.952 -5.641 11.957 1.00 96.12 195 PHE A N 1
ATOM 1429 C CA . PHE A 1 195 ? -14.589 -5.364 11.507 1.00 96.12 195 PHE A CA 1
ATOM 1430 C C . PHE A 1 195 ? -13.647 -6.512 11.874 1.00 96.12 195 PHE A C 1
ATOM 1432 O O . PHE A 1 195 ? -12.926 -7.009 11.013 1.00 96.12 195 PHE A O 1
ATOM 1439 N N . ASN A 1 196 ? -13.727 -6.993 13.117 1.00 96.19 196 ASN A N 1
ATOM 1440 C CA . ASN A 1 196 ? -12.917 -8.116 13.594 1.00 96.19 196 ASN A CA 1
ATOM 1441 C C . ASN A 1 196 ? -13.223 -9.401 12.814 1.00 96.19 196 ASN A C 1
ATOM 1443 O O . ASN A 1 196 ? -12.300 -10.080 12.377 1.00 96.19 196 ASN A O 1
ATOM 1447 N N . ALA A 1 197 ? -14.505 -9.696 12.576 1.00 95.75 197 ALA A N 1
ATOM 1448 C CA . ALA A 1 197 ? -14.926 -10.862 11.800 1.00 95.75 197 ALA A CA 1
ATOM 1449 C C . ALA A 1 197 ? -14.445 -10.810 10.338 1.00 95.75 197 ALA A C 1
ATOM 1451 O O . ALA A 1 197 ? -14.078 -11.837 9.774 1.00 95.75 197 ALA A O 1
ATOM 1452 N N . LEU A 1 198 ? -14.404 -9.623 9.722 1.00 95.06 198 LEU A N 1
ATOM 1453 C CA . LEU A 1 198 ? -13.880 -9.458 8.363 1.00 95.06 198 LEU A CA 1
ATOM 1454 C C . LEU A 1 198 ? -12.363 -9.632 8.293 1.00 95.06 198 LEU A C 1
ATOM 1456 O O . LEU A 1 198 ? -11.880 -10.266 7.357 1.00 95.06 198 LEU A O 1
ATOM 1460 N N . VAL A 1 199 ? -11.617 -9.110 9.274 1.00 96.44 199 VAL A N 1
ATOM 1461 C CA . VAL A 1 199 ? -10.171 -9.369 9.384 1.00 96.44 199 VAL A CA 1
ATOM 1462 C C . VAL A 1 199 ? -9.927 -10.866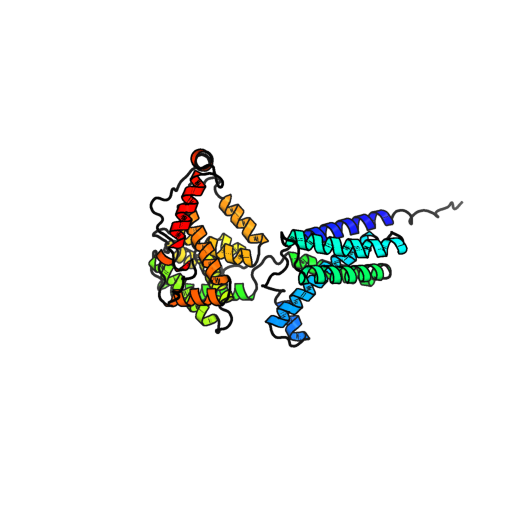 9.540 1.00 96.44 199 VAL A C 1
ATOM 1464 O O . VAL A 1 199 ? -9.112 -11.429 8.811 1.00 96.44 199 VAL A O 1
ATOM 1467 N N . ASP A 1 200 ? -10.657 -11.505 10.455 1.00 95.44 200 ASP A N 1
ATOM 1468 C CA . ASP A 1 200 ? -10.541 -12.933 10.738 1.00 95.44 200 ASP A CA 1
ATOM 1469 C C . ASP A 1 200 ? -10.822 -13.791 9.505 1.00 95.44 200 ASP A C 1
ATOM 1471 O O . ASP A 1 200 ? -9.982 -14.599 9.106 1.00 95.44 200 ASP A O 1
ATOM 1475 N N . SER A 1 201 ? -11.947 -13.545 8.833 1.00 94.94 201 SER A N 1
ATOM 1476 C CA . SER A 1 201 ? -12.319 -14.260 7.614 1.00 94.94 201 SER A CA 1
ATOM 1477 C C . SER A 1 201 ? -11.292 -14.054 6.495 1.00 94.94 201 SER A C 1
ATOM 1479 O O . SER A 1 201 ? -10.841 -15.028 5.890 1.00 94.94 201 SER A O 1
ATOM 1481 N N . ALA A 1 202 ? -10.848 -12.816 6.253 1.00 94.88 202 ALA A N 1
ATOM 1482 C CA . ALA A 1 202 ? -9.926 -12.513 5.160 1.00 94.88 202 ALA A CA 1
ATOM 1483 C C . ALA A 1 202 ? -8.538 -13.129 5.373 1.00 94.88 202 ALA A C 1
ATOM 1485 O O . ALA A 1 202 ? -7.977 -13.713 4.449 1.00 94.88 202 ALA A O 1
ATOM 1486 N N . PHE A 1 203 ? -7.981 -13.020 6.582 1.00 95.06 203 PHE A N 1
ATOM 1487 C CA . PHE A 1 203 ? -6.637 -13.521 6.880 1.00 95.06 203 PHE A CA 1
ATOM 1488 C C . PHE A 1 203 ? -6.610 -15.023 7.177 1.00 95.06 203 PHE A C 1
ATOM 1490 O O . PHE A 1 203 ? -5.590 -15.669 6.933 1.00 95.06 203 PHE A O 1
ATOM 1497 N N . THR A 1 204 ? -7.720 -15.612 7.630 1.00 92.69 204 THR A N 1
ATOM 1498 C CA . THR A 1 204 ? -7.868 -17.074 7.668 1.00 92.69 204 THR A CA 1
ATOM 1499 C C . THR A 1 204 ? -7.900 -17.636 6.253 1.00 92.69 204 THR A C 1
ATOM 1501 O O . THR A 1 204 ? -7.130 -18.551 5.955 1.00 92.69 204 THR A O 1
ATOM 1504 N N . PHE A 1 205 ? -8.687 -17.024 5.359 1.00 90.50 205 PHE A N 1
ATOM 1505 C CA . PHE A 1 205 ? -8.706 -17.384 3.944 1.00 90.50 205 PHE A CA 1
ATOM 1506 C C . PHE A 1 205 ? -7.329 -17.196 3.293 1.00 90.50 205 PHE A C 1
ATOM 1508 O O . PHE A 1 205 ? -6.857 -18.092 2.597 1.00 90.50 205 PHE A O 1
ATOM 1515 N N . ALA A 1 206 ? -6.639 -16.084 3.565 1.00 88.62 206 ALA A N 1
ATOM 1516 C CA . ALA A 1 206 ? -5.272 -15.858 3.099 1.00 88.62 206 ALA A CA 1
ATOM 1517 C C . ALA A 1 206 ? -4.330 -16.983 3.548 1.00 88.62 206 ALA A C 1
ATOM 1519 O O . ALA A 1 206 ? -3.640 -17.572 2.724 1.00 88.62 206 ALA A O 1
ATOM 1520 N N . ALA A 1 207 ? -4.364 -17.340 4.834 1.00 86.31 207 ALA A N 1
ATOM 1521 C CA . ALA A 1 207 ? -3.535 -18.397 5.401 1.00 86.31 207 ALA A CA 1
ATOM 1522 C C . ALA A 1 207 ? -3.796 -19.777 4.775 1.00 86.31 207 ALA A C 1
ATOM 1524 O O . ALA A 1 207 ? -2.848 -20.524 4.531 1.00 86.31 207 ALA A O 1
ATOM 1525 N N . ASP A 1 208 ? -5.056 -20.107 4.480 1.00 83.75 208 ASP A N 1
ATOM 1526 C CA . ASP A 1 208 ? -5.413 -21.361 3.804 1.00 83.75 208 ASP A CA 1
ATOM 1527 C C . ASP A 1 208 ? -4.921 -21.398 2.342 1.00 83.75 208 ASP A C 1
ATOM 1529 O O . ASP A 1 208 ? -4.639 -22.474 1.810 1.00 83.75 208 ASP A O 1
ATOM 1533 N N . ASN A 1 209 ? -4.748 -20.229 1.713 1.00 75.94 209 ASN A N 1
ATOM 1534 C CA . ASN A 1 209 ? -4.245 -20.077 0.345 1.00 75.94 209 ASN A CA 1
ATOM 1535 C C . ASN A 1 209 ? -2.729 -19.785 0.262 1.00 75.94 209 ASN A C 1
ATOM 1537 O O . ASN A 1 209 ? -2.182 -19.746 -0.836 1.00 75.94 209 ASN A O 1
ATOM 1541 N N . SER A 1 210 ? -2.015 -19.653 1.388 1.00 65.81 210 SER A N 1
ATOM 1542 C CA . SER A 1 210 ? -0.551 -19.447 1.417 1.00 65.81 210 SER A CA 1
ATOM 1543 C C . SER A 1 210 ? 0.267 -20.673 0.983 1.00 65.81 210 SER A C 1
ATOM 1545 O O . SER A 1 210 ? 1.487 -20.578 0.813 1.00 65.81 210 SER A O 1
ATOM 1547 N N . HIS A 1 211 ? -0.364 -21.855 0.897 1.00 60.03 211 HIS A N 1
ATOM 1548 C CA . HIS A 1 211 ? 0.259 -23.165 0.623 1.00 60.03 211 HIS A CA 1
ATOM 1549 C C . HIS A 1 211 ? 1.542 -23.471 1.439 1.00 60.03 211 HIS A C 1
ATOM 1551 O O . HIS A 1 211 ? 2.320 -24.354 1.081 1.00 60.03 211 HIS A O 1
ATOM 1557 N N . GLY A 1 212 ? 1.754 -22.767 2.559 1.00 50.53 212 GLY A N 1
ATOM 1558 C CA . GLY A 1 212 ? 2.914 -22.895 3.446 1.00 50.53 212 GLY A CA 1
ATOM 1559 C C . GLY A 1 212 ? 4.235 -22.320 2.917 1.00 50.53 212 GLY A C 1
ATOM 1560 O O . GLY A 1 212 ? 5.268 -22.575 3.530 1.00 50.53 212 GLY A O 1
ATOM 1561 N N . THR A 1 213 ? 4.238 -21.593 1.793 1.00 52.91 213 THR A N 1
ATOM 1562 C CA . THR A 1 213 ? 5.482 -21.088 1.170 1.00 52.91 213 THR A CA 1
ATOM 1563 C C . THR A 1 213 ? 5.465 -19.606 0.814 1.00 52.91 213 THR A C 1
ATOM 1565 O O . THR A 1 213 ? 6.540 -19.035 0.630 1.00 52.91 213 THR A O 1
ATOM 1568 N N . ASP A 1 214 ? 4.289 -18.979 0.724 1.00 70.69 214 ASP A N 1
ATOM 1569 C CA . ASP A 1 214 ? 4.158 -17.545 0.460 1.00 70.69 214 ASP A CA 1
ATOM 1570 C C . ASP A 1 214 ? 2.943 -16.963 1.192 1.00 70.69 214 ASP A C 1
ATOM 1572 O O . ASP A 1 214 ? 1.810 -17.065 0.732 1.00 70.69 214 ASP A O 1
ATOM 1576 N N . ALA A 1 215 ? 3.178 -16.378 2.368 1.00 83.12 215 ALA A N 1
ATOM 1577 C CA . ALA A 1 215 ? 2.143 -15.701 3.147 1.00 83.12 215 ALA A CA 1
ATOM 1578 C C . ALA A 1 215 ? 1.990 -14.211 2.790 1.00 83.12 215 ALA A C 1
ATOM 1580 O O . ALA A 1 215 ? 1.036 -13.580 3.242 1.00 83.12 215 ALA A O 1
ATOM 1581 N N . VAL A 1 216 ? 2.909 -13.638 2.002 1.00 86.75 216 VAL A N 1
ATOM 1582 C CA . VAL A 1 216 ? 2.893 -12.203 1.677 1.00 86.75 216 VAL A CA 1
ATOM 1583 C C . VAL A 1 216 ? 1.808 -11.917 0.647 1.00 86.75 216 VAL A C 1
ATOM 1585 O O . VAL A 1 216 ? 0.908 -11.130 0.932 1.00 86.75 216 VAL A O 1
ATOM 1588 N N . LEU A 1 217 ? 1.833 -12.614 -0.491 1.00 84.06 217 LEU A N 1
ATOM 1589 C CA . LEU A 1 217 ? 0.875 -12.399 -1.579 1.00 84.06 217 LEU A CA 1
ATOM 1590 C C . LEU A 1 217 ? -0.596 -12.599 -1.131 1.00 84.06 217 LEU A C 1
ATOM 1592 O O . LEU A 1 217 ? -1.430 -11.733 -1.411 1.00 84.06 217 LEU A O 1
ATOM 1596 N N . PRO A 1 218 ? -0.964 -13.657 -0.376 1.00 86.25 218 PRO A N 1
ATOM 1597 C CA . PRO A 1 218 ? -2.327 -13.797 0.143 1.00 86.25 218 PRO A CA 1
ATOM 1598 C C . PRO A 1 218 ? -2.726 -12.698 1.137 1.00 86.25 218 PRO A C 1
ATOM 1600 O O . PRO A 1 218 ? -3.894 -12.308 1.179 1.00 86.25 218 PRO A O 1
ATOM 1603 N N . ASN A 1 219 ? -1.783 -12.174 1.928 1.00 94.44 219 ASN A N 1
ATOM 1604 C CA . ASN A 1 219 ? -2.051 -11.055 2.833 1.00 94.44 219 ASN A CA 1
ATOM 1605 C C . ASN A 1 219 ? -2.279 -9.751 2.059 1.00 94.44 219 ASN A C 1
ATOM 1607 O O . ASN A 1 219 ? -3.211 -9.011 2.375 1.00 94.44 219 ASN A O 1
ATOM 1611 N N . GLU A 1 220 ? -1.480 -9.480 1.027 1.00 91.12 220 GLU A N 1
ATOM 1612 C CA . GLU A 1 220 ? -1.695 -8.353 0.112 1.00 91.12 220 GLU A CA 1
ATOM 1613 C C . GLU A 1 220 ? -3.074 -8.446 -0.544 1.00 91.12 220 GLU A C 1
ATOM 1615 O O . GLU A 1 220 ? -3.833 -7.476 -0.539 1.00 91.12 220 GLU A O 1
ATOM 1620 N N . ALA A 1 221 ? -3.446 -9.638 -1.019 1.00 89.75 221 ALA A N 1
ATOM 1621 C CA . ALA A 1 221 ? -4.756 -9.904 -1.597 1.00 89.75 221 ALA A CA 1
ATOM 1622 C C . ALA A 1 221 ? -5.897 -9.645 -0.599 1.00 89.75 221 ALA A C 1
ATOM 1624 O O . ALA A 1 221 ? -6.898 -9.021 -0.954 1.00 89.75 221 ALA A O 1
ATOM 1625 N N . ALA A 1 222 ? -5.749 -10.085 0.654 1.00 94.44 222 ALA A N 1
ATOM 1626 C CA . ALA A 1 222 ? -6.722 -9.836 1.717 1.00 94.44 222 ALA A CA 1
ATOM 1627 C C . ALA A 1 222 ? -6.870 -8.343 2.039 1.00 94.44 222 ALA A C 1
ATOM 1629 O O . ALA A 1 222 ? -7.992 -7.842 2.141 1.00 94.44 222 ALA A O 1
ATOM 1630 N N . ILE A 1 223 ? -5.756 -7.615 2.141 1.00 94.69 223 ILE A N 1
ATOM 1631 C CA . ILE A 1 223 ? -5.759 -6.169 2.387 1.00 94.69 223 ILE A CA 1
ATOM 1632 C C . ILE A 1 223 ? -6.427 -5.425 1.231 1.00 94.69 223 ILE A C 1
ATOM 1634 O O . ILE A 1 223 ? -7.254 -4.548 1.473 1.00 94.69 223 ILE A O 1
ATOM 1638 N N . LEU A 1 224 ? -6.114 -5.780 -0.017 1.00 89.25 224 LEU A N 1
ATOM 1639 C CA . LEU A 1 224 ? -6.720 -5.151 -1.190 1.00 89.25 224 LEU A CA 1
ATOM 1640 C C . LEU A 1 224 ? -8.216 -5.453 -1.283 1.00 89.25 224 LEU A C 1
ATOM 1642 O O . LEU A 1 224 ? -9.003 -4.542 -1.534 1.00 89.25 224 LEU A O 1
ATOM 1646 N N . ALA A 1 225 ? -8.628 -6.693 -1.011 1.00 90.00 225 ALA A N 1
ATOM 1647 C CA . ALA A 1 225 ? -10.036 -7.073 -0.957 1.00 90.00 225 ALA A CA 1
ATOM 1648 C C . ALA A 1 225 ? -10.806 -6.254 0.092 1.00 90.00 225 ALA A C 1
ATOM 1650 O O . ALA A 1 225 ? -11.877 -5.720 -0.199 1.00 90.00 225 ALA A O 1
ATOM 1651 N N . LEU A 1 226 ? -10.251 -6.100 1.297 1.00 93.19 226 LEU A N 1
ATOM 1652 C CA . LEU A 1 226 ? -10.858 -5.298 2.360 1.00 93.19 226 LEU A CA 1
ATOM 1653 C C . LEU A 1 226 ? -10.822 -3.796 2.049 1.00 93.19 226 LEU A C 1
ATOM 1655 O O . LEU A 1 226 ? -11.810 -3.111 2.294 1.00 93.19 226 LEU A O 1
ATOM 1659 N N . GLY A 1 227 ? -9.751 -3.291 1.433 1.00 89.44 227 GLY A N 1
ATOM 1660 C CA . GLY A 1 227 ? -9.660 -1.926 0.903 1.00 89.44 227 GLY A CA 1
ATOM 1661 C C . GLY A 1 227 ? -10.734 -1.623 -0.134 1.00 89.44 227 GLY A C 1
ATOM 1662 O O . GLY A 1 227 ? -11.334 -0.554 -0.126 1.00 89.44 227 GLY A O 1
ATOM 1663 N N . VAL A 1 228 ? -11.044 -2.596 -0.981 1.00 83.88 228 VAL A N 1
ATOM 1664 C CA . VAL A 1 228 ? -12.126 -2.520 -1.959 1.00 83.88 228 VAL A CA 1
ATOM 1665 C C . VAL A 1 228 ? -13.504 -2.555 -1.286 1.00 83.88 228 VAL A C 1
ATOM 1667 O O . VAL A 1 228 ? -14.365 -1.713 -1.567 1.00 83.88 228 VAL A O 1
ATOM 1670 N N . ILE A 1 229 ? -13.732 -3.512 -0.383 1.00 86.25 229 ILE A N 1
ATOM 1671 C CA . ILE A 1 229 ? -15.030 -3.693 0.274 1.00 86.25 229 ILE A CA 1
ATOM 1672 C C . ILE A 1 229 ? -15.343 -2.498 1.176 1.00 86.25 229 ILE A C 1
ATOM 1674 O O . ILE A 1 229 ? -16.407 -1.881 1.065 1.00 86.25 229 ILE A O 1
ATOM 1678 N N . LEU A 1 230 ? -14.405 -2.151 2.052 1.00 87.06 230 LEU A N 1
ATOM 1679 C CA . LEU A 1 230 ? -14.597 -1.210 3.148 1.00 87.06 230 LEU A CA 1
ATOM 1680 C C . LEU A 1 230 ? -14.061 0.196 2.858 1.00 87.06 230 LEU A C 1
ATOM 1682 O O . LEU A 1 230 ? -14.457 1.115 3.564 1.00 87.06 230 LEU A O 1
ATOM 1686 N N . GLY A 1 231 ? -13.207 0.391 1.850 1.00 73.75 231 GLY A N 1
ATOM 1687 C CA . GLY A 1 231 ? -12.620 1.697 1.527 1.00 73.75 231 GLY A CA 1
ATOM 1688 C C . GLY A 1 231 ? -13.500 2.594 0.652 1.00 73.75 231 GLY A C 1
ATOM 1689 O O . GLY A 1 231 ? -14.722 2.517 0.697 1.00 73.75 231 GLY A O 1
ATOM 1690 N N . GLU A 1 232 ? -12.908 3.489 -0.139 1.00 68.00 232 GLU A N 1
ATOM 1691 C CA . GLU A 1 232 ? -13.642 4.363 -1.072 1.00 68.00 232 GLU A CA 1
ATOM 1692 C C . GLU A 1 232 ? -13.703 3.792 -2.498 1.00 68.00 232 GLU A C 1
ATOM 1694 O O . GLU A 1 232 ? -12.881 2.964 -2.882 1.00 68.00 232 GLU A O 1
ATOM 1699 N N . GLU A 1 233 ? -14.655 4.268 -3.316 1.00 59.31 233 GLU A N 1
ATOM 1700 C CA . GLU A 1 233 ? -14.763 3.893 -4.743 1.00 59.31 233 GLU A CA 1
ATOM 1701 C C . GLU A 1 233 ? -13.452 4.155 -5.514 1.00 59.31 233 GLU A C 1
ATOM 1703 O O . GLU A 1 233 ? -13.097 3.384 -6.400 1.00 59.31 233 GLU A O 1
ATOM 1708 N N . LYS A 1 234 ? -12.652 5.147 -5.105 1.00 57.84 234 LYS A N 1
ATOM 1709 C CA . LYS A 1 234 ? -11.346 5.438 -5.715 1.00 57.84 234 LYS A CA 1
ATOM 1710 C C . LYS A 1 234 ? -10.311 4.322 -5.538 1.00 57.84 234 LYS A C 1
ATOM 1712 O O . LYS A 1 234 ? -9.508 4.107 -6.435 1.00 57.84 234 LYS A O 1
ATOM 1717 N N . VAL A 1 235 ? -10.326 3.577 -4.427 1.00 58.97 235 VAL A N 1
ATOM 1718 C CA . VAL A 1 235 ? -9.391 2.445 -4.226 1.00 58.97 235 VAL A CA 1
ATOM 1719 C C . VAL A 1 235 ? -9.669 1.335 -5.243 1.00 58.97 235 VAL A C 1
ATOM 1721 O O . VAL A 1 235 ? -8.743 0.721 -5.769 1.00 58.97 235 VAL A O 1
ATOM 1724 N N . ALA A 1 236 ? -10.944 1.133 -5.581 1.00 58.41 236 ALA A N 1
ATOM 1725 C CA . ALA A 1 236 ? -11.365 0.201 -6.619 1.00 58.41 236 ALA A CA 1
ATOM 1726 C C . ALA A 1 236 ? -10.937 0.634 -8.029 1.00 58.41 236 ALA A C 1
ATOM 1728 O O . ALA A 1 236 ? -10.506 -0.198 -8.824 1.00 58.41 236 ALA A O 1
ATOM 1729 N N . GLU A 1 237 ? -11.046 1.928 -8.341 1.00 59.06 237 GLU A N 1
ATOM 1730 C CA . GLU A 1 237 ? -10.611 2.484 -9.629 1.00 59.06 237 GLU A CA 1
ATOM 1731 C C . GLU A 1 237 ? -9.092 2.359 -9.817 1.00 59.06 237 GLU A C 1
ATOM 1733 O O . GLU A 1 237 ? -8.614 2.019 -10.899 1.00 59.06 237 GLU A O 1
ATOM 1738 N N . VAL A 1 238 ? -8.337 2.569 -8.738 1.00 51.44 238 VAL A N 1
ATOM 1739 C CA . VAL A 1 238 ? -6.868 2.516 -8.692 1.00 51.44 238 VAL A CA 1
ATOM 1740 C C . VAL A 1 238 ? -6.333 1.092 -8.824 1.00 51.44 238 VAL A C 1
ATOM 1742 O O . VAL A 1 238 ? -5.301 0.885 -9.458 1.00 51.44 238 VAL A O 1
ATOM 1745 N N . ALA A 1 239 ? -7.060 0.089 -8.323 1.00 52.81 239 ALA A N 1
ATOM 1746 C CA . ALA A 1 239 ? -6.747 -1.315 -8.594 1.00 52.81 239 ALA A CA 1
ATOM 1747 C C . ALA A 1 239 ? -6.876 -1.685 -10.091 1.00 52.81 239 ALA A C 1
ATOM 1749 O O . ALA A 1 239 ? -6.500 -2.780 -10.504 1.00 52.81 239 ALA A O 1
ATOM 1750 N N . GLY A 1 240 ? -7.360 -0.761 -10.932 1.00 46.22 240 GLY A N 1
ATOM 1751 C CA . GLY A 1 240 ? -7.164 -0.779 -12.378 1.00 46.22 240 GLY A CA 1
ATOM 1752 C C . GLY A 1 240 ? -8.052 -1.755 -13.139 1.00 46.22 240 GLY A C 1
ATOM 1753 O O . GLY A 1 240 ? -7.944 -1.845 -14.363 1.00 46.22 240 GLY A O 1
ATOM 1754 N N . ARG A 1 241 ? -8.944 -2.487 -12.463 1.00 52.12 241 ARG A N 1
ATOM 1755 C CA . ARG A 1 241 ? -9.867 -3.420 -13.114 1.00 52.12 241 ARG A CA 1
ATOM 1756 C C . ARG A 1 241 ? -11.218 -3.408 -12.432 1.00 52.12 241 ARG A C 1
ATOM 1758 O O . ARG A 1 241 ? -11.312 -3.581 -11.224 1.00 52.12 241 ARG A O 1
ATOM 1765 N N . ALA A 1 242 ? -12.253 -3.212 -13.249 1.00 45.34 242 ALA A N 1
ATOM 1766 C CA . ALA A 1 242 ? -13.638 -3.101 -12.826 1.00 45.34 242 ALA A CA 1
ATOM 1767 C C . ALA A 1 242 ? -13.983 -4.185 -11.799 1.00 45.34 242 ALA A C 1
ATOM 1769 O O . ALA A 1 242 ? -14.005 -5.378 -12.113 1.00 45.34 242 ALA A O 1
ATOM 1770 N N . ILE A 1 243 ? -14.258 -3.753 -10.569 1.00 49.62 243 ILE A N 1
ATOM 1771 C CA . ILE A 1 243 ? -15.077 -4.545 -9.664 1.00 49.62 243 ILE A CA 1
ATOM 1772 C C . ILE A 1 243 ? -16.385 -4.783 -10.401 1.00 49.62 243 ILE A C 1
ATOM 1774 O O . ILE A 1 243 ? -16.955 -3.849 -10.967 1.00 49.62 243 ILE A O 1
ATOM 1778 N N . ASP A 1 244 ? -16.828 -6.034 -10.417 1.00 52.16 244 ASP A N 1
ATOM 1779 C CA . ASP A 1 244 ? -18.106 -6.420 -10.991 1.00 52.16 244 ASP A CA 1
ATOM 1780 C C . ASP A 1 244 ? -19.223 -5.505 -10.448 1.00 52.16 244 ASP A C 1
ATOM 1782 O O . ASP A 1 244 ? -19.614 -5.573 -9.277 1.00 52.16 244 ASP A O 1
ATOM 1786 N N . LEU A 1 245 ? -19.696 -4.601 -11.315 1.00 48.03 245 LEU A N 1
ATOM 1787 C CA . LEU A 1 245 ? -20.662 -3.545 -11.005 1.00 48.03 245 LEU A CA 1
ATOM 1788 C C . LEU A 1 245 ? -22.001 -4.120 -10.502 1.00 48.03 245 LEU A C 1
ATOM 1790 O O . LEU A 1 245 ? -22.798 -3.391 -9.912 1.00 48.03 245 LEU A O 1
ATOM 1794 N N . GLY A 1 246 ? -22.241 -5.426 -10.678 1.00 53.81 246 GLY A N 1
ATOM 1795 C CA . GLY A 1 246 ? -23.441 -6.116 -10.210 1.00 53.81 246 GLY A CA 1
ATOM 1796 C C . GLY A 1 246 ? -23.596 -6.202 -8.685 1.00 53.81 246 GLY A C 1
ATOM 1797 O O . GLY A 1 246 ? -24.727 -6.284 -8.212 1.00 53.81 246 GLY A O 1
ATOM 1798 N N . ARG A 1 247 ? -22.507 -6.135 -7.899 1.00 64.75 247 ARG A N 1
ATOM 1799 C CA . ARG A 1 247 ? -22.551 -6.315 -6.425 1.00 64.75 247 ARG A CA 1
ATOM 1800 C C . ARG A 1 247 ? -22.309 -5.036 -5.614 1.00 64.75 247 ARG A C 1
ATOM 1802 O O . ARG A 1 247 ? -22.224 -5.093 -4.390 1.00 64.75 247 ARG A O 1
ATOM 1809 N N . MET A 1 248 ? -22.247 -3.860 -6.252 1.00 66.00 248 MET A N 1
ATOM 1810 C CA . MET A 1 248 ? -21.989 -2.564 -5.583 1.00 66.00 248 MET A CA 1
ATOM 1811 C C . MET A 1 248 ? -22.899 -2.282 -4.378 1.00 66.00 248 MET A C 1
ATOM 1813 O O . MET A 1 248 ? -22.460 -1.675 -3.401 1.00 66.00 248 MET A O 1
ATOM 1817 N N . ASN A 1 249 ? -24.156 -2.724 -4.424 1.00 72.81 249 ASN A N 1
ATOM 1818 C CA . ASN A 1 249 ? -25.100 -2.527 -3.323 1.00 72.81 249 ASN A CA 1
ATOM 1819 C C . ASN A 1 249 ? -24.735 -3.357 -2.084 1.00 72.81 249 ASN A C 1
ATOM 1821 O O . ASN A 1 249 ? -24.855 -2.857 -0.968 1.00 72.81 249 ASN A O 1
ATOM 1825 N N . GLU A 1 250 ? -24.239 -4.582 -2.271 1.00 75.88 250 GLU A N 1
ATOM 1826 C CA . GLU A 1 250 ? -23.781 -5.453 -1.182 1.00 75.88 250 GLU A CA 1
ATOM 1827 C C . GLU A 1 250 ? -22.521 -4.878 -0.527 1.00 75.88 250 GLU A C 1
ATOM 1829 O O . GLU A 1 250 ? -22.460 -4.763 0.697 1.00 75.88 250 GLU A O 1
ATOM 1834 N N . PHE A 1 251 ? -21.565 -4.403 -1.338 1.00 76.75 251 PHE A N 1
ATOM 1835 C CA . PHE A 1 251 ? -20.381 -3.697 -0.840 1.00 76.75 251 PHE A CA 1
ATOM 1836 C C . PHE A 1 251 ? -20.765 -2.478 0.002 1.00 76.75 251 PHE A C 1
ATOM 1838 O O . PHE A 1 251 ? -20.249 -2.307 1.102 1.00 76.75 251 PHE A O 1
ATOM 1845 N N . LYS A 1 252 ? -21.696 -1.641 -0.478 1.00 80.69 252 LYS A N 1
ATOM 1846 C CA . LYS A 1 252 ? -22.158 -0.451 0.257 1.00 80.69 252 LYS A CA 1
ATOM 1847 C C . LYS A 1 252 ? -22.881 -0.820 1.552 1.00 80.69 252 LYS A C 1
ATOM 1849 O O . LYS A 1 252 ? -22.640 -0.184 2.577 1.00 80.69 252 LYS A O 1
ATOM 1854 N N . ALA A 1 253 ? -23.737 -1.840 1.528 1.00 84.75 253 ALA A N 1
ATOM 1855 C CA . ALA A 1 253 ? -24.463 -2.300 2.710 1.00 84.75 253 ALA A CA 1
ATOM 1856 C C . ALA A 1 253 ? -23.512 -2.833 3.791 1.00 84.75 253 ALA A C 1
ATOM 1858 O O . ALA A 1 253 ? -23.623 -2.436 4.953 1.00 84.75 253 ALA A O 1
ATOM 1859 N N . LEU A 1 254 ? -22.544 -3.669 3.402 1.00 86.88 254 LEU A N 1
ATOM 1860 C CA . LEU A 1 254 ? -21.508 -4.162 4.304 1.00 86.88 254 LEU A CA 1
ATOM 1861 C C . LEU A 1 254 ? -20.638 -3.005 4.802 1.00 86.88 254 LEU A C 1
ATOM 1863 O O . LEU A 1 254 ? -20.507 -2.812 6.003 1.00 86.88 254 LEU A O 1
ATOM 1867 N N . ARG A 1 255 ? -20.132 -2.150 3.913 1.00 87.50 255 ARG A N 1
ATOM 1868 C CA . ARG A 1 255 ? -19.310 -0.995 4.288 1.00 87.50 255 ARG A CA 1
ATOM 1869 C C . ARG A 1 255 ? -19.980 -0.104 5.321 1.00 87.50 255 ARG A C 1
ATOM 1871 O O . ARG A 1 255 ? -19.312 0.288 6.261 1.00 87.50 255 ARG A O 1
ATOM 1878 N N . ASN A 1 256 ? -21.266 0.215 5.180 1.00 88.88 256 ASN A N 1
ATOM 1879 C CA . ASN A 1 256 ? -21.953 1.192 6.036 1.00 88.88 256 ASN A CA 1
ATOM 1880 C C . ASN A 1 256 ? -22.217 0.715 7.472 1.00 88.88 256 ASN A C 1
ATOM 1882 O O . ASN A 1 256 ? -22.472 1.544 8.345 1.00 88.88 256 ASN A O 1
ATOM 1886 N N . ARG A 1 257 ? -22.183 -0.596 7.726 1.00 92.88 257 ARG A N 1
ATOM 1887 C CA . ARG A 1 257 ? -22.470 -1.168 9.053 1.00 92.88 257 ARG A CA 1
ATOM 1888 C C . ARG A 1 257 ? -21.226 -1.586 9.830 1.00 92.88 257 ARG A C 1
ATOM 1890 O O . ARG A 1 257 ? -21.346 -1.903 11.009 1.00 92.88 257 ARG A O 1
ATOM 1897 N N . ILE A 1 258 ? -20.061 -1.609 9.188 1.00 95.19 258 ILE A N 1
ATOM 1898 C CA . ILE A 1 258 ? -18.787 -1.972 9.816 1.00 95.19 258 ILE A CA 1
ATOM 1899 C C . ILE A 1 258 ? -18.187 -0.740 10.479 1.00 95.19 258 ILE A C 1
ATOM 1901 O O . ILE A 1 258 ? -18.214 0.350 9.913 1.00 95.19 258 ILE A O 1
ATOM 1905 N N . GLN A 1 259 ? -17.674 -0.889 11.692 1.00 95.94 259 GLN A N 1
ATOM 1906 C CA . GLN A 1 259 ? -17.092 0.217 12.445 1.00 95.94 259 GLN A CA 1
ATOM 1907 C C . GLN A 1 259 ? -15.723 -0.174 12.984 1.00 95.94 259 GLN A C 1
ATOM 1909 O O . GLN A 1 259 ? -15.421 -1.351 13.128 1.00 95.94 259 GLN A O 1
ATOM 1914 N N . LEU A 1 260 ? -14.896 0.827 13.250 1.00 96.12 260 LEU A N 1
ATOM 1915 C CA . LEU A 1 260 ? -13.659 0.691 13.994 1.00 96.12 260 LEU A CA 1
ATOM 1916 C C . LEU A 1 260 ? -13.697 1.740 15.099 1.00 96.12 260 LEU A C 1
ATOM 1918 O O . LEU A 1 260 ? -13.851 2.927 14.811 1.00 96.12 260 LEU A O 1
ATOM 1922 N N . ARG A 1 261 ? -13.601 1.308 16.360 1.00 95.44 261 ARG A N 1
ATOM 1923 C CA . ARG A 1 261 ? -13.782 2.182 17.530 1.00 95.44 261 ARG A CA 1
ATOM 1924 C C . ARG A 1 261 ? -15.143 2.889 17.526 1.00 95.44 261 ARG A C 1
ATOM 1926 O O . ARG A 1 261 ? -15.245 4.069 17.858 1.00 95.44 261 ARG A O 1
ATOM 1933 N N . GLY A 1 262 ? -16.188 2.167 17.118 1.00 94.38 262 GLY A N 1
ATOM 1934 C CA . GLY A 1 262 ? -17.568 2.651 17.047 1.00 94.38 262 GLY A CA 1
ATOM 1935 C C . GLY A 1 262 ? -17.853 3.620 15.895 1.00 94.38 262 GLY A C 1
ATOM 1936 O O . GLY A 1 262 ? -18.943 4.190 15.828 1.00 94.38 262 GLY A O 1
ATOM 1937 N N . ARG A 1 263 ? -16.896 3.823 14.980 1.00 94.12 263 ARG A N 1
ATOM 1938 C CA . ARG A 1 263 ? -16.980 4.788 13.876 1.00 94.12 263 ARG A CA 1
ATOM 1939 C C . ARG A 1 263 ? -16.807 4.124 12.514 1.00 94.12 263 ARG A C 1
ATOM 1941 O O . ARG A 1 263 ? -15.888 3.339 12.297 1.00 94.12 263 ARG A O 1
ATOM 1948 N N . ASN A 1 264 ? -17.709 4.430 11.583 1.00 93.19 264 ASN A N 1
ATOM 1949 C CA . ASN A 1 264 ? -17.693 3.850 10.237 1.00 93.19 264 ASN A CA 1
ATOM 1950 C C . ASN A 1 264 ? -16.586 4.447 9.358 1.00 93.19 264 ASN A C 1
ATOM 1952 O O . ASN A 1 264 ? -15.915 3.729 8.625 1.00 93.19 264 ASN A O 1
ATOM 1956 N N . ASP A 1 265 ? -16.395 5.757 9.455 1.00 89.94 265 ASP A N 1
ATOM 1957 C CA . ASP A 1 265 ? -15.342 6.526 8.799 1.00 89.94 265 ASP A CA 1
ATOM 1958 C C . ASP A 1 265 ? -13.945 5.992 9.142 1.00 89.94 265 ASP A C 1
ATOM 1960 O O . ASP A 1 265 ? -13.141 5.781 8.238 1.00 89.94 265 ASP A O 1
ATOM 1964 N N . LEU A 1 266 ? -13.682 5.637 10.404 1.00 92.44 266 LEU A N 1
ATOM 1965 C CA . LEU A 1 266 ? -12.379 5.092 10.805 1.00 92.44 266 LEU A CA 1
ATOM 1966 C C . LEU A 1 266 ? -12.065 3.731 10.186 1.00 92.44 266 LEU A C 1
ATOM 1968 O O . LEU A 1 266 ? -10.921 3.480 9.810 1.00 92.44 266 LEU A O 1
ATOM 1972 N N . ALA A 1 267 ? -13.069 2.865 10.026 1.00 93.94 267 ALA A N 1
ATOM 1973 C CA . ALA A 1 267 ? -12.884 1.605 9.312 1.00 93.94 267 ALA A CA 1
ATOM 1974 C C . ALA A 1 267 ? -12.489 1.849 7.845 1.00 93.94 267 ALA A C 1
ATOM 1976 O O . ALA A 1 267 ? -11.653 1.123 7.307 1.00 93.94 267 ALA A O 1
ATOM 1977 N N . ARG A 1 268 ? -13.045 2.894 7.213 1.00 90.12 268 ARG A N 1
ATOM 1978 C CA . ARG A 1 268 ? -12.683 3.294 5.844 1.00 90.12 268 ARG A CA 1
ATOM 1979 C C . ARG A 1 268 ? -11.245 3.798 5.790 1.00 90.12 268 ARG A C 1
ATOM 1981 O O . ARG A 1 268 ? -10.468 3.266 5.006 1.00 90.12 268 ARG A O 1
ATOM 1988 N N . HIS A 1 269 ? -10.885 4.758 6.644 1.00 89.94 269 HIS A N 1
ATOM 1989 C CA . HIS A 1 269 ? -9.526 5.309 6.740 1.00 89.94 269 HIS A CA 1
ATOM 1990 C C . HIS A 1 269 ? -8.471 4.211 6.903 1.00 89.94 269 HIS A C 1
ATOM 1992 O O . HIS A 1 269 ? -7.504 4.143 6.141 1.00 89.94 269 HIS A O 1
ATOM 1998 N N . PHE A 1 270 ? -8.721 3.271 7.818 1.00 94.06 270 PHE A N 1
ATOM 1999 C CA . PHE A 1 270 ? -7.844 2.128 8.045 1.00 94.06 270 PHE A CA 1
ATOM 2000 C C . PHE A 1 270 ? -7.609 1.310 6.766 1.00 94.06 270 PHE A C 1
ATOM 2002 O O . PHE A 1 270 ? -6.463 1.110 6.361 1.00 94.06 270 PHE A O 1
ATOM 2009 N N . TRP A 1 271 ? -8.674 0.845 6.105 1.00 93.50 271 TRP A N 1
ATOM 2010 C CA . TRP A 1 271 ? -8.533 -0.054 4.954 1.00 93.50 271 TRP A CA 1
ATOM 2011 C C . TRP A 1 271 ? -8.080 0.645 3.678 1.00 93.50 271 TRP A C 1
ATOM 2013 O O . TRP A 1 271 ? -7.342 0.044 2.898 1.00 93.50 271 TRP A O 1
ATOM 2023 N N . VAL A 1 272 ? -8.453 1.912 3.480 1.00 86.94 272 VAL A N 1
ATOM 2024 C CA . VAL A 1 272 ? -7.914 2.729 2.385 1.00 86.94 272 VAL A CA 1
ATOM 2025 C C . VAL A 1 272 ? -6.406 2.883 2.557 1.00 86.94 272 VAL A C 1
ATOM 2027 O O . VAL A 1 272 ? -5.655 2.568 1.637 1.00 86.94 272 VAL A O 1
ATOM 2030 N N . SER A 1 273 ? -5.945 3.286 3.742 1.00 85.25 273 SER A N 1
ATOM 2031 C CA . SER A 1 273 ? -4.518 3.465 4.018 1.00 85.25 273 SER A CA 1
ATOM 2032 C C . SER A 1 273 ? -3.729 2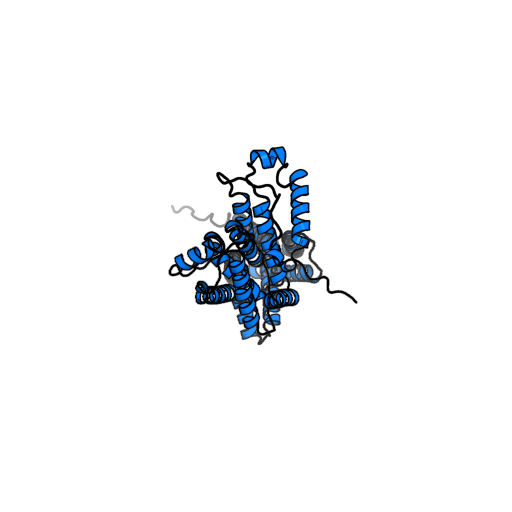.154 3.935 1.00 85.25 273 SER A C 1
ATOM 2034 O O . SER A 1 273 ? -2.634 2.127 3.371 1.00 85.25 273 SER A O 1
ATOM 2036 N N . ALA A 1 274 ? -4.295 1.045 4.419 1.00 92.19 274 ALA A N 1
ATOM 2037 C CA . ALA A 1 274 ? -3.698 -0.283 4.287 1.00 92.19 274 ALA A CA 1
ATOM 2038 C C . ALA A 1 274 ? -3.550 -0.706 2.813 1.00 92.19 274 ALA A C 1
ATOM 2040 O O . ALA A 1 274 ? -2.470 -1.121 2.391 1.00 92.19 274 ALA A O 1
ATOM 2041 N N . ALA A 1 275 ? -4.604 -0.546 2.007 1.00 88.44 275 ALA A N 1
ATOM 2042 C CA . ALA A 1 275 ? -4.567 -0.864 0.583 1.00 88.44 275 ALA A CA 1
ATOM 2043 C C . ALA A 1 275 ? -3.582 0.032 -0.173 1.00 88.44 275 ALA A C 1
ATOM 2045 O O . ALA A 1 275 ? -2.786 -0.463 -0.964 1.00 88.44 275 ALA A O 1
ATOM 2046 N N . LEU A 1 276 ? -3.556 1.336 0.117 1.00 82.19 276 LEU A N 1
ATOM 2047 C CA . LEU A 1 276 ? -2.579 2.253 -0.468 1.00 82.19 276 LEU A CA 1
ATOM 2048 C C . LEU A 1 276 ? -1.144 1.892 -0.088 1.00 82.19 276 LEU A C 1
ATOM 2050 O O . LEU A 1 276 ? -0.251 2.080 -0.912 1.00 82.19 276 LEU A O 1
ATOM 2054 N N . ARG A 1 277 ? -0.898 1.355 1.112 1.00 83.38 277 ARG A N 1
ATOM 2055 C CA . ARG A 1 277 ? 0.431 0.873 1.508 1.00 83.38 277 ARG A CA 1
ATOM 2056 C C . ARG A 1 277 ? 0.877 -0.298 0.631 1.00 83.38 277 ARG A C 1
ATOM 2058 O O . ARG A 1 277 ? 1.982 -0.227 0.099 1.00 83.38 277 ARG A O 1
ATOM 2065 N N . VAL A 1 278 ? 0.007 -1.289 0.420 1.00 84.19 278 VAL A N 1
ATOM 2066 C CA . VAL A 1 278 ? 0.257 -2.427 -0.489 1.00 84.19 278 VAL A CA 1
ATOM 2067 C C . VAL A 1 278 ? 0.484 -1.936 -1.922 1.00 84.19 278 VAL A C 1
ATOM 2069 O O . VAL A 1 278 ? 1.498 -2.239 -2.544 1.00 84.19 278 VAL A O 1
ATOM 2072 N N . LEU A 1 279 ? -0.398 -1.068 -2.420 1.00 76.25 279 LEU A N 1
ATOM 2073 C CA . LEU A 1 279 ? -0.281 -0.487 -3.759 1.00 76.25 279 LEU A CA 1
ATOM 2074 C C . LEU A 1 279 ? 0.962 0.392 -3.924 1.00 76.25 279 LEU A C 1
ATOM 2076 O O . LEU A 1 279 ? 1.470 0.507 -5.033 1.00 76.25 279 LEU A O 1
ATOM 2080 N N . SER A 1 280 ? 1.453 1.034 -2.861 1.00 67.19 280 SER A N 1
ATOM 2081 C CA . SER A 1 280 ? 2.682 1.840 -2.890 1.00 67.19 280 SER A CA 1
ATOM 2082 C C . SER A 1 280 ? 3.929 0.988 -3.046 1.00 67.19 280 SER A C 1
ATOM 2084 O O . SER A 1 280 ? 4.887 1.445 -3.671 1.00 67.19 280 SER A O 1
ATOM 2086 N N . ASP A 1 281 ? 3.937 -0.206 -2.455 1.00 62.41 281 ASP A N 1
ATOM 2087 C CA . ASP A 1 281 ? 5.049 -1.144 -2.583 1.00 62.41 281 ASP A CA 1
ATOM 2088 C C . ASP A 1 281 ? 5.066 -1.775 -3.988 1.00 62.41 281 ASP A C 1
ATOM 2090 O O . ASP A 1 281 ? 6.136 -1.860 -4.590 1.00 62.41 281 ASP A O 1
ATOM 2094 N N . GLU A 1 282 ? 3.891 -2.050 -4.567 1.00 53.12 282 GLU A N 1
ATOM 2095 C CA . GLU A 1 282 ? 3.728 -2.586 -5.931 1.00 53.12 282 GLU A CA 1
ATOM 2096 C C . GLU A 1 282 ? 3.859 -1.522 -7.047 1.00 53.12 282 GLU A C 1
ATOM 2098 O O . GLU A 1 282 ? 4.415 -1.761 -8.118 1.00 53.12 282 GLU A O 1
ATOM 2103 N N . SER A 1 283 ? 3.364 -0.302 -6.817 1.00 50.19 283 SER A N 1
ATOM 2104 C CA . SER A 1 283 ? 3.166 0.734 -7.845 1.00 50.19 283 SER A CA 1
ATOM 2105 C C . SER A 1 283 ? 3.441 2.150 -7.309 1.00 50.19 283 SER A C 1
ATOM 2107 O O . SER A 1 283 ? 2.591 3.043 -7.308 1.00 50.19 283 SER A O 1
ATOM 2109 N N . ARG A 1 284 ? 4.688 2.395 -6.876 1.00 44.16 284 ARG A N 1
ATOM 2110 C CA . ARG A 1 284 ? 5.165 3.662 -6.266 1.00 44.16 284 ARG A CA 1
ATOM 2111 C C . ARG A 1 284 ? 4.683 4.970 -6.927 1.00 44.16 284 ARG A C 1
ATOM 2113 O O . ARG A 1 284 ? 4.578 5.980 -6.237 1.00 44.16 284 ARG A O 1
ATOM 2120 N N . SER A 1 285 ? 4.397 4.992 -8.233 1.00 41.41 285 SER A N 1
ATOM 2121 C CA . SER A 1 285 ? 3.920 6.199 -8.933 1.00 41.41 285 SER A CA 1
ATOM 2122 C C . SER A 1 285 ? 2.442 6.528 -8.687 1.00 41.41 285 SER A C 1
ATOM 2124 O O . SER A 1 285 ? 2.080 7.702 -8.722 1.00 41.41 285 SER A O 1
ATOM 2126 N N . MET A 1 286 ? 1.583 5.528 -8.476 1.00 43.03 286 MET A N 1
ATOM 2127 C CA . MET A 1 286 ? 0.130 5.719 -8.382 1.00 43.03 286 MET A CA 1
ATOM 2128 C C . MET A 1 286 ? -0.286 6.105 -6.957 1.00 43.03 286 MET A C 1
ATOM 2130 O O . MET A 1 286 ? -1.063 7.037 -6.751 1.00 43.03 286 MET A O 1
ATOM 2134 N N . ALA A 1 287 ? 0.328 5.472 -5.958 1.00 44.09 287 ALA A N 1
ATOM 2135 C CA . ALA A 1 287 ? -0.014 5.688 -4.559 1.00 44.09 287 ALA A CA 1
ATOM 2136 C C . ALA A 1 287 ? 0.456 7.041 -3.988 1.00 44.09 287 ALA A C 1
ATOM 2138 O O . ALA A 1 287 ? -0.202 7.604 -3.116 1.00 44.09 287 ALA A O 1
ATOM 2139 N N . VAL A 1 288 ? 1.541 7.625 -4.520 1.00 42.50 288 VAL A N 1
ATOM 2140 C CA . VAL A 1 288 ? 1.978 8.987 -4.147 1.00 42.50 288 VAL A CA 1
ATOM 2141 C C . VAL A 1 288 ? 0.976 10.044 -4.622 1.00 42.50 288 VAL A C 1
ATOM 2143 O O . VAL A 1 288 ? 0.795 11.053 -3.944 1.00 42.50 288 VAL A O 1
ATOM 2146 N N . GLY A 1 289 ? 0.321 9.824 -5.767 1.00 40.56 289 GLY A N 1
ATOM 2147 C CA . GLY A 1 289 ? -0.736 10.701 -6.275 1.00 40.56 289 GLY A CA 1
ATOM 2148 C C . GLY A 1 289 ? -1.959 10.699 -5.361 1.00 40.56 289 GLY A C 1
ATOM 2149 O O . GLY A 1 289 ? -2.424 11.760 -4.971 1.00 40.56 289 GLY A O 1
ATOM 2150 N N . ILE A 1 290 ? -2.402 9.518 -4.925 1.00 47.47 290 ILE A N 1
ATOM 2151 C CA . ILE A 1 290 ? -3.587 9.365 -4.067 1.00 47.47 290 ILE A CA 1
ATOM 2152 C C . ILE A 1 290 ? -3.311 9.815 -2.633 1.00 47.47 290 ILE A C 1
ATOM 2154 O O . ILE A 1 290 ? -4.136 10.503 -2.047 1.00 47.47 290 ILE A O 1
ATOM 2158 N N . GLY A 1 291 ? -2.136 9.504 -2.074 1.00 46.69 291 GLY A N 1
ATOM 2159 C CA . GLY A 1 291 ? -1.738 10.021 -0.762 1.00 46.69 291 GLY A CA 1
ATOM 2160 C C . GLY A 1 291 ? -1.682 11.552 -0.740 1.00 46.69 291 GLY A C 1
ATOM 2161 O O . GLY A 1 291 ? -2.088 12.169 0.242 1.00 46.69 291 GLY A O 1
ATOM 2162 N N . LYS A 1 292 ? -1.252 12.180 -1.846 1.00 47.66 292 LYS A N 1
ATOM 2163 C CA . LYS A 1 292 ? -1.348 13.636 -2.028 1.00 47.66 292 LYS A CA 1
ATOM 2164 C C . LYS A 1 292 ? -2.789 14.094 -2.172 1.00 47.66 292 LYS A C 1
ATOM 2166 O O . LYS A 1 292 ? -3.170 15.005 -1.463 1.00 47.66 292 LYS A O 1
ATOM 2171 N N . GLU A 1 293 ? -3.597 13.445 -3.007 1.00 45.59 293 GLU A N 1
ATOM 2172 C CA . GLU A 1 293 ? -5.012 13.786 -3.165 1.00 45.59 293 GLU A CA 1
ATOM 2173 C C . GLU A 1 293 ? -5.815 13.621 -1.872 1.00 45.59 293 GLU A C 1
ATOM 2175 O O . GLU A 1 293 ? -6.733 14.396 -1.677 1.00 45.59 293 GLU A O 1
ATOM 2180 N N . MET A 1 294 ? -5.484 12.685 -0.976 1.00 48.19 294 MET A N 1
ATOM 2181 C CA . MET A 1 294 ? -6.136 12.541 0.336 1.00 48.19 294 MET A CA 1
ATOM 2182 C C . MET A 1 294 ? -5.641 13.578 1.351 1.00 48.19 294 MET A C 1
ATOM 2184 O O . MET A 1 294 ? -6.448 14.106 2.109 1.00 48.19 294 MET A O 1
ATOM 2188 N N . MET A 1 295 ? -4.350 13.939 1.330 1.00 45.22 295 MET A N 1
ATOM 2189 C CA . MET A 1 295 ? -3.843 15.089 2.099 1.00 45.22 295 MET A CA 1
ATOM 2190 C C . MET A 1 295 ? -4.398 16.427 1.577 1.00 45.22 295 MET A C 1
ATOM 2192 O O . MET A 1 295 ? -4.620 17.356 2.354 1.00 45.22 295 MET A O 1
ATOM 2196 N N . ASP A 1 296 ? -4.630 16.524 0.266 1.00 45.34 296 ASP A N 1
ATOM 2197 C CA . ASP A 1 296 ? -5.120 17.717 -0.424 1.00 45.34 296 ASP A CA 1
ATOM 2198 C C . ASP A 1 296 ? -6.654 17.777 -0.472 1.00 45.34 296 ASP A C 1
ATOM 2200 O O . ASP A 1 296 ? -7.200 18.875 -0.612 1.00 45.34 296 ASP A O 1
ATOM 2204 N N . ALA A 1 297 ? -7.358 16.646 -0.299 1.00 41.78 297 ALA A N 1
ATOM 2205 C CA . ALA A 1 297 ? -8.812 16.522 -0.169 1.00 41.78 297 ALA A CA 1
ATOM 2206 C C . ALA A 1 297 ? -9.285 17.061 1.183 1.00 41.78 297 ALA A C 1
ATOM 2208 O O . ALA A 1 297 ? -9.906 16.386 1.997 1.00 41.78 297 ALA A O 1
ATOM 2209 N N . THR A 1 298 ? -9.056 18.347 1.408 1.00 47.09 298 THR A N 1
ATOM 2210 C CA . THR A 1 298 ? -10.008 19.154 2.163 1.00 47.09 298 THR A CA 1
ATOM 2211 C C . THR A 1 298 ? -10.131 20.576 1.596 1.00 47.09 298 THR A C 1
ATOM 2213 O O . THR A 1 298 ? -9.910 21.549 2.317 1.00 47.09 298 THR A O 1
ATOM 2216 N N . PRO A 1 299 ? -10.531 20.773 0.323 1.00 32.25 299 PRO A N 1
ATOM 2217 C CA . PRO A 1 299 ? -11.202 21.994 -0.095 1.00 32.25 299 PRO A CA 1
ATOM 2218 C C . PRO A 1 299 ? -12.713 21.782 0.110 1.00 32.25 299 PRO A C 1
ATOM 2220 O O . PRO A 1 299 ? -13.399 21.257 -0.762 1.00 32.25 299 PRO A O 1
ATOM 2223 N N . GLY A 1 300 ? -13.219 22.148 1.297 1.00 44.88 300 GLY A N 1
ATOM 2224 C CA . GLY A 1 300 ? -14.660 22.172 1.617 1.00 44.88 300 GLY A CA 1
ATOM 2225 C C . GLY A 1 300 ? -15.196 21.110 2.597 1.00 44.88 300 GLY A C 1
ATOM 2226 O O . GLY A 1 300 ? -16.407 21.055 2.786 1.00 44.88 300 GLY A O 1
ATOM 2227 N N . GLY A 1 301 ? -14.337 20.283 3.211 1.00 51.78 301 GLY A N 1
ATOM 2228 C CA . GLY A 1 301 ? -14.708 19.222 4.171 1.00 51.78 301 GLY A CA 1
ATOM 2229 C C . GLY A 1 301 ? -14.505 19.584 5.654 1.00 51.78 301 GLY A C 1
ATOM 2230 O O . GLY A 1 301 ? -13.957 20.637 5.966 1.00 51.78 301 GLY A O 1
ATOM 2231 N N . SER A 1 302 ? -14.933 18.684 6.548 1.00 56.00 302 SER A N 1
ATOM 2232 C CA . SER A 1 302 ? -15.083 18.769 8.021 1.00 56.00 302 SER A CA 1
ATOM 2233 C C . SER A 1 302 ? -13.879 19.226 8.866 1.00 56.00 302 SER A C 1
ATOM 2235 O O . SER A 1 302 ? -14.009 19.287 10.085 1.00 56.00 302 SER A O 1
ATOM 2237 N N . GLY A 1 303 ? -12.743 19.578 8.262 1.00 67.56 303 GLY A N 1
ATOM 2238 C CA . GLY A 1 303 ? -11.501 19.951 8.949 1.00 67.56 303 GLY A CA 1
ATOM 2239 C C . GLY A 1 303 ? -10.532 18.778 9.151 1.00 67.56 303 GLY A C 1
ATOM 2240 O O . GLY A 1 303 ? -10.894 17.621 8.965 1.00 67.56 303 GLY A O 1
ATOM 2241 N N . PHE A 1 304 ? -9.284 19.085 9.515 1.00 75.62 304 PHE A N 1
ATOM 2242 C CA . PHE A 1 304 ? -8.241 18.121 9.864 1.00 75.62 304 PHE A CA 1
ATOM 2243 C C . PHE A 1 304 ? -8.611 17.345 11.138 1.00 75.62 304 PHE A C 1
ATOM 2245 O O . PHE A 1 304 ? -9.134 17.914 12.102 1.00 75.62 304 PHE A O 1
ATOM 2252 N N . SER A 1 305 ? -8.307 16.047 11.150 1.00 83.88 305 SER A N 1
ATOM 2253 C CA . SER A 1 305 ? -8.675 15.122 12.221 1.00 83.88 305 SER A CA 1
ATOM 2254 C C . SER A 1 305 ? -7.491 14.242 12.616 1.00 83.88 305 SER A C 1
ATOM 2256 O O . SER A 1 305 ? -7.000 13.430 11.831 1.00 83.88 305 SER A O 1
ATOM 2258 N N . PHE A 1 306 ? -7.030 14.376 13.863 1.00 85.94 306 PHE A N 1
ATOM 2259 C CA . PHE A 1 306 ? -6.024 13.468 14.423 1.00 85.94 306 PHE A CA 1
ATOM 2260 C C . PHE A 1 306 ? -6.603 12.075 14.706 1.00 85.94 306 PHE A C 1
ATOM 2262 O O . PHE A 1 306 ? -5.856 11.098 14.799 1.00 85.94 306 PHE A O 1
ATOM 2269 N N . VAL A 1 307 ? -7.929 11.979 14.815 1.00 91.50 307 VAL A N 1
ATOM 2270 C CA . VAL A 1 307 ? -8.667 10.718 14.920 1.00 91.50 307 VAL A CA 1
ATOM 2271 C C . VAL A 1 307 ? -8.547 9.940 13.603 1.00 91.50 307 VAL A C 1
ATOM 2273 O O . VAL A 1 307 ? -8.173 8.766 13.624 1.00 91.50 307 VAL A O 1
ATOM 2276 N N . ASP A 1 308 ? -8.713 10.614 12.463 1.00 88.19 308 ASP A N 1
ATOM 2277 C CA . ASP A 1 308 ? -8.587 10.006 11.130 1.00 88.19 308 ASP A CA 1
ATOM 2278 C C . ASP A 1 308 ? -7.130 9.601 10.863 1.00 88.19 308 ASP A C 1
ATOM 2280 O O . ASP A 1 308 ? -6.856 8.454 10.507 1.00 88.19 308 ASP A O 1
ATOM 2284 N N . LEU A 1 309 ? -6.174 10.487 11.189 1.00 84.44 309 LEU A N 1
ATOM 2285 C CA . LEU A 1 309 ? -4.734 10.202 11.106 1.00 84.44 309 LEU A CA 1
ATOM 2286 C C . LEU A 1 309 ? -4.333 8.950 11.905 1.00 84.44 309 LEU A C 1
ATOM 2288 O O . LEU A 1 309 ? -3.430 8.209 11.507 1.00 84.44 309 LEU A O 1
ATOM 2292 N N . THR A 1 310 ? -4.989 8.710 13.042 1.00 90.19 310 THR A N 1
ATOM 2293 C CA . THR A 1 310 ? -4.744 7.521 13.867 1.00 90.19 310 THR A CA 1
ATOM 2294 C C . THR A 1 310 ? -5.170 6.249 13.141 1.00 90.19 310 THR A C 1
ATOM 2296 O O . THR A 1 310 ? -4.393 5.292 13.100 1.00 90.19 310 THR A O 1
ATOM 2299 N N . ALA A 1 311 ? -6.354 6.241 12.521 1.00 92.62 311 ALA A N 1
ATOM 2300 C CA . ALA A 1 311 ? -6.825 5.105 11.731 1.00 92.62 311 ALA A CA 1
ATOM 2301 C C . ALA A 1 311 ? -5.973 4.886 10.470 1.00 92.62 311 ALA A C 1
ATOM 2303 O O . ALA A 1 311 ? -5.606 3.748 10.172 1.00 92.62 311 ALA A O 1
ATOM 2304 N N . ASP A 1 312 ? -5.577 5.960 9.784 1.00 87.00 312 ASP A N 1
ATOM 2305 C CA . ASP A 1 312 ? -4.701 5.888 8.611 1.00 87.00 312 ASP A CA 1
ATOM 2306 C C . ASP A 1 312 ? -3.345 5.257 8.956 1.00 87.00 312 ASP A C 1
ATOM 2308 O O . ASP A 1 312 ? -2.840 4.355 8.270 1.00 87.00 312 ASP A O 1
ATOM 2312 N N . ARG A 1 313 ? -2.746 5.698 10.071 1.00 86.69 313 ARG A N 1
ATOM 2313 C CA . ARG A 1 313 ? -1.458 5.172 10.523 1.00 86.69 313 ARG A CA 1
ATOM 2314 C C . ARG A 1 313 ? -1.569 3.725 10.990 1.00 86.69 313 ARG A C 1
ATOM 2316 O O . ARG A 1 313 ? -0.671 2.940 10.689 1.00 86.69 313 ARG A O 1
ATOM 2323 N N . ALA A 1 314 ? -2.652 3.377 11.679 1.00 94.94 314 ALA A N 1
ATOM 2324 C CA . ALA A 1 314 ? -2.954 2.009 12.075 1.00 94.94 314 ALA A CA 1
ATOM 2325 C C . ALA A 1 314 ? -3.042 1.071 10.859 1.00 94.94 314 ALA A C 1
ATOM 2327 O O . ALA A 1 314 ? -2.339 0.062 10.817 1.00 94.94 314 ALA A O 1
ATOM 2328 N N . GLY A 1 315 ? -3.804 1.452 9.828 1.00 94.25 315 GLY A N 1
ATOM 2329 C CA . GLY A 1 315 ? -3.926 0.679 8.588 1.00 94.25 315 GLY A CA 1
ATOM 2330 C C . GLY A 1 315 ? -2.592 0.506 7.862 1.00 94.25 315 GLY A C 1
ATOM 2331 O O . GLY A 1 315 ? -2.233 -0.597 7.452 1.00 94.25 315 GLY A O 1
ATOM 2332 N N . THR A 1 316 ? -1.803 1.582 7.783 1.00 88.00 316 THR A N 1
ATOM 2333 C CA . THR A 1 316 ? -0.459 1.556 7.183 1.00 88.00 316 THR A CA 1
ATOM 2334 C C . THR A 1 316 ? 0.484 0.595 7.914 1.00 88.00 316 THR A C 1
ATOM 2336 O O . THR A 1 316 ? 1.186 -0.183 7.269 1.00 88.00 316 THR A O 1
ATOM 2339 N N . LEU A 1 317 ? 0.518 0.652 9.251 1.00 90.12 317 LEU A N 1
ATOM 2340 C CA . LEU A 1 317 ? 1.375 -0.208 10.078 1.00 90.12 317 LEU A CA 1
ATOM 2341 C C . LEU A 1 317 ? 0.950 -1.675 9.999 1.00 90.12 317 LEU A C 1
ATOM 2343 O O . LEU A 1 317 ? 1.804 -2.558 9.935 1.00 90.12 317 LEU A O 1
ATOM 2347 N N . PHE A 1 318 ? -0.358 -1.933 9.980 1.00 96.56 318 PHE A N 1
ATOM 2348 C CA . PHE A 1 318 ? -0.891 -3.279 9.826 1.00 96.56 318 PHE A CA 1
ATOM 2349 C C . PHE A 1 318 ? -0.485 -3.884 8.481 1.00 96.56 318 PHE A C 1
ATOM 2351 O O . PHE A 1 318 ? 0.078 -4.977 8.456 1.00 96.56 318 PHE A O 1
ATOM 2358 N N . ALA A 1 319 ? -0.703 -3.152 7.382 1.00 93.62 319 ALA A N 1
ATOM 2359 C CA . ALA A 1 319 ? -0.309 -3.595 6.049 1.00 93.62 319 ALA A CA 1
ATOM 2360 C C . ALA A 1 319 ? 1.196 -3.860 5.968 1.00 93.62 319 ALA A C 1
ATOM 2362 O O . ALA A 1 319 ? 1.604 -4.942 5.569 1.00 93.62 319 ALA A O 1
ATOM 2363 N N . GLU A 1 320 ? 2.017 -2.921 6.446 1.00 89.88 320 GLU A N 1
ATOM 2364 C CA . GLU A 1 320 ? 3.469 -3.087 6.487 1.00 89.88 320 GLU A CA 1
ATOM 2365 C C . GLU A 1 320 ? 3.882 -4.350 7.251 1.00 89.88 320 GLU A C 1
ATOM 2367 O O . GLU A 1 320 ? 4.675 -5.144 6.751 1.00 89.88 320 GLU A O 1
ATOM 2372 N N . ARG A 1 321 ? 3.323 -4.602 8.439 1.00 93.00 321 ARG A N 1
ATOM 2373 C CA . ARG A 1 321 ? 3.646 -5.824 9.184 1.00 93.00 321 ARG A CA 1
ATOM 2374 C C . ARG A 1 321 ? 3.182 -7.085 8.455 1.00 93.00 321 ARG A C 1
ATOM 2376 O O . ARG A 1 321 ? 3.898 -8.089 8.471 1.00 93.00 321 ARG A O 1
ATOM 2383 N N . ALA A 1 322 ? 2.000 -7.047 7.855 1.00 94.19 322 ALA A N 1
ATOM 2384 C CA . ALA A 1 322 ? 1.405 -8.184 7.172 1.00 94.19 322 ALA A CA 1
ATOM 2385 C C . ALA A 1 322 ? 2.152 -8.574 5.887 1.00 94.19 322 ALA A C 1
ATOM 2387 O O . ALA A 1 322 ? 2.005 -9.717 5.458 1.00 94.19 322 ALA A O 1
ATOM 2388 N N . THR A 1 323 ? 2.950 -7.675 5.297 1.00 88.88 323 THR A N 1
ATOM 2389 C CA . THR A 1 323 ? 3.558 -7.893 3.971 1.00 88.88 323 THR A CA 1
ATOM 2390 C C . THR A 1 323 ? 5.082 -7.742 3.929 1.00 88.88 323 THR A C 1
ATOM 2392 O O . THR A 1 323 ? 5.710 -8.176 2.969 1.00 88.88 323 THR A O 1
ATOM 2395 N N . ILE A 1 324 ? 5.733 -7.215 4.978 1.00 84.00 324 ILE A N 1
ATOM 2396 C CA . ILE A 1 324 ? 7.186 -6.936 4.966 1.00 84.00 324 ILE A CA 1
ATOM 2397 C C . ILE A 1 324 ? 8.076 -8.158 4.667 1.00 84.00 324 ILE A C 1
ATOM 2399 O O . ILE A 1 324 ? 9.162 -8.008 4.107 1.00 84.00 324 ILE A O 1
ATOM 2403 N N . ASN A 1 325 ? 7.679 -9.361 5.092 1.00 82.12 325 ASN A N 1
ATOM 2404 C CA . ASN A 1 325 ? 8.316 -10.636 4.744 1.00 82.12 325 ASN A CA 1
ATOM 2405 C C . ASN A 1 325 ? 7.438 -11.819 5.179 1.00 82.12 325 ASN A C 1
ATOM 2407 O O . ASN A 1 325 ? 6.582 -11.663 6.048 1.00 82.12 325 ASN A O 1
ATOM 2411 N N . ALA A 1 326 ? 7.722 -13.012 4.646 1.00 83.38 326 ALA A N 1
ATOM 2412 C CA . ALA A 1 326 ? 6.968 -14.238 4.922 1.00 83.38 326 ALA A CA 1
ATOM 2413 C C . ALA A 1 326 ? 6.817 -14.548 6.422 1.00 83.38 326 ALA A C 1
ATOM 2415 O O . ALA A 1 326 ? 5.710 -14.796 6.882 1.00 83.38 326 ALA A O 1
ATOM 2416 N N . ALA A 1 327 ? 7.892 -14.448 7.214 1.00 83.81 327 ALA A N 1
ATOM 2417 C CA . ALA A 1 327 ? 7.824 -14.749 8.647 1.00 83.81 327 ALA A CA 1
ATOM 2418 C C . ALA A 1 327 ? 6.894 -13.787 9.408 1.00 83.81 327 ALA A C 1
ATOM 2420 O O . ALA A 1 327 ? 6.164 -14.202 10.303 1.00 83.81 327 ALA A O 1
ATOM 2421 N N . SER A 1 328 ? 6.918 -12.495 9.065 1.00 88.31 328 SER A N 1
ATOM 2422 C CA . SER A 1 328 ? 6.013 -11.495 9.646 1.00 88.31 328 SER A CA 1
ATOM 2423 C C . SER A 1 328 ? 4.569 -11.698 9.177 1.00 88.31 328 SER A C 1
ATOM 2425 O O . SER A 1 328 ? 3.641 -11.602 9.976 1.00 88.31 328 SER A O 1
ATOM 2427 N N . ALA A 1 329 ? 4.384 -12.031 7.900 1.00 89.88 329 ALA A N 1
ATOM 2428 C CA . ALA A 1 329 ? 3.087 -12.320 7.303 1.00 89.88 329 ALA A CA 1
ATOM 2429 C C . ALA A 1 329 ? 2.404 -13.534 7.961 1.00 89.88 329 ALA A C 1
ATOM 2431 O O . ALA A 1 329 ? 1.232 -13.457 8.333 1.00 89.88 329 ALA A O 1
ATOM 2432 N N . GLU A 1 330 ? 3.152 -14.617 8.185 1.00 89.19 330 GLU A N 1
ATOM 2433 C CA . GLU A 1 330 ? 2.700 -15.803 8.923 1.00 89.19 330 GLU A CA 1
ATOM 2434 C C . GLU A 1 330 ? 2.379 -15.477 10.386 1.00 89.19 330 GLU A C 1
ATOM 2436 O O . GLU A 1 330 ? 1.391 -15.964 10.934 1.00 89.19 330 GLU A O 1
ATOM 2441 N N . GLU A 1 331 ? 3.183 -14.628 11.034 1.00 91.44 331 GLU A N 1
ATOM 2442 C CA . GLU A 1 331 ? 2.936 -14.186 12.410 1.00 91.44 331 GLU A CA 1
ATOM 2443 C C . GLU A 1 331 ? 1.599 -13.440 12.528 1.00 91.44 331 GLU A C 1
ATOM 2445 O O . GLU A 1 331 ? 0.835 -13.704 13.457 1.00 91.44 331 GLU A O 1
ATOM 2450 N N . VAL A 1 332 ? 1.280 -12.572 11.560 1.00 93.88 332 VAL A N 1
ATOM 2451 C CA . VAL A 1 332 ? -0.020 -11.888 11.484 1.00 93.88 332 VAL A CA 1
ATOM 2452 C C . VAL A 1 332 ? -1.153 -12.891 11.268 1.00 93.88 332 VAL A C 1
ATOM 2454 O O . VAL A 1 332 ? -2.130 -12.859 12.012 1.00 93.88 332 VAL A O 1
ATOM 2457 N N . GLN A 1 333 ? -1.014 -13.830 10.328 1.00 92.56 333 GLN A N 1
ATOM 2458 C CA . GLN A 1 333 ? -2.014 -14.880 10.094 1.00 92.56 333 GLN A CA 1
ATOM 2459 C C . GLN A 1 333 ? -2.277 -15.718 11.360 1.00 92.56 333 GLN A C 1
ATOM 2461 O O . GLN A 1 333 ? -3.426 -15.966 11.727 1.00 92.56 333 GLN A O 1
ATOM 2466 N N . MET A 1 334 ? -1.221 -16.117 12.076 1.00 91.50 334 MET A N 1
ATOM 2467 C CA . MET A 1 334 ? -1.336 -16.842 13.345 1.00 91.50 334 MET A CA 1
ATOM 2468 C C . MET A 1 334 ? -1.979 -16.002 14.448 1.00 91.50 334 MET A C 1
ATOM 2470 O O . MET A 1 334 ? -2.740 -16.537 15.254 1.00 91.50 334 MET A O 1
ATOM 2474 N N . GLN A 1 335 ? -1.654 -14.711 14.520 1.00 92.19 335 GLN A N 1
ATOM 2475 C CA . GLN A 1 335 ? -2.247 -13.803 15.494 1.00 92.19 335 GLN A CA 1
ATOM 2476 C C . GLN A 1 335 ? -3.746 -13.648 15.249 1.00 92.19 335 GLN A C 1
ATOM 2478 O O . GLN A 1 335 ? -4.517 -13.772 16.195 1.00 92.19 335 GLN A O 1
ATOM 2483 N N . VAL A 1 336 ? -4.156 -13.462 13.993 1.00 93.00 336 VAL A N 1
ATOM 2484 C CA . VAL A 1 336 ? -5.570 -13.385 13.617 1.00 93.00 336 VAL A CA 1
ATOM 2485 C C . VAL A 1 336 ? -6.309 -14.671 13.997 1.00 93.00 336 VAL A C 1
ATOM 2487 O O . VAL A 1 336 ? -7.302 -14.598 14.713 1.00 93.00 336 VAL A O 1
ATOM 2490 N N . ARG A 1 337 ? -5.754 -15.849 13.672 1.00 89.88 337 ARG A N 1
ATOM 2491 C CA . ARG A 1 337 ? -6.339 -17.158 14.040 1.00 89.88 337 ARG A CA 1
ATOM 2492 C C . ARG A 1 337 ? -6.513 -17.377 15.548 1.00 89.88 337 ARG A C 1
ATOM 2494 O O . ARG A 1 337 ? -7.298 -18.229 15.955 1.00 89.88 337 ARG A O 1
ATOM 2501 N N . ARG A 1 338 ? -5.756 -16.670 16.393 1.00 90.38 338 ARG A N 1
ATOM 2502 C CA . ARG A 1 338 ? -5.895 -16.729 17.863 1.00 90.38 338 ARG A CA 1
ATOM 2503 C C . ARG A 1 338 ? -7.007 -15.821 18.393 1.00 90.38 338 ARG A C 1
ATOM 2505 O O . ARG A 1 338 ? -7.278 -15.854 19.592 1.00 90.38 338 ARG A O 1
ATOM 2512 N N . GLY A 1 339 ? -7.640 -15.051 17.516 1.0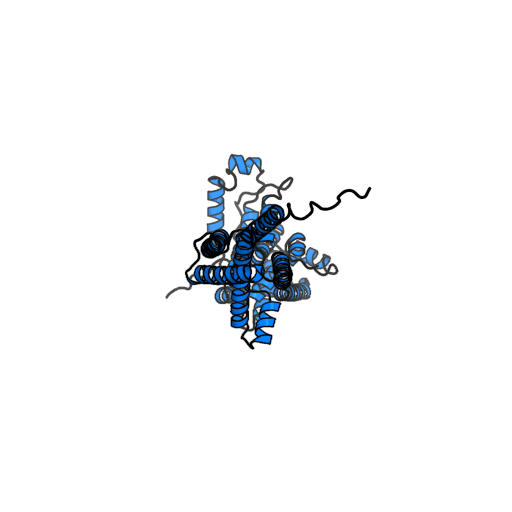0 90.12 339 GLY A N 1
ATOM 2513 C CA . GLY A 1 339 ? -8.585 -14.002 17.845 1.00 90.12 339 GLY A CA 1
ATOM 2514 C C . GLY A 1 339 ? -7.901 -12.643 17.796 1.00 90.12 339 GLY A C 1
ATOM 2515 O O . GLY A 1 339 ? -6.940 -12.390 18.524 1.00 90.12 339 GLY A O 1
ATOM 2516 N N . ILE A 1 340 ? -8.433 -11.769 16.946 1.00 91.19 340 ILE A N 1
ATOM 2517 C CA . ILE A 1 340 ? -8.048 -10.365 16.854 1.00 91.19 340 ILE A CA 1
ATOM 2518 C C . ILE A 1 340 ? -9.215 -9.486 17.279 1.00 91.19 340 ILE A C 1
ATOM 2520 O O . ILE A 1 340 ? -10.375 -9.787 16.983 1.00 91.19 340 ILE A O 1
ATOM 2524 N N . SER A 1 341 ? -8.909 -8.394 17.967 1.00 93.00 341 SER A N 1
ATOM 2525 C CA . SER A 1 341 ? -9.903 -7.383 18.296 1.00 93.00 341 SER A CA 1
ATOM 2526 C C . SER A 1 341 ? -9.553 -6.027 17.694 1.00 93.00 341 SER A C 1
ATOM 2528 O O . SER A 1 341 ? -8.422 -5.763 17.278 1.00 93.00 341 SER A O 1
ATOM 2530 N N . SER A 1 342 ? -10.538 -5.134 17.671 1.00 91.69 342 SER A N 1
ATOM 2531 C CA . SER A 1 342 ? -10.394 -3.763 17.186 1.00 91.69 342 SER A CA 1
ATOM 2532 C C . SER A 1 342 ? -9.322 -3.008 17.969 1.00 91.69 342 SER A C 1
ATOM 2534 O O . SER A 1 342 ? -8.646 -2.146 17.412 1.00 91.69 342 SER A O 1
ATOM 2536 N N . GLU A 1 343 ? -9.120 -3.369 19.240 1.00 93.31 343 GLU A N 1
ATOM 2537 C CA . GLU A 1 343 ? -8.093 -2.810 20.118 1.00 93.31 343 GLU A CA 1
ATOM 2538 C C . GLU A 1 343 ? -6.675 -3.197 19.716 1.00 93.31 343 GLU A C 1
ATOM 2540 O O . GLU A 1 343 ? -5.748 -2.417 19.927 1.00 93.31 343 GLU A O 1
ATOM 2545 N N . ASP A 1 344 ? -6.499 -4.383 19.135 1.00 94.06 344 ASP A N 1
ATOM 2546 C CA . ASP A 1 344 ? -5.194 -4.830 18.662 1.00 94.06 344 ASP A CA 1
ATOM 2547 C C . ASP A 1 344 ? -4.777 -4.109 17.375 1.00 94.06 344 ASP A C 1
ATOM 2549 O O . ASP A 1 344 ? -3.585 -4.098 17.058 1.00 94.06 344 ASP A O 1
ATOM 2553 N N . LEU A 1 345 ? -5.739 -3.527 16.648 1.00 94.88 345 LEU A N 1
ATOM 2554 C CA . LEU A 1 345 ? -5.564 -2.909 15.332 1.00 94.88 345 LEU A CA 1
ATOM 2555 C C . LEU A 1 345 ? -5.580 -1.382 15.372 1.00 94.88 345 LEU A C 1
ATOM 2557 O O . LEU A 1 345 ? -4.861 -0.762 14.601 1.00 94.88 345 LEU A O 1
ATOM 2561 N N . CYS A 1 346 ? -6.374 -0.765 16.243 1.00 95.81 346 CYS A N 1
ATOM 2562 C CA . CYS A 1 346 ? -6.481 0.687 16.354 1.00 95.81 346 CYS A CA 1
ATOM 2563 C C . CYS A 1 346 ? -6.617 1.081 17.827 1.00 95.81 346 CYS A C 1
ATOM 2565 O O . CYS A 1 346 ? -7.415 0.468 18.535 1.00 95.81 346 CYS A O 1
ATOM 2567 N N . PRO A 1 347 ? -5.886 2.084 18.336 1.00 95.31 347 PRO A N 1
ATOM 2568 C CA . PRO A 1 347 ? -5.951 2.450 19.746 1.00 95.31 347 PRO A CA 1
ATOM 2569 C C . PRO A 1 347 ? -7.225 3.235 20.087 1.00 95.31 347 PRO A C 1
ATOM 2571 O O . PRO A 1 347 ? -8.052 3.533 19.226 1.00 95.31 347 PRO A O 1
ATOM 2574 N N . GLU A 1 348 ? -7.393 3.573 21.366 1.00 94.00 348 GLU A N 1
ATOM 2575 C CA . GLU A 1 348 ? -8.433 4.508 21.798 1.00 94.00 348 GLU A CA 1
ATOM 2576 C C . GLU A 1 348 ? -8.242 5.883 21.147 1.00 94.00 348 GLU A C 1
ATOM 2578 O O . GLU A 1 348 ? -7.140 6.440 21.122 1.00 94.00 348 GLU A O 1
ATOM 2583 N N . ILE A 1 349 ? -9.344 6.438 20.648 1.00 93.88 349 ILE A N 1
ATOM 2584 C CA . ILE A 1 349 ? -9.386 7.716 19.923 1.00 93.88 349 ILE A CA 1
ATOM 2585 C C . ILE A 1 349 ? -9.862 8.875 20.806 1.00 93.88 349 ILE A C 1
ATOM 2587 O O . ILE A 1 349 ? -9.751 10.034 20.415 1.00 93.88 349 ILE A O 1
ATOM 2591 N N . GLN A 1 350 ? -10.394 8.587 22.000 1.00 93.94 350 GLN A N 1
ATOM 2592 C CA . GLN A 1 350 ? -10.923 9.613 22.893 1.00 93.94 350 GLN A CA 1
ATOM 2593 C C . GLN A 1 350 ? -9.831 10.628 23.265 1.00 93.94 350 GLN A C 1
ATOM 2595 O O . GLN A 1 350 ? -8.678 10.274 23.538 1.00 93.94 350 GLN A O 1
ATOM 2600 N N . GLY A 1 351 ? -10.212 11.906 23.263 1.00 91.69 351 GLY A N 1
ATOM 2601 C CA . GLY A 1 351 ? -9.329 13.025 23.593 1.00 91.69 351 GLY A CA 1
ATOM 2602 C C . GLY A 1 351 ? -8.418 13.499 22.457 1.00 91.69 351 GLY A C 1
ATOM 2603 O O . GLY A 1 351 ? -7.742 14.508 22.639 1.00 91.69 351 GLY A O 1
ATOM 2604 N N . LEU A 1 352 ? -8.405 12.832 21.296 1.00 92.19 352 LEU A N 1
ATOM 2605 C CA . LEU A 1 352 ? -7.682 13.333 20.127 1.00 92.19 352 LEU A CA 1
ATOM 2606 C C . LEU A 1 352 ? -8.464 14.479 19.457 1.00 92.19 352 LEU A C 1
ATOM 2608 O O . LEU A 1 352 ? -9.682 14.364 19.311 1.00 92.19 352 LEU A O 1
ATOM 2612 N N . PRO A 1 353 ? -7.804 15.575 19.034 1.00 90.38 353 PRO A N 1
ATOM 2613 C CA . PRO A 1 353 ? -8.498 16.684 18.384 1.00 90.38 353 PRO A CA 1
ATOM 2614 C C . PRO A 1 353 ? -9.016 16.317 16.987 1.00 90.38 353 PRO A C 1
ATOM 2616 O O . PRO A 1 353 ? -8.308 15.715 16.178 1.00 90.38 353 PRO A O 1
ATOM 2619 N N . GLU A 1 354 ? -10.235 16.740 16.674 1.00 87.75 354 GLU A N 1
ATOM 2620 C CA . GLU A 1 354 ? -10.862 16.571 15.362 1.00 87.75 354 GLU A CA 1
ATOM 2621 C C . GLU A 1 354 ? -11.679 17.810 14.983 1.00 87.75 354 GLU A C 1
ATOM 2623 O O . GLU A 1 354 ? -11.951 18.666 15.827 1.00 87.75 354 GLU A O 1
ATOM 2628 N N . GLY A 1 355 ? -12.050 17.928 13.707 1.00 83.75 355 GLY A N 1
ATOM 2629 C CA . GLY A 1 355 ? -12.829 19.066 13.214 1.00 83.75 355 GLY A CA 1
ATOM 2630 C C . GLY A 1 355 ? -12.038 20.376 13.125 1.00 83.75 355 GLY A C 1
ATOM 2631 O O . GLY A 1 355 ? -12.611 21.458 13.240 1.00 83.75 355 GLY A O 1
ATOM 2632 N N . ILE A 1 356 ? -10.715 20.295 12.964 1.00 79.69 356 ILE A N 1
ATOM 2633 C CA . ILE A 1 356 ? -9.816 21.453 13.016 1.00 79.69 356 ILE A CA 1
ATOM 2634 C C . ILE A 1 356 ? -9.826 22.154 11.659 1.00 79.69 356 ILE A C 1
ATOM 2636 O O . ILE A 1 356 ? -9.509 21.548 10.636 1.00 79.69 356 ILE A O 1
ATOM 2640 N N . SER A 1 357 ? -10.158 23.443 11.612 1.00 79.25 357 SER A N 1
ATOM 2641 C CA . SER A 1 357 ? -10.114 24.179 10.345 1.00 79.25 357 SER A CA 1
ATOM 2642 C C . SER A 1 357 ? -8.686 24.224 9.781 1.00 79.25 357 SER A C 1
ATOM 2644 O O . SER A 1 357 ? -7.706 24.100 10.515 1.00 79.25 357 SER A O 1
ATOM 2646 N N . ARG A 1 358 ? -8.534 24.420 8.465 1.00 73.62 358 ARG A N 1
ATOM 2647 C CA . ARG A 1 358 ? -7.197 24.561 7.858 1.00 73.62 358 ARG A CA 1
ATOM 2648 C C . ARG A 1 358 ? -6.413 25.719 8.491 1.00 73.62 358 ARG A C 1
ATOM 2650 O O . ARG A 1 358 ? -5.212 25.583 8.722 1.00 73.62 358 ARG A O 1
ATOM 2657 N N . ASP A 1 359 ? -7.096 26.820 8.792 1.00 76.50 359 ASP A N 1
ATOM 2658 C CA . ASP A 1 359 ? -6.486 28.000 9.401 1.00 76.50 359 ASP A CA 1
ATOM 2659 C C . ASP A 1 359 ? -6.053 27.714 10.840 1.00 76.50 359 ASP A C 1
ATOM 2661 O O . ASP A 1 359 ? -4.923 28.036 11.207 1.00 76.50 359 ASP A O 1
ATOM 2665 N N . ASP A 1 360 ? -6.881 27.032 11.633 1.00 76.88 360 ASP A N 1
ATOM 2666 C CA . ASP A 1 360 ? -6.515 26.630 12.995 1.00 76.88 360 ASP A CA 1
ATOM 2667 C C . ASP A 1 360 ? -5.380 25.604 12.982 1.00 76.88 360 ASP A C 1
ATOM 2669 O O . ASP A 1 360 ? -4.428 25.718 13.753 1.00 76.88 360 ASP A O 1
ATOM 2673 N N . PHE A 1 361 ? -5.403 24.637 12.060 1.00 76.94 361 PHE A N 1
ATOM 2674 C CA . PHE A 1 361 ? -4.317 23.671 11.907 1.00 76.94 361 PHE A CA 1
ATOM 2675 C C . PHE A 1 361 ? -2.990 24.377 11.600 1.00 76.94 361 PHE A C 1
ATOM 2677 O O . PHE A 1 361 ? -1.953 24.044 12.173 1.00 76.94 361 PHE A O 1
ATOM 2684 N N . GLN A 1 362 ? -3.009 25.404 10.750 1.00 76.19 362 GLN A N 1
ATOM 2685 C CA . GLN A 1 362 ? -1.802 26.149 10.414 1.00 76.19 362 GLN A CA 1
ATOM 2686 C C . GLN A 1 362 ? -1.349 27.105 11.528 1.00 76.19 362 GLN A C 1
ATOM 2688 O O . GLN A 1 362 ? -0.147 27.220 11.772 1.00 76.19 362 GLN A O 1
ATOM 2693 N N . THR A 1 363 ? -2.277 27.803 12.184 1.00 80.19 363 THR A N 1
ATOM 2694 C CA . THR A 1 363 ? -1.970 28.887 13.135 1.00 80.19 363 THR A CA 1
ATOM 2695 C C . THR A 1 363 ? -1.809 28.404 14.573 1.00 80.19 363 THR A C 1
ATOM 2697 O O . THR A 1 363 ? -0.888 28.847 15.256 1.00 80.19 363 THR A O 1
ATOM 2700 N N . VAL A 1 364 ? -2.661 27.481 15.023 1.00 82.94 364 VAL A N 1
ATOM 2701 C CA . VAL A 1 364 ? -2.658 26.932 16.386 1.00 82.94 364 VAL A CA 1
ATOM 2702 C C . VAL A 1 364 ? -1.728 25.728 16.480 1.00 82.94 364 VAL A C 1
ATOM 2704 O O . VAL A 1 364 ? -0.926 25.644 17.408 1.00 82.94 364 VAL A O 1
ATOM 2707 N N . TYR A 1 365 ? -1.792 24.813 15.507 1.00 74.06 365 TYR A N 1
ATOM 2708 C CA . TYR A 1 365 ? -1.017 23.566 15.552 1.00 74.06 365 TYR A CA 1
ATOM 2709 C C . TYR A 1 365 ? 0.343 23.652 14.838 1.00 74.06 365 TYR A C 1
ATOM 2711 O O . TYR A 1 365 ? 1.239 22.844 15.097 1.00 74.06 365 TYR A O 1
ATOM 2719 N N . GLY A 1 366 ? 0.527 24.664 13.981 1.00 70.56 366 GLY A N 1
ATOM 2720 C CA . GLY A 1 366 ? 1.749 24.898 13.206 1.00 70.56 366 GLY A CA 1
ATOM 2721 C C . GLY A 1 366 ? 1.862 24.042 11.938 1.00 70.56 366 GLY A C 1
ATOM 2722 O O . GLY A 1 366 ? 2.955 23.895 11.387 1.00 70.56 366 GLY A O 1
ATOM 2723 N N . GLY A 1 367 ? 0.752 23.466 11.472 1.00 71.69 367 GLY A N 1
ATOM 2724 C CA . GLY A 1 367 ? 0.709 22.555 10.331 1.00 71.69 367 GLY A CA 1
ATOM 2725 C C . GLY A 1 367 ? 1.435 21.232 10.599 1.00 71.69 367 GLY A C 1
ATOM 2726 O O . GLY A 1 367 ? 1.737 20.887 11.741 1.00 71.69 367 GLY A O 1
ATOM 2727 N N . LEU A 1 368 ? 1.767 20.490 9.538 1.00 63.66 368 LEU A N 1
ATOM 2728 C CA . LEU A 1 368 ? 2.415 19.169 9.639 1.00 63.66 368 LEU A CA 1
ATOM 2729 C C . LEU A 1 368 ? 3.792 19.191 10.332 1.00 63.66 368 LEU A C 1
ATOM 2731 O O . LEU A 1 368 ? 4.205 18.185 10.898 1.00 63.66 368 LEU A O 1
ATOM 2735 N N . GLY A 1 369 ? 4.502 20.322 10.285 1.00 61.75 369 GLY A N 1
ATOM 2736 C CA . GLY A 1 369 ? 5.817 20.498 10.917 1.00 61.75 369 GLY A CA 1
ATOM 2737 C C . GLY A 1 369 ? 5.779 21.223 12.265 1.00 61.75 369 GLY A C 1
ATOM 2738 O O . GLY A 1 369 ? 6.836 21.528 12.816 1.00 61.75 369 GLY A O 1
ATOM 2739 N N . GLY A 1 370 ? 4.588 21.555 12.767 1.00 74.19 370 GLY A N 1
ATOM 2740 C CA . GLY A 1 370 ? 4.416 22.355 13.972 1.00 74.19 370 GLY A CA 1
ATOM 2741 C C . GLY A 1 370 ? 4.697 21.582 15.265 1.00 74.19 370 GLY A C 1
ATOM 2742 O O . GLY A 1 370 ? 4.488 20.368 15.322 1.00 74.19 370 GLY A O 1
ATOM 2743 N N . PRO A 1 371 ? 5.145 22.265 16.335 1.00 80.75 371 PRO A N 1
ATOM 2744 C CA . PRO A 1 371 ? 5.465 21.615 17.604 1.00 80.75 371 PRO A CA 1
ATOM 2745 C C . PRO A 1 371 ? 4.234 21.007 18.292 1.00 80.75 371 PRO A C 1
ATOM 2747 O O . PRO A 1 371 ? 4.358 19.958 18.919 1.00 80.75 371 PRO A O 1
ATOM 2750 N N . GLU A 1 372 ? 3.052 21.614 18.162 1.00 82.81 372 GLU A N 1
ATOM 2751 C CA . GLU A 1 372 ? 1.819 21.062 18.741 1.00 82.81 372 GLU A CA 1
ATOM 2752 C C . GLU A 1 372 ? 1.326 19.842 17.954 1.00 82.81 372 GLU A C 1
ATOM 2754 O O . GLU A 1 372 ? 1.001 18.819 18.557 1.00 82.81 372 GLU A O 1
ATOM 2759 N N . THR A 1 373 ? 1.380 19.884 16.617 1.00 77.69 373 THR A N 1
ATOM 2760 C CA . THR A 1 373 ? 1.149 18.695 15.779 1.00 77.69 373 THR A CA 1
ATOM 2761 C C . THR A 1 373 ? 2.096 17.559 16.158 1.00 77.69 373 THR A C 1
ATOM 2763 O O . THR A 1 373 ? 1.654 16.427 16.339 1.00 77.69 373 THR A O 1
ATOM 2766 N N . ALA A 1 374 ? 3.390 17.844 16.331 1.00 77.81 374 ALA A N 1
ATOM 2767 C CA . ALA A 1 374 ? 4.386 16.834 16.679 1.00 77.81 374 ALA A CA 1
ATOM 2768 C C . ALA A 1 374 ? 4.099 16.153 18.028 1.00 77.81 374 ALA A C 1
ATOM 2770 O O . ALA A 1 374 ? 4.258 14.937 18.133 1.00 77.81 374 ALA A O 1
ATOM 2771 N N . LYS A 1 375 ? 3.634 16.902 19.040 1.00 90.25 375 LYS A N 1
ATOM 2772 C CA . LYS A 1 375 ? 3.236 16.335 20.341 1.00 90.25 375 LYS A CA 1
ATOM 2773 C C . LYS A 1 375 ? 2.078 15.351 20.199 1.00 90.25 375 LYS A C 1
ATOM 2775 O O . LYS A 1 375 ? 2.155 14.246 20.727 1.00 90.25 375 LYS A O 1
ATOM 2780 N N . ILE A 1 376 ? 1.036 15.726 19.458 1.00 85.00 376 ILE A N 1
ATOM 2781 C CA . ILE A 1 376 ? -0.141 14.867 19.264 1.00 85.00 376 ILE A CA 1
ATOM 2782 C C . ILE A 1 376 ? 0.226 13.646 18.419 1.00 85.00 376 ILE A C 1
ATOM 2784 O O . ILE A 1 376 ? -0.160 12.529 18.743 1.00 85.00 376 ILE A O 1
ATOM 2788 N N . VAL A 1 377 ? 1.040 13.816 17.374 1.00 82.94 377 VAL A N 1
ATOM 2789 C CA . VAL A 1 377 ? 1.556 12.690 16.581 1.00 82.94 377 VAL A CA 1
ATOM 2790 C C . VAL A 1 377 ? 2.385 11.738 17.446 1.00 82.94 377 VAL A C 1
ATOM 2792 O O . VAL A 1 377 ? 2.264 10.524 17.297 1.00 82.94 377 VAL A O 1
ATOM 2795 N N . GLN A 1 378 ? 3.198 12.254 18.369 1.00 86.19 378 GLN A N 1
ATOM 2796 C CA . GLN A 1 378 ? 3.947 11.423 19.311 1.00 86.19 378 GLN A CA 1
ATOM 2797 C C . GLN A 1 378 ? 3.016 10.668 20.270 1.00 86.19 378 GLN A C 1
ATOM 2799 O O . GLN A 1 378 ? 3.238 9.487 20.537 1.00 86.19 378 GLN A O 1
ATOM 2804 N N . GLU A 1 379 ? 1.956 11.313 20.755 1.00 94.06 379 GLU A N 1
ATOM 2805 C CA . GLU A 1 379 ? 0.924 10.654 21.556 1.00 94.06 379 GLU A CA 1
ATOM 2806 C C . GLU A 1 379 ? 0.235 9.528 20.769 1.00 94.06 379 GLU A C 1
ATOM 2808 O O . GLU A 1 379 ? 0.122 8.410 21.270 1.00 94.06 379 GLU A O 1
ATOM 2813 N N . ILE A 1 380 ? -0.147 9.776 19.513 1.00 88.31 380 ILE A N 1
ATOM 2814 C CA . ILE A 1 380 ? -0.721 8.766 18.611 1.00 88.31 380 ILE A CA 1
ATOM 2815 C C . ILE A 1 380 ? 0.249 7.597 18.422 1.00 88.31 380 ILE A C 1
ATOM 2817 O O . ILE A 1 380 ? -0.156 6.441 18.517 1.00 88.31 380 ILE A O 1
ATOM 2821 N N . GLN A 1 381 ? 1.538 7.867 18.199 1.00 87.00 381 GLN A N 1
ATOM 2822 C CA . GLN A 1 381 ? 2.559 6.823 18.072 1.00 87.00 381 GLN A CA 1
ATOM 2823 C C . GLN A 1 381 ? 2.669 5.966 19.337 1.00 87.00 381 GLN A C 1
ATOM 2825 O O . GLN A 1 381 ? 2.763 4.743 19.238 1.00 87.00 381 GLN A O 1
ATOM 2830 N N . LEU A 1 382 ? 2.620 6.583 20.520 1.00 93.69 382 LEU A N 1
ATOM 2831 C CA . LEU A 1 382 ? 2.631 5.853 21.785 1.00 93.69 382 LEU A CA 1
ATOM 2832 C C . LEU A 1 382 ? 1.383 4.975 21.922 1.00 93.69 382 LEU A C 1
ATOM 2834 O O . LEU A 1 382 ? 1.499 3.799 22.260 1.00 93.69 382 LEU A O 1
ATOM 2838 N N . ARG A 1 383 ? 0.201 5.509 21.602 1.00 95.69 383 ARG A N 1
ATOM 2839 C CA . ARG A 1 383 ? -1.054 4.749 21.600 1.00 95.69 383 ARG A CA 1
ATOM 2840 C C . ARG A 1 383 ? -0.990 3.555 20.634 1.00 95.69 383 ARG A C 1
ATOM 2842 O O . ARG A 1 383 ? -1.276 2.431 21.042 1.00 95.69 383 ARG A O 1
ATOM 2849 N N . LEU A 1 384 ? -0.529 3.761 19.399 1.00 91.50 384 LEU A N 1
ATOM 2850 C CA . LEU A 1 384 ? -0.347 2.704 18.391 1.00 91.50 384 LEU A CA 1
ATOM 2851 C C . LEU A 1 384 ? 0.632 1.620 18.856 1.00 91.50 384 LEU A C 1
ATOM 2853 O O . LEU A 1 384 ? 0.390 0.446 18.601 1.00 91.50 384 LEU A O 1
ATOM 2857 N N . SER A 1 385 ? 1.675 1.983 19.611 1.00 91.62 385 SER A N 1
ATOM 2858 C CA . SER A 1 385 ? 2.654 1.013 20.129 1.00 91.62 385 SER A CA 1
ATOM 2859 C C . SER A 1 385 ? 2.049 -0.060 21.045 1.00 91.62 385 SER A C 1
ATOM 2861 O O . SER A 1 385 ? 2.614 -1.143 21.190 1.00 91.62 385 SER A O 1
ATOM 2863 N N . THR A 1 386 ? 0.878 0.214 21.630 1.00 92.81 386 THR A N 1
ATOM 2864 C CA . THR A 1 386 ? 0.142 -0.733 22.482 1.00 92.81 386 THR A CA 1
ATOM 2865 C C . THR A 1 386 ? -0.703 -1.736 21.687 1.00 92.81 386 THR A C 1
ATOM 2867 O O . THR A 1 386 ? -1.122 -2.758 22.232 1.00 92.81 386 THR A O 1
ATOM 2870 N N . CYS A 1 387 ? -0.927 -1.475 20.395 1.00 93.81 387 CYS A N 1
ATOM 2871 C CA . CYS A 1 387 ? -1.742 -2.292 19.503 1.00 93.81 387 CYS A CA 1
ATOM 2872 C C . CYS A 1 387 ? -0.930 -3.504 19.032 1.00 93.81 387 CYS A C 1
ATOM 2874 O O . CYS A 1 387 ? -0.011 -3.396 18.212 1.00 93.81 387 CYS A O 1
ATOM 2876 N N . LYS A 1 388 ? -1.254 -4.686 19.563 1.00 90.31 388 LYS A N 1
ATOM 2877 C CA . LYS A 1 388 ? -0.445 -5.896 19.361 1.00 90.31 388 LYS A CA 1
ATOM 2878 C C . LYS A 1 388 ? -0.388 -6.347 17.911 1.00 90.31 388 LYS A C 1
ATOM 2880 O O . LYS A 1 388 ? 0.575 -7.015 17.550 1.00 90.31 388 LYS A O 1
ATOM 2885 N N . ALA A 1 389 ? -1.397 -6.054 17.089 1.00 89.81 389 ALA A N 1
ATOM 2886 C CA . ALA A 1 389 ? -1.399 -6.452 15.682 1.00 89.81 389 ALA A CA 1
ATOM 2887 C C . ALA A 1 389 ? -0.488 -5.561 14.824 1.00 89.81 389 ALA A C 1
ATOM 2889 O O . ALA A 1 389 ? -0.042 -5.995 13.767 1.00 89.81 389 ALA A O 1
ATOM 2890 N N . LEU A 1 390 ? -0.099 -4.373 15.301 1.00 90.50 390 LEU A N 1
ATOM 2891 C CA . LEU A 1 390 ? 0.722 -3.424 14.536 1.00 90.50 390 LEU A CA 1
ATOM 2892 C C . LEU A 1 390 ? 2.234 -3.622 14.712 1.00 90.50 390 LEU A C 1
ATOM 2894 O O . LEU A 1 390 ? 3.020 -3.196 13.867 1.00 90.50 390 LEU A O 1
ATOM 2898 N N . HIS A 1 391 ? 2.659 -4.284 15.790 1.00 84.88 391 HIS A N 1
ATOM 2899 C CA . HIS A 1 391 ? 4.072 -4.406 16.151 1.00 84.88 391 HIS A CA 1
ATOM 2900 C C . HIS A 1 391 ? 4.471 -5.830 16.497 1.00 84.88 391 HIS A C 1
ATOM 2902 O O . HIS A 1 391 ? 3.781 -6.511 17.256 1.00 84.88 391 HIS A O 1
ATOM 2908 N N . ARG A 1 392 ? 5.630 -6.258 15.984 1.00 67.12 392 ARG A N 1
ATOM 2909 C CA . ARG A 1 392 ? 6.207 -7.570 16.288 1.00 67.12 392 ARG A CA 1
ATOM 2910 C C . ARG A 1 392 ? 6.234 -7.778 17.798 1.00 67.12 392 ARG A C 1
ATOM 2912 O O . ARG A 1 392 ? 6.770 -6.933 18.517 1.00 67.12 392 ARG A O 1
ATOM 2919 N N . GLY A 1 393 ? 5.647 -8.876 18.272 1.00 54.75 393 GLY A N 1
ATOM 2920 C CA . GLY A 1 393 ? 5.694 -9.188 19.692 1.00 54.75 393 GLY A CA 1
ATOM 2921 C C . GLY A 1 393 ? 7.157 -9.260 20.115 1.00 54.75 393 GLY A C 1
ATOM 2922 O O . GLY A 1 393 ? 7.938 -9.988 19.500 1.00 54.75 393 GLY A O 1
ATOM 2923 N N . GLN A 1 394 ? 7.557 -8.503 21.140 1.00 37.44 394 GLN A N 1
ATOM 2924 C CA . GLN A 1 394 ? 8.795 -8.813 21.846 1.00 37.44 394 GLN A CA 1
ATOM 2925 C C . GLN A 1 394 ? 8.575 -10.174 22.501 1.00 37.44 394 GLN A C 1
ATOM 2927 O O . GLN A 1 394 ? 8.035 -10.271 23.601 1.00 37.44 394 GLN A O 1
ATOM 2932 N N . GLY A 1 395 ? 8.916 -11.238 21.773 1.00 34.06 395 GLY A N 1
ATOM 2933 C CA . GLY A 1 395 ? 9.031 -12.565 22.338 1.00 34.06 395 GLY A CA 1
ATOM 2934 C C . GLY A 1 395 ? 9.940 -12.455 23.551 1.00 34.06 395 GLY A C 1
ATOM 2935 O O . GLY A 1 395 ? 11.079 -12.000 23.443 1.00 34.06 395 GLY A O 1
ATOM 2936 N N . SER A 1 396 ? 9.393 -12.809 24.706 1.00 28.56 396 SER A N 1
ATOM 2937 C CA . SER A 1 396 ? 10.130 -13.032 25.935 1.00 28.56 396 SER A CA 1
ATOM 2938 C C . SER A 1 396 ? 11.325 -13.937 25.639 1.00 28.56 396 SER A C 1
ATOM 2940 O O . SER A 1 396 ? 11.167 -15.145 25.475 1.00 28.56 396 SER A O 1
ATOM 2942 N N . LEU A 1 397 ? 12.515 -13.343 25.568 1.00 30.75 397 LEU A N 1
ATOM 2943 C CA . LEU A 1 397 ? 13.748 -14.042 25.889 1.00 30.75 397 LEU A CA 1
ATOM 2944 C C . LEU A 1 397 ? 13.690 -14.323 27.394 1.00 30.75 397 LEU A C 1
ATOM 2946 O O . LEU A 1 397 ? 14.011 -13.455 28.207 1.00 30.75 397 LEU A O 1
ATOM 2950 N N . GLN A 1 398 ? 13.203 -15.509 27.747 1.00 29.19 398 GLN A N 1
ATOM 2951 C CA . GLN A 1 398 ? 13.568 -16.194 28.982 1.00 29.19 398 GLN A CA 1
ATOM 2952 C C . GLN A 1 398 ? 14.235 -17.509 28.618 1.00 29.19 398 GLN A C 1
ATOM 2954 O O . GLN A 1 398 ? 13.704 -18.196 27.715 1.00 29.19 398 GLN A O 1
#